Protein AF-A0A1M5L8J9-F1 (afdb_monomer)

Sequence (411 aa):
MRFPPWCVDFVSIDRGTIGIRGWAIPAGRRSGPTSFSINGRPFDSTTYPIGRPDIGDLFWFADDARLSGFLCRSRILESDRDEYRFDYLDLQTGKPFYDLHAYYHTTAPDRFPLPEPFRRARVHGGSDEGAFRLEGLSTYKKFEAILQQQFGRRYTDFPAILDWGCGCSRVLRHFKPDPMQTVTGIDIDADNVAWCAANIPFGRFHHIDLMPPTPLADASFDLMIGVSVFTHLSEADQNLWLRELARIAKPSAILLMTTHGAFTICRSGQSEAAFATWVQSGFMDGGGNHDLAHQIKNSADYYRNVFHTEKYINKTGAGTSTSWRSCRASSATIRTSSSCRSSSGCGAKLGCTAPPNTSDALRCRANIGAPIPPPMPRSHDPRPDSRPRPPDRRARRSRCRCGAGDGRAVG

Foldseek 3Di:
DLFWDWDFPDWDDDDQKIKTKTFTQEDDQPDQQKAKDKPLHGFPDKDFFDADVVQCVLPVVRPCSRRTIMMGMHGHDPVCQAKIKMAMDRPVVSDGSDPLNIWMDGPDDQPWDDDAQLLLCLQPVGSDPRCLQRVQVSVLVSVQVLCCLPPVDGPVVWQEEEEEQCRLVSNVSPDDQDPSHAYEYEHCQPVSQVNCVVIVVSYHGDYAHLADDGPAAFQRTQEYEYECPQQFADPVRVVRVVVNCNRNHHVNRDYHYDYAEPVNVSSQPDDPVQVVVCVVVQKGWPFFDCSCCVRDPVRRVGGTGMYGYPVRQQVVQVPDPHRDDDDDPDPPPPDDDDDDDDDDDDDDDDDDDDDDDDDDDDDDDDDDPGPDYPDDPDDDDDDDDDDDDDDDDDDDDDDDDDDDDDDDDDD

Radius of gyration: 28.48 Å; Cα contacts (8 Å, |Δi|>4): 616; chains: 1; bounding box: 74×99×84 Å

Solvent-accessible surface area (backbone atoms only — not comparable to full-atom values): 24939 Å² total; per-residue (Å²): 126,97,55,64,59,67,48,77,72,43,77,47,77,54,97,65,28,38,34,42,31,33,38,40,37,51,59,68,87,75,83,28,65,63,46,55,30,49,73,89,36,72,47,78,41,75,50,69,69,31,82,25,64,70,47,20,66,46,36,65,92,40,90,52,22,31,48,11,17,37,40,36,33,29,74,64,48,86,92,43,60,61,53,43,41,37,38,57,24,32,55,89,76,73,39,53,69,49,77,82,70,41,43,31,48,62,71,61,78,77,93,48,82,78,71,56,47,68,54,37,28,58,64,75,64,41,54,54,67,66,54,48,49,33,54,15,44,22,50,44,51,43,51,40,49,48,34,39,76,76,68,73,38,49,71,89,75,39,53,25,32,34,30,45,50,30,46,63,34,57,43,63,74,71,60,77,85,48,96,76,40,47,41,35,32,32,21,68,51,53,70,32,26,54,50,35,54,75,53,40,86,73,47,48,55,40,65,45,68,95,60,76,75,69,95,68,58,68,48,60,24,43,30,36,38,25,66,68,41,62,20,23,36,51,76,69,52,44,56,51,46,51,54,41,54,56,47,29,30,25,91,88,38,47,76,51,72,43,70,31,36,73,72,49,53,58,63,58,75,64,50,71,68,54,50,54,44,26,72,72,70,17,54,36,80,73,46,60,33,65,75,45,48,91,79,34,86,72,24,35,84,58,32,28,43,25,37,42,35,73,67,37,57,43,53,62,22,65,75,44,102,57,80,48,72,75,87,69,85,73,76,80,77,80,81,79,88,76,91,83,82,90,82,86,83,86,89,82,87,83,84,88,80,88,86,86,90,80,89,82,91,78,89,82,91,78,92,69,94,68,78,81,74,79,83,75,80,80,76,83,82,79,82,89,85,82,83,85,81,83,89,85,90,84,81,88,87,86,83,89,87,88,81,89,80,88,78,85,86,92,135

InterPro domains:
  IPR013216 Methyltransferase type 11 [PF08241] (162-256)
  IPR029063 S-adenosyl-L-methionine-dependent methyltransferase superfamily [G3DSA:3.40.50.150] (134-311)
  IPR029063 S-adenosyl-L-methionine-dependent methyltransferase superfamily [SSF53335] (147-294)

Structure (mmCIF, N/CA/C/O backbone):
data_AF-A0A1M5L8J9-F1
#
_entry.id   AF-A0A1M5L8J9-F1
#
loop_
_atom_site.group_PDB
_atom_site.id
_atom_site.type_symbol
_atom_site.label_atom_id
_atom_site.label_alt_id
_atom_site.label_comp_id
_atom_site.label_asym_id
_atom_site.label_entity_id
_atom_site.label_seq_id
_atom_site.pdbx_PDB_ins_code
_atom_site.Cartn_x
_atom_site.Cartn_y
_atom_site.Cartn_z
_atom_site.occupancy
_atom_site.B_iso_or_equiv
_atom_site.auth_seq_id
_atom_site.auth_comp_id
_atom_site.auth_asym_id
_atom_site.auth_atom_id
_atom_site.pdbx_PDB_model_num
ATOM 1 N N . MET A 1 1 ? -0.523 20.615 -2.675 1.00 61.50 1 MET A N 1
ATOM 2 C CA . MET A 1 1 ? -0.974 19.227 -2.412 1.00 61.50 1 MET A CA 1
ATOM 3 C C . MET A 1 1 ? -2.488 19.240 -2.264 1.00 61.50 1 MET A C 1
ATOM 5 O O . MET A 1 1 ? -2.987 20.173 -1.652 1.00 61.50 1 MET A O 1
ATOM 9 N N . ARG A 1 2 ? -3.218 18.288 -2.868 1.00 68.06 2 ARG A N 1
ATOM 10 C CA . ARG A 1 2 ? -4.699 18.266 -2.828 1.00 68.06 2 ARG A CA 1
ATOM 11 C C . ARG A 1 2 ? -5.243 17.902 -1.444 1.00 68.06 2 ARG A C 1
ATOM 13 O O . ARG A 1 2 ? -6.234 18.477 -1.019 1.00 68.06 2 ARG A O 1
ATOM 20 N N . PHE A 1 3 ? -4.575 16.976 -0.765 1.00 81.75 3 PHE A N 1
ATOM 21 C CA . PHE A 1 3 ? -4.858 16.582 0.611 1.00 81.75 3 PHE A CA 1
ATOM 22 C C . PHE A 1 3 ? -3.569 16.704 1.425 1.00 81.75 3 PHE A C 1
ATOM 24 O O . PHE A 1 3 ? -2.493 16.442 0.869 1.00 81.75 3 PHE A O 1
ATOM 31 N N . PRO A 1 4 ? -3.646 17.111 2.699 1.00 87.38 4 PRO A N 1
ATOM 32 C CA . PRO A 1 4 ? -2.477 17.151 3.556 1.00 87.38 4 PRO A CA 1
ATOM 33 C C . PRO A 1 4 ? -1.961 15.723 3.814 1.00 87.38 4 PRO A C 1
ATOM 35 O O . PRO A 1 4 ? -2.757 14.819 4.094 1.00 87.38 4 PRO A O 1
ATOM 38 N N . PRO A 1 5 ? -0.650 15.477 3.679 1.00 89.31 5 PRO A N 1
ATOM 39 C CA . PRO A 1 5 ? -0.084 14.169 3.956 1.00 89.31 5 PRO A CA 1
ATOM 40 C C . PRO A 1 5 ? 0.069 13.922 5.457 1.00 89.31 5 PRO A C 1
ATOM 42 O O . PRO A 1 5 ? 0.375 14.833 6.230 1.00 89.31 5 PRO A O 1
ATOM 45 N N . TRP A 1 6 ? -0.079 12.659 5.845 1.00 94.00 6 TRP A N 1
ATOM 46 C CA . TRP A 1 6 ? 0.175 12.206 7.204 1.00 94.00 6 TRP A CA 1
ATOM 47 C C . TRP A 1 6 ? 0.609 10.740 7.231 1.00 94.00 6 TRP A C 1
ATOM 49 O O . TRP A 1 6 ? 0.340 9.970 6.303 1.00 94.00 6 TRP A O 1
ATOM 59 N N . CYS A 1 7 ? 1.278 10.362 8.311 1.00 95.06 7 CYS A N 1
ATOM 60 C CA . CYS A 1 7 ? 1.766 9.021 8.568 1.00 95.06 7 CYS A CA 1
ATOM 61 C C . CYS A 1 7 ? 1.645 8.698 10.054 1.00 95.06 7 CYS A C 1
ATOM 63 O O . CYS A 1 7 ? 1.939 9.536 10.908 1.00 95.06 7 CYS A O 1
ATOM 65 N N . VAL A 1 8 ? 1.238 7.466 10.349 1.00 97.44 8 VAL A N 1
ATOM 66 C CA . VAL A 1 8 ? 1.325 6.883 11.687 1.00 97.44 8 VAL A CA 1
ATOM 67 C C . VAL A 1 8 ? 2.613 6.068 11.733 1.00 97.44 8 VAL A C 1
ATOM 69 O O . VAL A 1 8 ? 2.678 4.984 11.165 1.00 97.44 8 VAL A O 1
ATOM 72 N N . ASP A 1 9 ? 3.636 6.597 12.402 1.00 93.69 9 ASP A N 1
ATOM 73 C CA . ASP A 1 9 ? 4.948 5.944 12.506 1.00 93.69 9 ASP A CA 1
ATOM 74 C C . ASP A 1 9 ? 4.910 4.764 13.487 1.00 93.69 9 ASP A C 1
ATOM 76 O O . ASP A 1 9 ? 5.673 3.809 13.361 1.00 93.69 9 ASP A O 1
ATOM 80 N N . PHE A 1 10 ? 4.058 4.842 14.514 1.00 95.38 10 PHE A N 1
ATOM 81 C CA . PHE A 1 10 ? 3.984 3.822 15.553 1.00 95.38 10 PHE A CA 1
ATOM 82 C C . PHE A 1 10 ? 2.609 3.778 16.215 1.00 95.38 10 PHE A C 1
ATOM 84 O O . PHE A 1 10 ? 2.021 4.822 16.517 1.00 95.38 10 PHE A O 1
ATOM 91 N N . VAL A 1 11 ? 2.155 2.561 16.516 1.00 96.88 11 VAL A N 1
ATOM 92 C CA . VAL A 1 11 ? 0.980 2.278 17.345 1.00 96.88 11 VAL A CA 1
ATOM 93 C C . VAL A 1 11 ? 1.452 1.554 18.605 1.00 96.88 11 VAL A C 1
ATOM 95 O O . VAL A 1 11 ? 2.214 0.595 18.523 1.00 96.88 11 VAL A O 1
ATOM 98 N N . SER A 1 12 ? 1.012 2.016 19.771 1.00 94.69 12 SER A N 1
ATOM 99 C CA . SER A 1 12 ? 1.344 1.440 21.075 1.00 94.69 12 SER A CA 1
ATOM 100 C C . SER A 1 12 ? 0.085 0.986 21.792 1.00 94.69 12 SER A C 1
ATOM 102 O O . SER A 1 12 ? -0.885 1.742 21.833 1.00 94.69 12 SER A O 1
ATOM 104 N N . ILE A 1 13 ? 0.134 -0.175 22.436 1.00 92.00 13 ILE A N 1
ATOM 105 C CA . ILE A 1 13 ? -0.915 -0.645 23.340 1.00 92.00 13 ILE A CA 1
ATOM 106 C C . ILE A 1 13 ? -0.271 -0.923 24.695 1.00 92.00 13 ILE A C 1
ATOM 108 O O . ILE A 1 13 ? 0.630 -1.752 24.788 1.00 92.00 13 ILE A O 1
ATOM 112 N N . ASP A 1 14 ? -0.711 -0.214 25.732 1.00 89.81 14 ASP A N 1
ATOM 113 C CA . ASP A 1 14 ? -0.224 -0.383 27.104 1.00 89.81 14 ASP A CA 1
ATOM 114 C C . ASP A 1 14 ? -1.371 -0.186 28.099 1.00 89.81 14 ASP A C 1
ATOM 116 O O . ASP A 1 14 ? -2.109 0.793 28.010 1.00 89.81 14 ASP A O 1
ATOM 120 N N . ARG A 1 15 ? -1.526 -1.119 29.049 1.00 86.31 15 ARG A N 1
ATOM 121 C CA . ARG A 1 15 ? -2.462 -1.018 30.191 1.00 86.31 15 ARG A CA 1
ATOM 122 C C . ARG A 1 15 ? -3.872 -0.518 29.817 1.00 86.31 15 ARG A C 1
ATOM 124 O O . ARG A 1 15 ? -4.414 0.377 30.460 1.00 86.31 15 ARG A O 1
ATOM 131 N N . GLY A 1 16 ? -4.465 -1.074 28.757 1.00 90.81 16 GLY A N 1
ATOM 132 C CA . GLY A 1 16 ? -5.813 -0.697 28.300 1.00 90.81 16 GLY A CA 1
ATOM 133 C C . GLY A 1 16 ? -5.896 0.664 27.599 1.00 90.81 16 GLY A C 1
ATOM 134 O O . GLY A 1 16 ? -6.987 1.198 27.420 1.00 90.81 16 GLY A O 1
ATOM 135 N N . THR A 1 17 ? -4.763 1.238 27.201 1.00 94.62 17 THR A N 1
ATOM 136 C CA . THR A 1 17 ? -4.667 2.466 26.407 1.00 94.62 17 THR A CA 1
ATOM 137 C C . THR A 1 17 ? -4.043 2.144 25.061 1.00 94.62 17 THR A C 1
ATOM 139 O O . THR A 1 17 ? -3.072 1.392 24.980 1.00 94.62 17 THR A O 1
ATOM 142 N N . ILE A 1 18 ? -4.576 2.753 24.008 1.00 95.94 18 ILE A N 1
ATOM 143 C CA . ILE A 1 18 ? -3.983 2.759 22.678 1.00 95.94 18 ILE A CA 1
ATOM 144 C C . ILE A 1 18 ? -3.441 4.152 22.369 1.00 95.94 18 ILE A C 1
ATOM 146 O O . ILE A 1 18 ? -4.054 5.173 22.687 1.00 95.94 18 ILE A O 1
ATOM 150 N N . GLY A 1 19 ? -2.256 4.192 21.774 1.00 96.69 19 GLY A N 1
ATOM 151 C CA . GLY A 1 19 ? -1.578 5.416 21.383 1.00 96.69 19 GLY A CA 1
ATOM 152 C C . GLY A 1 19 ? -1.076 5.336 19.954 1.00 96.69 19 GLY A C 1
ATOM 153 O O . GLY A 1 19 ? -0.634 4.280 19.510 1.00 96.69 19 GLY A O 1
ATOM 154 N N . ILE A 1 20 ? -1.117 6.463 19.253 1.00 98.12 20 ILE A N 1
ATOM 155 C CA . ILE A 1 20 ? -0.491 6.624 17.944 1.00 98.12 20 ILE A CA 1
ATOM 156 C C . ILE A 1 20 ? 0.455 7.815 17.977 1.00 98.12 20 ILE A C 1
ATOM 158 O O . ILE A 1 20 ? 0.158 8.846 18.582 1.00 98.12 20 ILE A O 1
ATOM 162 N N . ARG A 1 21 ? 1.597 7.688 17.311 1.00 97.75 21 ARG A N 1
ATOM 163 C CA . ARG A 1 21 ? 2.492 8.816 17.045 1.00 97.75 21 ARG A CA 1
ATOM 164 C C . ARG A 1 21 ? 2.944 8.790 15.601 1.00 97.75 21 ARG A C 1
ATOM 166 O O . ARG A 1 21 ? 3.047 7.723 14.999 1.00 97.75 21 ARG A O 1
ATOM 173 N N . GLY A 1 22 ? 3.243 9.960 15.072 1.00 97.19 22 GLY A N 1
ATOM 174 C CA . GLY A 1 22 ? 3.673 10.094 13.694 1.00 97.19 22 GLY A CA 1
ATOM 175 C C . GLY A 1 22 ? 3.842 11.545 13.306 1.00 97.19 22 GLY A C 1
ATOM 176 O O . GLY A 1 22 ? 4.220 12.373 14.141 1.00 97.19 22 GLY A O 1
ATOM 177 N N . TRP A 1 23 ? 3.552 11.851 12.049 1.00 95.81 23 TRP A N 1
ATOM 178 C CA . TRP A 1 23 ? 3.573 13.211 11.531 1.00 95.81 23 TRP A CA 1
ATOM 179 C C . TRP A 1 23 ? 2.382 13.471 10.603 1.00 95.81 23 TRP A C 1
ATOM 181 O O . TRP A 1 23 ? 1.905 12.577 9.910 1.00 95.81 23 TRP A O 1
ATOM 191 N N . ALA A 1 24 ? 1.879 14.699 10.603 1.00 94.38 24 ALA A N 1
ATOM 192 C CA . ALA A 1 24 ? 0.785 15.178 9.774 1.00 94.38 24 ALA A CA 1
ATOM 193 C C . ALA A 1 24 ? 1.049 16.644 9.422 1.00 94.38 24 ALA A C 1
ATOM 195 O O . ALA A 1 24 ? 1.147 17.494 10.311 1.00 94.38 24 ALA A O 1
ATOM 196 N N . ILE A 1 25 ? 1.216 16.943 8.134 1.00 90.69 25 ILE A N 1
ATOM 197 C CA . ILE A 1 25 ? 1.448 18.321 7.687 1.00 90.69 25 ILE A CA 1
ATOM 198 C C . ILE A 1 25 ? 0.103 19.063 7.722 1.00 90.69 25 ILE A C 1
ATOM 200 O O . ILE A 1 25 ? -0.838 18.574 7.098 1.00 90.69 25 ILE A O 1
ATOM 204 N N . PRO A 1 26 ? -0.010 20.224 8.397 1.00 81.62 26 PRO A N 1
ATOM 205 C CA . PRO A 1 26 ? -1.264 20.969 8.475 1.00 81.62 26 PRO A CA 1
ATOM 206 C C . PRO A 1 26 ? -1.860 21.301 7.102 1.00 81.62 26 PRO A C 1
ATOM 208 O O . PRO A 1 26 ? -1.148 21.579 6.133 1.00 81.62 26 PRO A O 1
ATOM 211 N N . ALA A 1 27 ? -3.190 21.340 7.020 1.00 72.38 27 ALA A N 1
ATOM 212 C CA . ALA A 1 27 ? -3.878 21.856 5.842 1.00 72.38 27 ALA A CA 1
ATOM 213 C C . ALA A 1 27 ? -3.860 23.396 5.829 1.00 72.38 27 ALA A C 1
ATOM 215 O O . ALA A 1 27 ? -4.604 24.032 6.568 1.00 72.38 27 ALA A O 1
ATOM 216 N N . GLY A 1 28 ? -3.042 24.004 4.966 1.00 63.59 28 GLY A N 1
ATOM 217 C CA . GLY A 1 28 ? -2.966 25.464 4.797 1.00 63.59 28 GLY A CA 1
ATOM 218 C C . GLY A 1 28 ? -1.647 26.065 5.289 1.00 63.59 28 GLY A C 1
ATOM 219 O O . GLY A 1 28 ? -0.752 25.341 5.705 1.00 63.59 28 GLY A O 1
ATOM 220 N N . ARG A 1 29 ? -1.504 27.394 5.186 1.00 53.06 29 ARG A N 1
ATOM 221 C CA . ARG A 1 29 ? -0.345 28.132 5.716 1.00 53.06 29 ARG A CA 1
ATOM 222 C C . ARG A 1 29 ? -0.677 28.569 7.146 1.00 53.06 29 ARG A C 1
ATOM 224 O O . ARG A 1 29 ? -1.568 29.401 7.295 1.00 53.06 29 ARG A O 1
ATOM 231 N N . ARG A 1 30 ? 0.044 28.051 8.149 1.00 49.38 30 ARG A N 1
ATOM 232 C CA . ARG A 1 30 ? -0.152 28.230 9.604 1.00 49.38 30 ARG A CA 1
ATOM 233 C C . ARG A 1 30 ? -1.307 27.415 10.180 1.00 49.38 30 ARG A C 1
ATOM 235 O O . ARG A 1 30 ? -2.459 27.821 10.075 1.00 49.38 30 ARG A O 1
ATOM 242 N N . SER A 1 31 ? -0.968 26.313 10.854 1.00 53.69 31 SER A N 1
ATOM 243 C CA . SER A 1 31 ? -1.816 25.619 11.841 1.00 53.69 31 SER A CA 1
ATOM 244 C C . SER A 1 31 ? -3.290 25.518 11.443 1.00 53.69 31 SER A C 1
ATOM 246 O O . SER A 1 31 ? -4.174 25.927 12.199 1.00 53.69 31 SER A O 1
ATOM 248 N N . GLY A 1 32 ? -3.558 25.015 10.235 1.00 59.53 32 GLY A N 1
ATOM 249 C CA . GLY A 1 32 ? -4.925 24.738 9.810 1.00 59.53 32 GLY A CA 1
ATOM 250 C C . GLY A 1 32 ? -5.661 23.910 10.869 1.00 59.53 32 GLY A C 1
ATOM 251 O O . GLY A 1 32 ? -5.025 23.117 11.570 1.00 59.53 32 GLY A O 1
ATOM 252 N N . PRO A 1 33 ? -6.979 24.090 11.031 1.00 75.06 33 PRO A N 1
ATOM 253 C CA . PRO A 1 33 ? -7.733 23.392 12.058 1.00 75.06 33 PRO A CA 1
ATOM 254 C C . PRO A 1 33 ? -7.766 21.901 11.684 1.00 75.06 33 PRO A C 1
ATOM 256 O O . PRO A 1 33 ? -8.553 21.462 10.850 1.00 75.06 33 PRO A O 1
ATOM 259 N N . THR A 1 34 ? -6.868 21.116 12.279 1.00 87.06 34 THR A N 1
ATOM 260 C CA . THR A 1 34 ? -6.742 19.678 12.028 1.00 87.06 34 THR A CA 1
ATOM 261 C C . THR A 1 34 ? -6.806 18.883 13.321 1.00 87.06 34 THR A C 1
ATOM 263 O O . THR A 1 34 ? -6.366 19.362 14.364 1.00 87.06 34 THR A O 1
ATOM 266 N N . SER A 1 35 ? -7.336 17.666 13.259 1.00 92.12 35 SER A N 1
ATOM 267 C CA . SER A 1 35 ? -7.460 16.779 14.418 1.00 92.12 35 SER A CA 1
ATOM 268 C C . SER A 1 35 ? -7.298 15.320 14.015 1.00 92.12 35 SER A C 1
ATOM 270 O O . SER A 1 35 ? -7.095 15.003 12.846 1.00 92.12 35 SER A O 1
ATOM 272 N N . PHE A 1 36 ? -7.379 14.432 14.995 1.00 96.44 36 PHE A N 1
ATOM 273 C CA . PHE A 1 36 ? -7.242 12.997 14.827 1.00 96.44 36 PHE A CA 1
ATOM 274 C C . PHE A 1 36 ? -8.413 12.295 15.505 1.00 96.44 36 PHE A C 1
ATOM 276 O O . PHE A 1 36 ? -8.864 12.716 16.575 1.00 96.44 36 PHE A O 1
ATOM 283 N N . SER A 1 37 ? -8.871 11.199 14.912 1.00 96.88 37 SER A N 1
ATOM 284 C CA . SER A 1 37 ? -9.853 10.317 15.543 1.00 96.88 37 SER A CA 1
ATOM 285 C C . SER A 1 37 ? -9.398 8.875 15.567 1.00 96.88 37 SER A C 1
ATOM 287 O O . SER A 1 37 ? -8.606 8.437 14.732 1.00 96.88 37 SER A O 1
ATOM 289 N N . ILE A 1 38 ? -9.965 8.145 16.517 1.00 97.00 38 ILE A N 1
ATOM 290 C CA . ILE A 1 38 ? -9.926 6.696 16.633 1.00 97.00 38 ILE A CA 1
ATOM 291 C C . ILE A 1 38 ? -11.362 6.191 16.522 1.00 97.00 38 ILE A C 1
ATOM 293 O O . ILE A 1 38 ? -12.220 6.669 17.249 1.00 97.00 38 ILE A O 1
ATOM 297 N N . ASN A 1 39 ? -11.661 5.292 15.584 1.00 95.69 39 ASN A N 1
ATOM 298 C CA . ASN A 1 39 ? -13.009 4.741 15.366 1.00 95.69 39 ASN A CA 1
ATOM 299 C C . ASN A 1 39 ? -14.115 5.816 15.277 1.00 95.69 39 ASN A C 1
ATOM 301 O O . ASN A 1 39 ? -15.206 5.664 15.821 1.00 95.69 39 ASN A O 1
ATOM 305 N N . GLY A 1 40 ? -13.821 6.941 14.615 1.00 93.62 40 GLY A N 1
ATOM 306 C CA . GLY A 1 40 ? -14.762 8.053 14.432 1.00 93.62 40 GLY A CA 1
ATOM 307 C C . GLY A 1 40 ? -14.983 8.951 15.656 1.00 93.62 40 GLY A C 1
ATOM 308 O O . GLY A 1 40 ? -15.724 9.927 15.554 1.00 93.62 40 GLY A O 1
ATOM 309 N N . ARG A 1 41 ? -14.331 8.683 16.795 1.00 94.31 41 ARG A N 1
ATOM 310 C CA . ARG A 1 41 ? -14.359 9.541 17.992 1.00 94.31 41 ARG A CA 1
ATOM 311 C C . ARG A 1 41 ? -13.017 10.251 18.211 1.00 94.31 41 ARG A C 1
ATOM 313 O O . ARG A 1 41 ? -11.976 9.726 17.812 1.00 94.31 41 ARG A O 1
ATOM 320 N N . PRO A 1 42 ? -12.997 11.426 18.860 1.00 95.44 42 PRO A N 1
ATOM 321 C CA . PRO A 1 42 ? -11.747 12.069 19.253 1.00 95.44 42 PRO A CA 1
ATOM 322 C C . PRO A 1 42 ? -10.907 11.171 20.171 1.00 95.44 42 PRO A C 1
ATOM 324 O O . PRO A 1 42 ? -11.445 10.376 20.947 1.00 95.44 42 PRO A O 1
ATOM 327 N N . PHE A 1 43 ? -9.585 11.328 20.110 1.00 96.81 43 PHE A N 1
ATOM 328 C CA . PHE A 1 43 ? -8.695 10.776 21.131 1.00 96.81 43 PHE A CA 1
ATOM 329 C C . PHE A 1 43 ? -8.900 11.486 22.479 1.00 96.81 43 PHE A C 1
ATOM 331 O O . PHE A 1 43 ? -9.193 12.680 22.514 1.00 96.81 43 PHE A O 1
ATOM 338 N N . ASP A 1 44 ? -8.684 10.770 23.587 1.00 97.00 44 ASP A N 1
ATOM 339 C CA . ASP A 1 44 ? -8.796 11.326 24.949 1.00 97.00 44 ASP A CA 1
ATOM 340 C C . ASP A 1 44 ? -7.741 12.419 25.189 1.00 97.00 44 ASP A C 1
ATOM 342 O O . ASP A 1 44 ? -7.963 13.361 25.945 1.00 97.00 44 ASP A O 1
ATOM 346 N N . SER A 1 45 ? -6.575 12.286 24.548 1.00 96.88 45 SER A N 1
ATOM 347 C CA . SER A 1 45 ? -5.516 13.291 24.561 1.00 96.88 45 SER A CA 1
ATOM 348 C C . SER A 1 45 ? -4.783 13.340 23.224 1.00 96.88 45 SER A C 1
ATOM 350 O O . SER A 1 45 ? -4.475 12.301 22.636 1.00 96.88 45 SER A O 1
ATOM 352 N N . THR A 1 46 ? -4.460 14.556 22.788 1.00 96.75 46 THR A N 1
ATOM 3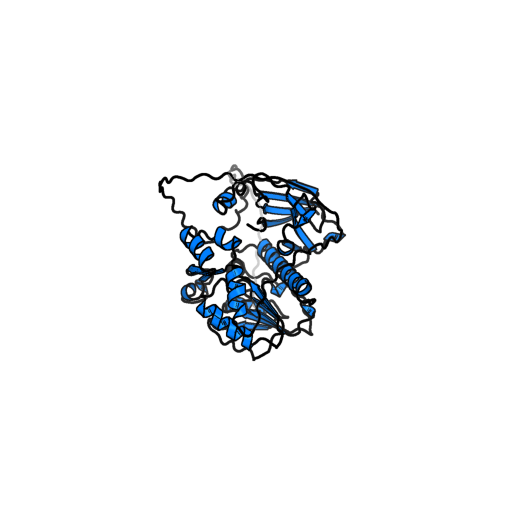53 C CA . THR A 1 46 ? -3.703 14.833 21.564 1.00 96.75 46 THR A CA 1
ATOM 354 C C . THR A 1 46 ? -2.660 15.903 21.855 1.00 96.75 46 THR A C 1
ATOM 356 O O . THR A 1 46 ? -2.977 16.968 22.381 1.00 96.75 46 THR A O 1
ATOM 359 N N . THR A 1 47 ? -1.412 15.637 21.488 1.00 96.50 47 THR A N 1
ATOM 360 C CA . THR A 1 47 ? -0.321 16.613 21.462 1.00 96.50 47 THR A CA 1
ATOM 361 C C . THR A 1 47 ? 0.086 16.829 20.011 1.00 96.50 47 THR A C 1
ATOM 363 O O . THR A 1 47 ? 0.632 15.926 19.379 1.00 96.50 47 THR A O 1
ATOM 366 N N . TYR A 1 48 ? -0.210 18.015 19.483 1.00 93.44 48 TYR A N 1
ATOM 367 C CA . TYR A 1 48 ? 0.090 18.439 18.117 1.00 93.44 48 TYR A CA 1
ATOM 368 C C . TYR A 1 48 ? 0.085 19.980 18.061 1.00 93.44 48 TYR A C 1
ATOM 370 O O . TYR A 1 48 ? -0.819 20.579 18.648 1.00 93.44 48 TYR A O 1
ATOM 378 N N . PRO A 1 49 ? 1.036 20.633 17.373 1.00 93.25 49 PRO A N 1
ATOM 379 C CA . PRO A 1 49 ? 2.177 20.041 16.678 1.00 93.25 49 PRO A CA 1
ATOM 380 C C . PRO A 1 49 ? 3.377 19.735 17.595 1.00 93.25 49 PRO A C 1
ATOM 382 O O . PRO A 1 49 ? 3.580 20.365 18.629 1.00 93.25 49 PRO A O 1
ATOM 385 N N . ILE A 1 50 ? 4.205 18.777 17.178 1.00 95.06 50 ILE A N 1
ATOM 386 C CA . ILE A 1 50 ? 5.497 18.396 17.769 1.00 95.06 50 ILE A CA 1
ATOM 387 C C . ILE A 1 50 ? 6.593 18.606 16.710 1.00 95.06 50 ILE A C 1
ATOM 389 O O . ILE A 1 50 ? 6.364 18.410 15.515 1.00 95.06 50 ILE A O 1
ATOM 393 N N . GLY A 1 51 ? 7.798 18.993 17.134 1.00 95.25 51 GLY A N 1
ATOM 394 C CA . GLY A 1 51 ? 8.937 19.185 16.233 1.00 95.25 51 GLY A CA 1
ATOM 395 C C . GLY A 1 51 ? 9.364 17.900 15.509 1.00 95.25 51 GLY A C 1
ATOM 396 O O . GLY A 1 51 ? 9.617 16.876 16.143 1.00 95.25 51 GLY A O 1
ATOM 397 N N . ARG A 1 52 ? 9.482 17.980 14.181 1.00 95.19 52 ARG A N 1
ATOM 398 C CA . ARG A 1 52 ? 9.972 16.938 13.264 1.00 95.19 52 ARG A CA 1
ATOM 399 C C . ARG A 1 52 ? 10.901 17.541 12.200 1.00 95.19 52 ARG A C 1
ATOM 401 O O . ARG A 1 52 ? 10.490 17.724 11.053 1.00 95.19 52 ARG A O 1
ATOM 408 N N . PRO A 1 53 ? 12.146 17.910 12.564 1.00 93.94 53 PRO A N 1
ATOM 409 C CA . PRO A 1 53 ? 13.095 18.506 11.622 1.00 93.94 53 PRO A CA 1
ATOM 410 C C . PRO A 1 53 ? 13.354 17.624 10.398 1.00 93.94 53 PRO A C 1
ATOM 412 O O . PRO A 1 53 ? 13.430 18.144 9.294 1.00 93.94 53 PRO A O 1
ATOM 415 N N . ASP A 1 54 ? 13.383 16.305 10.599 1.00 92.56 54 ASP A N 1
ATOM 416 C CA . ASP A 1 54 ? 13.526 15.283 9.561 1.00 92.56 54 ASP A CA 1
ATOM 417 C C . ASP A 1 54 ? 12.414 15.357 8.503 1.00 92.56 54 ASP A C 1
ATOM 419 O O . ASP A 1 54 ? 12.677 15.280 7.305 1.00 92.56 54 ASP A O 1
ATOM 423 N N . ILE A 1 55 ? 11.169 15.585 8.929 1.00 92.94 55 ILE A N 1
ATOM 424 C CA . ILE A 1 55 ? 10.036 15.784 8.015 1.00 92.94 55 ILE A CA 1
ATOM 425 C C . ILE A 1 55 ? 10.130 17.145 7.328 1.00 92.94 55 ILE A C 1
ATOM 427 O O . ILE A 1 55 ? 9.803 17.264 6.151 1.00 92.94 55 ILE A O 1
ATOM 431 N N . GLY A 1 56 ? 10.629 18.164 8.026 1.00 91.12 56 GLY A N 1
ATOM 432 C CA . GLY A 1 56 ? 10.922 19.464 7.429 1.00 91.12 56 GLY A CA 1
ATOM 433 C C . GLY A 1 56 ? 11.975 19.427 6.328 1.00 91.12 56 GLY A C 1
ATOM 434 O O . GLY A 1 56 ? 11.870 20.190 5.376 1.00 91.12 56 GLY A O 1
ATOM 435 N N . ASP A 1 57 ? 12.966 18.546 6.434 1.00 88.75 57 ASP A N 1
ATOM 436 C CA . ASP A 1 57 ? 13.993 18.387 5.404 1.00 88.75 57 ASP A CA 1
ATOM 437 C C . ASP A 1 57 ? 13.438 17.625 4.185 1.00 88.75 57 ASP A C 1
ATOM 439 O O . ASP A 1 57 ? 13.731 17.978 3.042 1.00 88.75 57 ASP A O 1
ATOM 443 N N . LEU A 1 58 ? 12.565 16.634 4.411 1.00 86.50 58 LEU A N 1
ATOM 444 C CA . LEU A 1 58 ? 11.871 15.905 3.339 1.00 86.50 58 LEU A CA 1
ATOM 445 C C . LEU A 1 58 ? 10.839 16.770 2.602 1.00 86.50 58 LEU A C 1
ATOM 447 O O . LEU A 1 58 ? 10.736 16.712 1.379 1.00 86.50 58 LEU A O 1
ATOM 451 N N . PHE A 1 59 ? 10.077 17.580 3.335 1.00 86.69 59 PHE A N 1
ATOM 452 C CA . PHE A 1 59 ? 9.056 18.480 2.796 1.00 86.69 59 PHE A CA 1
ATOM 453 C C . PHE A 1 59 ? 9.493 19.937 2.945 1.00 86.69 59 PHE A C 1
ATOM 455 O O . PHE A 1 59 ? 8.741 20.772 3.440 1.00 86.69 59 PHE A O 1
ATOM 462 N N . TRP A 1 60 ? 10.706 20.246 2.483 1.00 84.75 60 TRP A N 1
ATOM 463 C CA . TRP A 1 60 ? 11.331 21.573 2.579 1.00 84.75 60 TRP A CA 1
ATOM 464 C C . TRP A 1 60 ? 10.495 22.710 1.974 1.00 84.75 60 TRP A C 1
ATOM 466 O O . TRP A 1 60 ? 10.653 23.866 2.351 1.00 84.75 60 TRP A O 1
ATOM 476 N N . PHE A 1 61 ? 9.593 22.383 1.048 1.00 82.88 61 PHE A N 1
ATOM 477 C CA . PHE A 1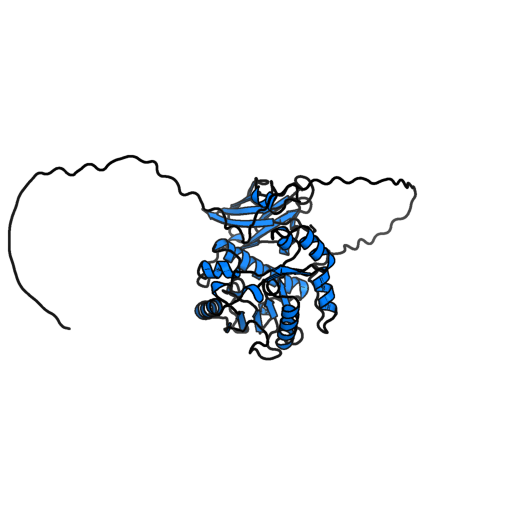 61 ? 8.674 23.320 0.400 1.00 82.88 61 PHE A CA 1
ATOM 478 C C . PHE A 1 61 ? 7.382 23.580 1.198 1.00 82.88 61 PHE A C 1
ATOM 480 O O . PHE A 1 61 ? 6.531 24.350 0.750 1.00 82.88 61 PHE A O 1
ATOM 487 N N . ALA A 1 62 ? 7.182 22.906 2.333 1.00 84.88 62 ALA A N 1
ATOM 488 C CA . ALA A 1 62 ? 6.030 23.082 3.207 1.00 84.88 62 ALA A CA 1
ATOM 489 C C . ALA A 1 62 ? 6.479 23.687 4.545 1.00 84.88 62 ALA A C 1
ATOM 491 O O . ALA A 1 62 ? 7.049 22.992 5.382 1.00 84.88 62 ALA A O 1
ATOM 492 N N . ASP A 1 63 ? 6.174 24.972 4.752 1.00 80.38 63 ASP A N 1
ATOM 493 C CA . ASP A 1 63 ? 6.617 25.766 5.912 1.00 80.38 63 ASP A CA 1
ATOM 494 C C . ASP A 1 63 ? 6.379 25.059 7.262 1.00 80.38 63 ASP A C 1
ATOM 496 O O . ASP A 1 63 ? 7.255 25.022 8.127 1.00 80.38 63 ASP A O 1
ATOM 500 N N . ASP A 1 64 ? 5.211 24.428 7.419 1.00 87.12 64 ASP A N 1
ATOM 501 C CA . ASP A 1 64 ? 4.794 23.782 8.666 1.00 87.12 64 ASP A CA 1
ATOM 502 C C . ASP A 1 64 ? 5.255 22.312 8.790 1.00 87.12 64 ASP A C 1
ATOM 504 O O . ASP A 1 64 ? 4.963 21.645 9.783 1.00 87.12 64 ASP A O 1
ATOM 508 N N . ALA A 1 65 ? 6.014 21.774 7.827 1.00 90.25 65 ALA A N 1
ATOM 509 C CA . ALA A 1 65 ? 6.478 20.383 7.870 1.00 90.25 65 ALA A CA 1
ATOM 510 C C . ALA A 1 65 ? 7.399 20.090 9.065 1.00 90.25 65 ALA A C 1
ATOM 512 O O . ALA A 1 65 ? 7.357 18.990 9.621 1.00 90.25 65 ALA A O 1
ATOM 513 N N . ARG A 1 66 ? 8.184 21.082 9.512 1.00 92.94 66 ARG A N 1
ATOM 514 C CA . ARG A 1 66 ? 9.031 20.982 10.717 1.00 92.94 66 ARG A CA 1
ATOM 515 C C . ARG A 1 66 ? 8.221 20.867 12.011 1.00 92.94 66 ARG A C 1
ATOM 517 O O . ARG A 1 66 ? 8.761 20.400 13.010 1.00 92.94 66 ARG A O 1
ATOM 524 N N . LEU A 1 67 ? 6.953 21.278 12.006 1.00 93.12 67 LEU A N 1
ATOM 525 C CA . LEU A 1 67 ? 6.020 21.222 13.134 1.00 93.12 67 LEU A CA 1
ATOM 526 C C . LEU A 1 67 ? 4.834 20.316 12.778 1.00 93.12 67 LEU A C 1
ATOM 528 O O . LEU A 1 67 ? 3.677 20.712 12.850 1.00 93.12 67 LEU A O 1
ATOM 532 N N . SER A 1 68 ? 5.134 19.088 12.362 1.00 94.19 68 SER A N 1
ATOM 533 C CA . SER A 1 68 ? 4.130 18.125 11.898 1.00 94.19 68 SER A CA 1
ATOM 534 C C . SER A 1 68 ? 3.938 16.936 12.837 1.00 94.19 68 SER A C 1
ATOM 536 O O . SER A 1 68 ? 3.022 16.149 12.638 1.00 94.19 68 SER A O 1
ATOM 538 N N . GLY A 1 69 ? 4.774 16.756 13.860 1.00 96.62 69 GLY A N 1
ATOM 539 C CA . GLY A 1 69 ? 4.692 15.586 14.730 1.00 96.62 69 GLY A CA 1
ATOM 540 C C . GLY A 1 69 ? 3.416 15.568 15.571 1.00 96.62 69 GLY A C 1
ATOM 541 O O . GLY A 1 69 ? 2.983 16.612 16.048 1.00 96.62 69 GLY A O 1
ATOM 542 N N . PHE A 1 70 ? 2.841 14.390 15.807 1.00 97.06 70 PHE A N 1
ATOM 543 C CA . PHE A 1 70 ? 1.714 14.219 16.728 1.00 97.06 70 PHE A CA 1
ATOM 544 C C . PHE A 1 70 ? 1.922 13.043 17.681 1.00 97.06 70 PHE A C 1
ATOM 546 O O . PHE A 1 70 ? 2.647 12.089 17.386 1.00 97.06 70 PHE A O 1
ATOM 553 N N . LEU A 1 71 ? 1.218 13.098 18.809 1.00 97.88 71 LEU A N 1
ATOM 554 C CA . LEU A 1 71 ? 1.023 11.992 19.738 1.00 97.88 71 LEU A CA 1
ATOM 555 C C . LEU A 1 71 ? -0.428 12.009 20.220 1.00 97.88 71 LEU A C 1
ATOM 557 O O . LEU A 1 71 ? -0.847 12.969 20.860 1.00 97.88 71 LEU A O 1
ATOM 561 N N . CYS A 1 72 ? -1.176 10.947 19.943 1.00 98.25 72 CYS A N 1
ATOM 562 C CA . CYS A 1 72 ? -2.556 10.796 20.394 1.00 98.25 72 CYS A CA 1
ATOM 563 C C . CYS A 1 72 ? -2.682 9.560 21.284 1.00 98.25 72 CYS A C 1
ATOM 565 O O . CYS A 1 72 ? -2.021 8.550 21.033 1.00 98.25 72 CYS A O 1
ATOM 567 N N . ARG A 1 73 ? -3.520 9.622 22.321 1.00 97.75 73 ARG A N 1
ATOM 568 C CA . ARG A 1 73 ? -3.813 8.486 23.207 1.00 97.75 73 ARG A CA 1
ATOM 569 C C . ARG A 1 73 ? -5.279 8.446 23.587 1.00 97.75 73 ARG A C 1
ATOM 571 O O . ARG A 1 73 ? -5.896 9.488 23.793 1.00 97.75 73 ARG A O 1
ATOM 578 N N . SER A 1 74 ? -5.815 7.242 23.720 1.00 96.75 74 SER A N 1
ATOM 579 C CA . SER A 1 74 ? -7.168 7.022 24.214 1.00 96.75 74 SER A CA 1
ATOM 580 C C . SER A 1 74 ? -7.282 5.680 24.924 1.00 96.75 74 SER A C 1
ATOM 582 O O . SER A 1 74 ? -6.560 4.733 24.605 1.00 96.75 74 SER A O 1
ATOM 584 N N . ARG A 1 75 ? -8.194 5.591 25.892 1.00 95.19 75 ARG A N 1
ATOM 585 C CA . ARG A 1 75 ? -8.574 4.308 26.481 1.00 95.19 75 ARG A CA 1
ATOM 586 C C . ARG A 1 75 ? -9.172 3.395 25.410 1.00 95.19 75 ARG A C 1
ATOM 588 O O . ARG A 1 75 ? -9.925 3.839 24.539 1.00 95.19 75 ARG A O 1
ATOM 595 N N . ILE A 1 76 ? -8.841 2.114 25.499 1.00 93.44 76 ILE A N 1
ATOM 596 C CA . ILE A 1 76 ? -9.450 1.066 24.686 1.00 93.44 76 ILE A CA 1
ATOM 597 C C . ILE A 1 76 ? -10.864 0.841 25.215 1.00 93.44 76 ILE A C 1
ATOM 599 O O . ILE A 1 76 ? -11.052 0.541 26.396 1.00 93.44 76 ILE A O 1
ATOM 603 N N . LEU A 1 77 ? -11.852 1.020 24.343 1.00 91.56 77 LEU A N 1
ATOM 604 C CA . LEU A 1 77 ? -13.244 0.731 24.657 1.00 91.56 77 LEU A CA 1
ATOM 605 C C . LEU A 1 77 ? -13.576 -0.713 24.301 1.00 91.56 77 LEU A C 1
ATOM 607 O O . LEU A 1 77 ? -12.962 -1.310 23.419 1.00 91.56 77 LEU A O 1
ATOM 611 N N . GLU A 1 78 ? -14.607 -1.246 24.948 1.00 86.19 78 GLU A N 1
ATOM 612 C CA . GLU A 1 78 ? -15.085 -2.603 24.684 1.00 86.19 78 GLU A CA 1
ATOM 613 C C . GLU A 1 78 ? -15.503 -2.811 23.232 1.00 86.19 78 GLU A C 1
ATOM 615 O O . GLU A 1 78 ? -15.185 -3.828 22.621 1.00 86.19 78 GLU A O 1
ATOM 620 N N . SER A 1 79 ? -16.154 -1.794 22.671 1.00 84.56 79 SER A N 1
ATOM 621 C CA . SER A 1 79 ? -16.584 -1.746 21.278 1.00 84.56 79 SER A CA 1
ATOM 622 C C . SER A 1 79 ? -15.433 -1.714 20.272 1.00 84.56 79 SER A C 1
ATOM 624 O O . SER A 1 79 ? -15.659 -2.000 19.103 1.00 84.56 79 SER A O 1
ATOM 626 N N . ASP A 1 80 ? -14.225 -1.340 20.706 1.00 81.88 80 ASP A N 1
ATOM 627 C CA . ASP A 1 80 ? -13.073 -1.093 19.834 1.00 81.88 80 ASP A CA 1
ATOM 628 C C . ASP A 1 80 ? -12.080 -2.268 19.819 1.00 81.88 80 ASP A C 1
ATOM 630 O O . ASP A 1 80 ? -11.108 -2.222 19.067 1.00 81.88 80 ASP A O 1
ATOM 634 N N . ARG A 1 81 ? -12.259 -3.296 20.670 1.00 72.06 81 ARG A N 1
ATOM 635 C CA . ARG A 1 81 ? -11.157 -4.211 21.027 1.00 72.06 81 ARG A CA 1
ATOM 636 C C . ARG A 1 81 ? -10.487 -4.891 19.836 1.00 72.06 81 ARG A C 1
ATOM 638 O O . ARG A 1 81 ? -9.268 -5.052 19.873 1.00 72.06 81 ARG A O 1
ATOM 645 N N . ASP A 1 82 ? -11.227 -5.212 18.783 1.00 83.50 82 ASP A N 1
ATOM 646 C CA . ASP A 1 82 ? -10.707 -6.032 17.689 1.00 83.50 82 ASP A CA 1
ATOM 647 C C . ASP A 1 82 ? -10.066 -5.220 16.559 1.00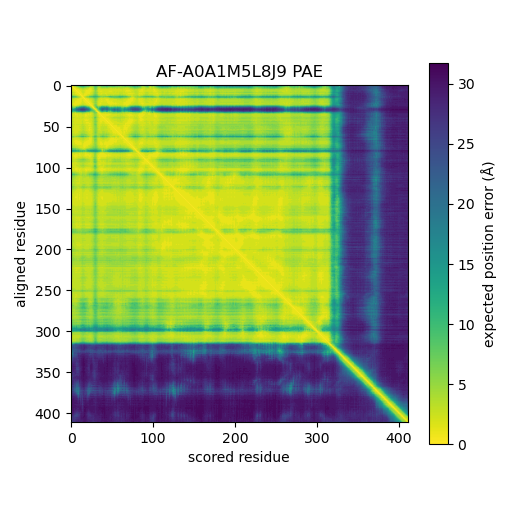 83.50 82 ASP A C 1
ATOM 649 O O . ASP A 1 82 ? -9.122 -5.690 15.922 1.00 83.50 82 ASP A O 1
ATOM 653 N N . GLU A 1 83 ? -10.534 -4.000 16.297 1.00 92.88 83 GLU A N 1
ATOM 654 C CA . GLU A 1 83 ? -10.097 -3.220 15.142 1.00 92.88 83 GLU A CA 1
ATOM 655 C C . GLU A 1 83 ? -10.171 -1.715 15.408 1.00 92.88 83 GLU A C 1
ATOM 657 O O . GLU A 1 83 ? -11.144 -1.187 15.948 1.00 92.88 83 GLU A O 1
ATOM 662 N N . TYR A 1 84 ? -9.127 -1.018 14.971 1.00 96.81 84 TYR A N 1
ATOM 663 C CA . TYR A 1 84 ? -8.983 0.420 15.102 1.00 96.81 84 TYR A CA 1
ATOM 664 C C . TYR A 1 84 ? -8.779 1.044 13.736 1.00 96.81 84 TYR A C 1
ATOM 666 O O . TYR A 1 84 ? -7.919 0.616 12.966 1.00 96.81 84 TYR A O 1
ATOM 674 N N . ARG A 1 85 ? -9.523 2.110 13.480 1.00 97.25 85 ARG A N 1
ATOM 675 C CA . ARG A 1 85 ? -9.341 3.029 12.370 1.00 97.25 85 ARG A CA 1
ATOM 676 C C . ARG A 1 85 ? -8.860 4.366 12.917 1.00 97.25 85 ARG A C 1
ATOM 678 O O . ARG A 1 85 ? -9.493 4.937 13.803 1.00 97.25 85 ARG A O 1
ATOM 685 N N . PHE A 1 86 ? -7.759 4.867 12.376 1.00 98.31 86 PHE A N 1
ATOM 686 C CA . PHE A 1 86 ? -7.219 6.184 12.685 1.00 98.31 86 PHE A CA 1
ATOM 687 C C . PHE A 1 86 ? -7.397 7.106 11.487 1.00 98.31 86 PHE A C 1
ATOM 689 O O . PHE A 1 86 ? -7.013 6.750 10.370 1.00 98.31 86 PHE A O 1
ATOM 696 N N . ASP A 1 87 ? -7.904 8.310 11.727 1.00 97.44 87 ASP A N 1
ATOM 697 C CA . ASP A 1 87 ? -8.126 9.309 10.683 1.00 97.44 87 ASP A CA 1
ATOM 698 C C . ASP A 1 87 ? -7.441 10.633 11.020 1.00 97.44 87 ASP A C 1
ATOM 700 O O . ASP A 1 87 ? -7.355 11.025 12.186 1.00 97.44 87 ASP A O 1
ATOM 704 N N . TYR A 1 88 ? -7.016 11.337 9.969 1.00 95.56 88 TYR A N 1
ATOM 705 C CA . TYR A 1 88 ? -6.606 12.734 10.028 1.00 95.56 88 TYR A CA 1
ATOM 706 C C . TYR A 1 88 ? -7.720 13.617 9.477 1.00 95.56 88 TYR A C 1
ATOM 708 O O . TYR A 1 88 ? -8.140 13.481 8.321 1.00 95.56 88 TYR A O 1
ATOM 716 N N . LEU A 1 89 ? -8.224 14.488 10.340 1.00 93.62 89 LEU A N 1
ATOM 717 C CA . LEU A 1 89 ? -9.479 15.196 10.173 1.00 93.62 89 LEU A CA 1
ATOM 718 C C . LEU A 1 89 ? -9.259 16.673 9.882 1.00 93.62 89 LEU A C 1
ATOM 720 O O . LEU A 1 89 ? -8.401 17.318 10.488 1.00 93.62 89 LEU A O 1
ATOM 724 N N . ASP A 1 90 ? -10.139 17.213 9.050 1.00 90.19 90 ASP A N 1
ATOM 725 C CA . ASP A 1 90 ? -10.423 18.638 8.999 1.00 90.19 90 ASP A CA 1
ATOM 726 C C . ASP A 1 90 ? -11.360 18.993 10.164 1.00 90.19 90 ASP A C 1
ATOM 728 O O . ASP A 1 90 ? -12.504 18.537 10.214 1.00 90.19 90 ASP A O 1
ATOM 732 N N . LEU A 1 91 ? -10.888 19.804 11.116 1.00 85.19 91 LEU A N 1
ATOM 733 C CA . LEU A 1 91 ? -11.686 20.218 12.277 1.00 85.19 91 LEU A CA 1
ATOM 734 C C . LEU A 1 91 ? -12.893 21.075 11.891 1.00 85.19 91 LEU A C 1
ATOM 736 O O . LEU A 1 91 ? -13.860 21.091 12.647 1.00 85.19 91 LEU A O 1
ATOM 740 N N . GLN A 1 92 ? -12.864 21.784 10.758 1.00 86.12 92 GLN A N 1
ATOM 741 C CA . GLN A 1 92 ? -14.013 22.595 10.339 1.00 86.12 92 GLN A CA 1
ATOM 742 C C . GLN A 1 92 ? -15.195 21.713 9.957 1.00 86.12 92 GLN A C 1
ATOM 744 O O . GLN A 1 92 ? -16.343 22.047 10.239 1.00 86.12 92 GLN A O 1
ATOM 749 N N . THR A 1 93 ? -14.916 20.585 9.305 1.00 88.50 93 THR A N 1
ATOM 750 C CA . THR A 1 93 ? -15.956 19.673 8.819 1.00 88.50 93 THR A CA 1
ATOM 751 C C . THR A 1 93 ? -16.198 18.492 9.753 1.00 88.50 93 THR A C 1
ATOM 753 O O . THR A 1 93 ? -17.229 17.830 9.634 1.00 88.50 93 THR A O 1
ATOM 756 N N . GLY A 1 94 ? -15.252 18.199 10.650 1.00 88.31 94 GLY A N 1
ATOM 757 C CA . GLY A 1 94 ? -15.235 16.988 11.467 1.00 88.31 94 GLY A CA 1
ATOM 758 C C . GLY A 1 94 ? -15.013 15.708 10.654 1.00 88.31 94 GLY A C 1
ATOM 759 O O . GLY A 1 94 ? -15.251 14.617 11.168 1.00 88.31 94 GLY A O 1
ATOM 760 N N . LYS A 1 95 ? -14.604 15.817 9.382 1.00 91.69 95 LYS A N 1
ATOM 761 C CA . LYS A 1 95 ? -14.456 14.684 8.457 1.00 91.69 95 LYS A CA 1
ATOM 762 C C . LYS A 1 95 ? -12.988 14.419 8.123 1.00 91.69 95 LYS A C 1
ATOM 764 O O . LYS A 1 95 ? -12.181 15.351 8.154 1.00 91.69 95 LYS A O 1
ATOM 769 N N . PRO A 1 96 ? -12.628 13.176 7.751 1.00 92.88 96 PRO A N 1
ATOM 770 C CA . PRO A 1 96 ? -11.300 12.884 7.227 1.00 92.88 96 PRO A CA 1
ATOM 771 C C . PRO A 1 96 ? -10.988 13.744 6.002 1.00 92.88 96 PRO A C 1
ATOM 773 O O . PRO A 1 96 ? -11.829 13.872 5.111 1.00 92.88 96 PRO A O 1
ATOM 776 N N . PHE A 1 97 ? -9.762 14.274 5.916 1.00 90.62 97 PHE A N 1
ATOM 777 C CA . PHE A 1 97 ? -9.306 14.989 4.715 1.00 90.62 97 PHE A CA 1
ATOM 778 C C . PHE A 1 97 ? -9.419 14.116 3.464 1.00 90.62 97 PHE A C 1
ATOM 780 O O . PHE A 1 97 ? -9.741 14.605 2.381 1.00 90.62 97 PHE A O 1
ATOM 787 N N . TYR A 1 98 ? -9.152 12.819 3.621 1.00 89.75 98 TYR A N 1
ATOM 788 C CA . TYR A 1 98 ? -9.399 11.816 2.601 1.00 89.75 98 TYR A CA 1
ATOM 789 C C . TYR A 1 98 ? -9.625 10.446 3.244 1.00 89.75 98 TYR A C 1
ATOM 791 O O . TYR A 1 98 ? -8.767 9.945 3.967 1.00 89.75 98 TYR A O 1
ATOM 799 N N . ASP A 1 99 ? -10.774 9.833 2.959 1.00 89.31 99 ASP A N 1
ATOM 800 C CA . ASP A 1 99 ? -11.217 8.576 3.583 1.00 89.31 99 ASP A CA 1
ATOM 801 C C . ASP A 1 99 ? -10.212 7.423 3.380 1.00 89.31 99 ASP A C 1
ATOM 803 O O . ASP A 1 99 ? -9.912 6.663 4.298 1.00 89.31 99 ASP A O 1
ATOM 807 N N . LEU A 1 100 ? -9.588 7.354 2.199 1.00 91.19 100 LEU A N 1
ATOM 808 C CA . LEU A 1 100 ? -8.596 6.326 1.861 1.00 91.19 100 LEU A CA 1
ATOM 809 C C . LEU A 1 100 ? -7.185 6.613 2.420 1.00 91.19 100 LEU A C 1
ATOM 811 O O . LEU A 1 100 ? -6.255 5.844 2.170 1.00 91.19 100 LEU A O 1
ATOM 815 N N . HIS A 1 101 ? -6.997 7.685 3.199 1.00 91.94 101 HIS A N 1
ATOM 816 C CA . HIS A 1 101 ? -5.764 7.934 3.959 1.00 91.94 101 HIS A CA 1
ATOM 817 C C . HIS A 1 101 ? -5.810 7.400 5.397 1.00 91.94 101 HIS A C 1
ATOM 819 O O . HIS A 1 101 ? -4.812 7.539 6.101 1.00 91.94 101 HIS A O 1
ATOM 825 N N . ALA A 1 102 ? -6.907 6.771 5.827 1.00 96.56 102 ALA A N 1
ATOM 826 C CA . ALA A 1 102 ? -7.000 6.166 7.154 1.00 96.56 102 ALA A CA 1
ATOM 827 C C . ALA A 1 102 ? -5.929 5.082 7.387 1.00 96.56 102 ALA A C 1
ATOM 829 O O . ALA A 1 102 ? -5.482 4.418 6.446 1.00 96.56 102 ALA A O 1
ATOM 830 N N . TYR A 1 103 ? -5.535 4.876 8.641 1.00 98.31 103 TYR A N 1
ATOM 831 C CA . TYR A 1 103 ? -4.713 3.736 9.058 1.00 98.31 103 TYR A CA 1
ATOM 832 C C . TYR A 1 103 ? -5.562 2.748 9.850 1.00 98.31 103 TYR A C 1
ATOM 834 O O . TYR A 1 103 ? -6.440 3.155 10.604 1.00 98.31 103 TYR A O 1
ATOM 842 N N . TYR A 1 104 ? -5.288 1.459 9.682 1.00 97.81 104 TYR A N 1
ATOM 843 C CA . TYR A 1 104 ? -6.028 0.378 10.319 1.00 97.81 104 TYR A CA 1
ATOM 844 C C . TYR A 1 104 ? -5.091 -0.493 11.148 1.00 97.81 104 TYR A C 1
ATOM 846 O O . TYR A 1 104 ? -4.040 -0.917 10.668 1.00 97.81 104 TYR A O 1
ATOM 854 N N . HIS A 1 105 ? -5.488 -0.781 12.382 1.00 96.44 105 HIS A N 1
ATOM 855 C CA . HIS A 1 105 ? -4.752 -1.620 13.321 1.00 96.44 105 HIS A CA 1
ATOM 856 C C . HIS A 1 105 ? -5.690 -2.638 13.973 1.00 96.44 105 HIS A C 1
ATOM 858 O O . HIS A 1 105 ? -6.891 -2.413 14.063 1.00 96.44 105 HIS A O 1
ATOM 864 N N . THR A 1 106 ? -5.150 -3.755 14.444 1.00 93.31 106 THR A N 1
ATOM 865 C CA . THR A 1 106 ? -5.912 -4.793 15.146 1.00 93.31 106 THR A CA 1
ATOM 866 C C . THR A 1 106 ? -5.101 -5.299 16.328 1.00 93.31 106 THR A C 1
ATOM 868 O O . THR A 1 106 ? -3.878 -5.399 16.234 1.00 93.31 106 THR A O 1
ATOM 871 N N . THR A 1 107 ? -5.776 -5.602 17.439 1.00 88.56 107 THR A N 1
ATOM 872 C CA . THR A 1 107 ? -5.153 -6.342 18.551 1.00 88.56 107 THR A CA 1
ATOM 873 C C . THR A 1 107 ? -5.242 -7.853 18.364 1.00 88.56 107 THR A C 1
ATOM 875 O O . THR A 1 107 ? -4.648 -8.594 19.149 1.00 88.56 107 THR A O 1
ATOM 878 N N . ALA A 1 108 ? -5.993 -8.317 17.358 1.00 87.12 108 ALA A N 1
ATOM 879 C CA . ALA A 1 108 ? -6.165 -9.734 17.114 1.00 87.12 108 ALA A CA 1
ATOM 880 C C . ALA A 1 108 ? -4.794 -10.384 16.872 1.00 87.12 108 ALA A C 1
ATOM 882 O O . ALA A 1 108 ? -3.949 -9.805 16.179 1.00 87.12 108 ALA A O 1
ATOM 883 N N . PRO A 1 109 ? -4.556 -11.582 17.430 1.00 85.81 109 PRO A N 1
ATOM 884 C CA . PRO A 1 109 ? -3.303 -12.280 17.216 1.00 85.81 109 PRO A CA 1
ATOM 885 C C . PRO A 1 109 ? -3.112 -12.582 15.728 1.00 85.81 109 PRO A C 1
ATOM 887 O O . PRO A 1 109 ? -4.062 -12.888 15.000 1.00 85.81 109 PRO A O 1
ATOM 890 N N . ASP A 1 110 ? -1.860 -12.526 15.279 1.00 87.69 110 ASP A N 1
ATOM 891 C CA . ASP A 1 110 ? -1.518 -12.920 13.919 1.00 87.69 110 ASP A CA 1
ATOM 892 C C . ASP A 1 110 ? -1.880 -14.393 13.689 1.00 87.69 110 ASP A C 1
ATOM 894 O O . ASP A 1 110 ? -1.472 -15.280 14.437 1.00 87.69 110 ASP A O 1
ATOM 898 N N . ARG A 1 111 ? -2.612 -14.660 12.604 1.00 91.50 111 ARG A N 1
ATOM 899 C CA . ARG A 1 111 ? -2.997 -16.026 12.202 1.00 91.50 111 ARG A CA 1
ATOM 900 C C . ARG A 1 111 ? -1.846 -16.828 11.595 1.00 91.50 111 ARG A C 1
ATOM 902 O O . ARG A 1 111 ? -1.942 -18.046 11.501 1.00 91.50 111 ARG A O 1
ATOM 909 N N . PHE A 1 112 ? -0.791 -16.144 11.159 1.00 94.75 112 PHE A N 1
ATOM 910 C CA . PHE A 1 112 ? 0.354 -16.730 10.467 1.00 94.75 112 PHE A CA 1
ATOM 911 C C . PHE A 1 112 ? 1.655 -16.171 11.045 1.00 94.75 112 PHE A C 1
ATOM 913 O O . PHE A 1 112 ? 1.670 -15.004 11.460 1.00 94.75 112 PHE A O 1
ATOM 920 N N . PRO A 1 113 ? 2.759 -16.939 11.012 1.00 96.62 113 PRO A N 1
ATOM 921 C CA . PRO A 1 113 ? 4.077 -16.436 11.380 1.00 96.62 113 PRO A CA 1
ATOM 922 C C . PRO A 1 113 ? 4.414 -15.142 10.638 1.00 96.62 113 PRO A C 1
ATOM 924 O O . PRO A 1 113 ? 4.009 -14.939 9.488 1.00 96.62 113 PRO A O 1
ATOM 927 N N . LEU A 1 114 ? 5.139 -14.241 11.297 1.00 96.75 114 LEU A N 1
ATOM 928 C CA . LEU A 1 114 ? 5.673 -13.068 10.617 1.00 96.75 114 LEU A CA 1
ATOM 929 C C . LEU A 1 114 ? 6.904 -13.441 9.783 1.00 96.75 114 LEU A C 1
ATOM 931 O O . LEU A 1 114 ? 7.744 -14.194 10.275 1.00 96.75 114 LEU A O 1
ATOM 935 N N . PRO A 1 115 ? 7.058 -12.874 8.572 1.00 97.31 115 PRO A N 1
ATOM 936 C CA . PRO A 1 115 ? 8.282 -13.031 7.791 1.00 97.31 115 PRO A CA 1
ATOM 937 C C . PRO A 1 115 ? 9.482 -12.460 8.532 1.00 97.31 115 PRO A C 1
ATOM 939 O O . PRO A 1 115 ? 9.328 -11.479 9.254 1.00 97.31 115 PRO A O 1
ATOM 942 N N . GLU A 1 116 ? 10.678 -12.997 8.314 1.00 97.44 116 GLU A N 1
ATOM 943 C CA . GLU A 1 116 ? 11.901 -12.505 8.947 1.00 97.44 116 GLU A CA 1
ATOM 944 C C . GLU A 1 116 ? 12.178 -11.018 8.625 1.00 97.44 116 GLU A C 1
ATOM 946 O O . GLU A 1 116 ? 11.784 -10.524 7.561 1.00 97.44 116 GLU A O 1
ATOM 951 N N . PRO A 1 117 ? 12.912 -10.291 9.497 1.00 96.69 117 PRO A N 1
ATOM 952 C CA . PRO A 1 117 ? 13.215 -8.865 9.330 1.00 96.69 117 PRO A CA 1
ATOM 953 C C . PRO A 1 117 ? 13.696 -8.458 7.931 1.00 96.69 117 PRO A C 1
ATOM 955 O O . PRO A 1 117 ? 13.277 -7.427 7.409 1.00 96.69 117 PRO A O 1
ATOM 958 N N . PHE A 1 118 ? 14.551 -9.270 7.306 1.00 95.50 118 PHE A N 1
ATOM 959 C CA . PHE A 1 118 ? 15.110 -8.981 5.986 1.00 95.50 118 PHE A CA 1
ATOM 960 C C . PHE A 1 118 ? 14.081 -9.141 4.854 1.00 95.50 118 PHE A C 1
ATOM 962 O O . PHE A 1 118 ? 14.155 -8.416 3.869 1.00 95.50 118 PHE A O 1
ATOM 969 N N . ARG A 1 119 ? 13.097 -10.042 4.989 1.00 96.56 119 ARG A N 1
ATOM 970 C CA . ARG A 1 119 ? 11.999 -10.194 4.017 1.00 96.56 119 ARG A CA 1
ATOM 971 C C . ARG A 1 119 ? 11.057 -9.010 4.082 1.00 96.56 119 ARG A C 1
ATOM 973 O O . ARG A 1 119 ? 10.643 -8.490 3.052 1.00 96.56 119 ARG A O 1
ATOM 980 N N . ARG A 1 120 ? 10.745 -8.565 5.304 1.00 96.44 120 ARG A N 1
ATOM 981 C CA . ARG A 1 120 ? 9.955 -7.350 5.532 1.00 96.44 120 ARG A CA 1
ATOM 982 C C . ARG A 1 120 ? 10.661 -6.151 4.895 1.00 96.44 120 ARG A C 1
ATOM 984 O O . ARG A 1 120 ? 10.039 -5.445 4.103 1.00 96.44 120 ARG A O 1
ATOM 991 N N . ALA A 1 121 ? 11.972 -6.018 5.110 1.00 94.38 121 ALA A N 1
ATOM 992 C CA . ALA A 1 121 ? 12.755 -4.914 4.555 1.00 94.38 121 ALA A CA 1
ATOM 993 C C . ALA A 1 121 ? 12.627 -4.807 3.031 1.00 94.38 121 ALA A C 1
ATOM 995 O O . ALA A 1 121 ? 12.367 -3.717 2.531 1.00 94.38 121 ALA A O 1
ATOM 996 N N . ARG A 1 122 ? 12.693 -5.932 2.306 1.00 93.19 122 ARG A N 1
ATOM 997 C CA . ARG A 1 122 ? 12.529 -5.951 0.841 1.00 93.19 122 ARG A CA 1
ATOM 998 C C . ARG A 1 122 ? 11.120 -5.590 0.358 1.00 93.19 122 ARG A C 1
ATOM 1000 O O . ARG A 1 122 ? 10.973 -5.097 -0.750 1.00 93.19 122 ARG A O 1
ATOM 1007 N N . VAL A 1 123 ? 10.085 -5.847 1.162 1.00 92.62 123 VAL A N 1
ATOM 1008 C CA . VAL A 1 123 ? 8.671 -5.764 0.736 1.00 92.62 123 VAL A CA 1
ATOM 1009 C C . VAL A 1 123 ? 7.988 -4.457 1.134 1.00 92.62 123 VAL A C 1
ATOM 1011 O O . VAL A 1 123 ? 7.017 -4.044 0.498 1.00 92.62 123 VAL A O 1
ATOM 1014 N N . HIS A 1 124 ? 8.439 -3.804 2.205 1.00 90.69 124 HIS A N 1
ATOM 1015 C CA . HIS A 1 124 ? 7.851 -2.530 2.638 1.00 90.69 124 HIS A CA 1
ATOM 1016 C C . HIS A 1 124 ? 8.879 -1.450 2.997 1.00 90.69 124 HIS A C 1
ATOM 1018 O O . HIS A 1 124 ? 8.500 -0.350 3.389 1.00 90.69 124 HIS A O 1
ATOM 1024 N N . GLY A 1 125 ? 10.175 -1.734 2.830 1.00 90.12 125 GLY A N 1
ATOM 1025 C CA . GLY A 1 125 ? 11.254 -0.775 3.074 1.00 90.12 125 GLY A CA 1
ATOM 1026 C C . GLY A 1 125 ? 11.722 -0.693 4.530 1.00 90.12 125 GLY A C 1
ATOM 1027 O O . GLY A 1 125 ? 12.492 0.204 4.866 1.00 90.12 125 GLY A O 1
ATOM 1028 N N . GLY A 1 126 ? 11.281 -1.605 5.406 1.00 91.38 126 GLY A N 1
ATOM 1029 C CA . GLY A 1 126 ? 11.677 -1.640 6.815 1.00 91.38 126 GLY A CA 1
ATOM 1030 C C . GLY A 1 126 ? 11.620 -3.037 7.436 1.00 91.38 126 GLY A C 1
ATOM 1031 O O . GLY A 1 126 ? 11.034 -3.962 6.890 1.00 91.38 126 GLY A O 1
ATOM 1032 N N . SER A 1 127 ? 12.258 -3.217 8.589 1.00 94.88 127 SER A N 1
ATOM 1033 C CA . SER A 1 127 ? 12.266 -4.497 9.312 1.00 94.88 127 SER A CA 1
ATOM 1034 C C . SER A 1 127 ? 11.240 -4.573 10.447 1.00 94.88 127 SER A C 1
ATOM 1036 O O . SER A 1 127 ? 11.078 -5.642 11.042 1.00 94.88 127 SER A O 1
ATOM 1038 N N . ASP A 1 128 ? 10.560 -3.468 10.759 1.00 95.69 128 ASP A N 1
ATOM 1039 C CA . ASP A 1 128 ? 9.668 -3.340 11.912 1.00 95.69 128 ASP A CA 1
ATOM 1040 C C . ASP A 1 128 ? 8.349 -4.105 11.728 1.00 95.69 128 ASP A C 1
ATOM 1042 O O . ASP A 1 128 ? 7.660 -3.992 10.715 1.00 95.69 128 ASP A O 1
ATOM 1046 N N . GLU A 1 129 ? 7.976 -4.885 12.740 1.00 95.19 129 GLU A N 1
ATOM 1047 C CA . GLU A 1 129 ? 6.774 -5.722 12.701 1.00 95.19 129 GLU A CA 1
ATOM 1048 C C . GLU A 1 129 ? 5.480 -4.920 12.808 1.00 95.19 129 GLU A C 1
ATOM 1050 O O . GLU A 1 129 ? 4.468 -5.289 12.207 1.00 95.19 129 GLU A O 1
ATOM 1055 N N . GLY A 1 130 ? 5.497 -3.841 13.594 1.00 94.38 130 GLY A N 1
ATOM 1056 C CA . GLY A 1 130 ? 4.341 -2.977 13.795 1.00 94.38 130 GLY A CA 1
ATOM 1057 C C . GLY A 1 130 ? 3.969 -2.264 12.502 1.00 94.38 130 GLY A C 1
ATOM 1058 O O . GLY A 1 130 ? 2.820 -2.347 12.070 1.00 94.38 130 GLY A O 1
ATOM 1059 N N . ALA A 1 131 ? 4.951 -1.643 11.850 1.00 94.75 131 ALA A N 1
ATOM 1060 C CA . ALA A 1 131 ? 4.805 -0.997 10.552 1.00 94.75 131 ALA A CA 1
ATOM 1061 C C . ALA A 1 131 ? 4.364 -1.993 9.470 1.00 94.75 131 ALA A C 1
ATOM 1063 O O . ALA A 1 131 ? 3.410 -1.716 8.743 1.00 94.75 131 ALA A O 1
ATOM 1064 N N . PHE A 1 132 ? 4.970 -3.188 9.417 1.00 96.69 132 PHE A N 1
ATOM 1065 C CA . PHE A 1 132 ? 4.582 -4.232 8.463 1.00 96.69 132 PHE A CA 1
ATOM 1066 C C . PHE A 1 132 ? 3.090 -4.590 8.567 1.00 96.69 132 PHE A C 1
ATOM 1068 O O . PHE A 1 132 ? 2.386 -4.630 7.554 1.00 96.69 132 PHE A O 1
ATOM 1075 N N . ARG A 1 133 ? 2.589 -4.804 9.794 1.00 95.94 133 ARG A N 1
ATOM 1076 C CA . ARG A 1 133 ? 1.169 -5.097 10.059 1.00 95.94 133 ARG A CA 1
ATOM 1077 C C . ARG A 1 133 ? 0.270 -3.903 9.762 1.00 95.94 133 ARG A C 1
ATOM 1079 O O . ARG A 1 133 ? -0.763 -4.065 9.118 1.00 95.94 133 ARG A O 1
ATOM 1086 N N . LEU A 1 134 ? 0.655 -2.720 10.237 1.00 96.69 134 LEU A N 1
ATOM 1087 C CA . LEU A 1 134 ? -0.113 -1.488 10.087 1.00 96.69 134 LEU A CA 1
ATOM 1088 C C . LEU A 1 134 ? -0.333 -1.165 8.608 1.00 96.69 134 LEU A C 1
ATOM 1090 O O . LEU A 1 134 ? -1.464 -0.938 8.182 1.00 96.69 134 LEU A O 1
ATOM 1094 N N . GLU A 1 135 ? 0.728 -1.187 7.805 1.00 96.31 135 GLU A N 1
ATOM 1095 C CA . GLU A 1 135 ? 0.647 -0.903 6.375 1.00 96.31 135 GLU A CA 1
ATOM 1096 C C . GLU A 1 135 ? -0.063 -2.018 5.602 1.00 96.31 135 GLU A C 1
ATOM 1098 O O . GLU A 1 135 ? -0.848 -1.723 4.698 1.00 96.31 135 GLU A O 1
ATOM 1103 N N . GLY A 1 136 ? 0.189 -3.286 5.948 1.00 97.31 136 GLY A N 1
ATOM 1104 C CA . GLY A 1 136 ? -0.474 -4.442 5.339 1.00 97.31 136 GLY A CA 1
ATOM 1105 C C . GLY A 1 136 ? -1.988 -4.407 5.531 1.00 97.31 136 GLY A C 1
ATOM 1106 O O . GLY A 1 136 ? -2.736 -4.401 4.548 1.00 97.31 136 GLY A O 1
ATOM 1107 N N . LEU A 1 137 ? -2.444 -4.275 6.780 1.00 97.62 137 LEU A N 1
ATOM 1108 C CA . LEU A 1 137 ? -3.866 -4.207 7.117 1.00 97.62 137 LEU A CA 1
ATOM 1109 C C . LEU A 1 137 ? -4.518 -2.951 6.536 1.00 97.62 137 LEU A C 1
ATOM 1111 O O . LEU A 1 137 ? -5.615 -3.024 5.981 1.00 97.62 137 LEU A O 1
ATOM 1115 N N . SER A 1 138 ? -3.834 -1.806 6.609 1.00 98.00 138 SER A N 1
ATOM 1116 C CA . SER A 1 138 ? -4.346 -0.565 6.024 1.00 98.00 138 SER A CA 1
ATOM 1117 C C . SER A 1 138 ? -4.541 -0.690 4.518 1.00 98.00 138 SER A C 1
ATOM 1119 O O . SER A 1 138 ? -5.552 -0.226 3.997 1.00 98.00 138 SER A O 1
ATOM 1121 N N . THR A 1 139 ? -3.605 -1.329 3.813 1.00 97.88 139 THR A N 1
ATOM 1122 C CA . THR A 1 139 ? -3.719 -1.561 2.366 1.00 97.88 139 THR A CA 1
ATOM 1123 C C . THR A 1 139 ? -4.879 -2.505 2.061 1.00 97.88 139 THR A C 1
ATOM 1125 O O . THR A 1 139 ? -5.728 -2.168 1.237 1.00 97.88 139 THR A O 1
ATOM 1128 N N . TYR A 1 140 ? -4.979 -3.625 2.788 1.00 97.94 140 TYR A N 1
ATOM 1129 C CA . TYR A 1 140 ? -6.083 -4.582 2.671 1.00 97.94 140 TYR A CA 1
ATOM 1130 C C . TYR A 1 140 ? -7.454 -3.894 2.797 1.00 97.94 140 TYR A C 1
ATOM 1132 O O . TYR A 1 140 ? -8.295 -4.034 1.905 1.00 97.94 140 TYR A O 1
ATOM 1140 N N . LYS A 1 141 ? -7.650 -3.091 3.854 1.00 97.75 141 LYS A N 1
ATOM 1141 C CA . LYS A 1 141 ? -8.908 -2.377 4.134 1.00 97.75 141 LYS A CA 1
ATOM 1142 C C . LYS A 1 141 ? -9.219 -1.293 3.106 1.00 97.75 141 LYS A C 1
ATOM 1144 O O . LYS A 1 141 ? -10.370 -1.143 2.706 1.00 97.75 141 LYS A O 1
ATOM 1149 N N . LYS A 1 142 ? -8.209 -0.549 2.645 1.00 97.31 142 LYS A N 1
ATOM 1150 C CA . LYS A 1 142 ? -8.383 0.485 1.608 1.00 97.31 142 LYS A CA 1
ATOM 1151 C C . LYS A 1 142 ? -8.827 -0.118 0.284 1.00 97.31 142 LYS A C 1
ATOM 1153 O O . LYS A 1 142 ? -9.706 0.434 -0.367 1.00 97.31 142 LYS A O 1
ATOM 1158 N N . PHE A 1 143 ? -8.245 -1.243 -0.110 1.00 97.62 143 PHE A N 1
ATOM 1159 C CA . PHE A 1 143 ? -8.639 -1.944 -1.327 1.00 97.62 143 PHE A CA 1
ATOM 1160 C C . PHE A 1 143 ? -10.049 -2.525 -1.225 1.00 97.62 143 PHE A C 1
ATOM 1162 O O . PHE A 1 143 ? -10.828 -2.345 -2.156 1.00 97.62 143 PHE A O 1
ATOM 1169 N N . GLU A 1 144 ? -10.430 -3.102 -0.083 1.00 97.19 144 GLU A N 1
ATOM 1170 C CA . GLU A 1 144 ? -11.817 -3.527 0.153 1.00 97.19 144 GLU A CA 1
ATOM 1171 C C . GLU A 1 144 ? -12.799 -2.348 0.063 1.00 97.19 144 GLU A C 1
ATOM 1173 O O . GLU A 1 144 ? -13.831 -2.442 -0.602 1.00 97.19 144 GLU A O 1
ATOM 1178 N N . ALA A 1 145 ? -12.448 -1.202 0.656 1.00 96.75 145 ALA A N 1
ATOM 1179 C CA . ALA A 1 145 ? -13.245 0.016 0.561 1.00 96.75 145 ALA A CA 1
ATOM 1180 C C . ALA A 1 145 ? -13.370 0.515 -0.889 1.00 96.75 145 ALA A C 1
ATOM 1182 O O . ALA A 1 145 ? -14.462 0.895 -1.304 1.00 96.75 145 ALA A O 1
ATOM 1183 N N . ILE A 1 146 ? -12.293 0.475 -1.683 1.00 96.75 146 ILE A N 1
ATOM 1184 C CA . ILE A 1 146 ? -12.331 0.827 -3.111 1.00 96.75 146 ILE A CA 1
ATOM 1185 C C . ILE A 1 146 ? -13.254 -0.125 -3.878 1.00 96.75 146 ILE A C 1
ATOM 1187 O O . ILE A 1 146 ? -14.096 0.348 -4.642 1.00 96.75 146 ILE A O 1
ATOM 1191 N N . LEU A 1 147 ? -13.145 -1.440 -3.657 1.00 97.12 147 LEU A N 1
ATOM 1192 C CA . LEU A 1 147 ? -14.022 -2.429 -4.291 1.00 97.12 147 LEU A CA 1
ATOM 1193 C C . LEU A 1 147 ? -15.495 -2.125 -4.003 1.00 97.12 147 LEU A C 1
ATOM 1195 O O . LEU A 1 147 ? -16.314 -2.061 -4.925 1.00 97.12 147 LEU A O 1
ATOM 1199 N N . GLN A 1 148 ? -15.812 -1.844 -2.740 1.00 96.56 148 GLN A N 1
ATOM 1200 C CA . GLN A 1 148 ? -17.177 -1.567 -2.317 1.00 96.56 148 GLN A CA 1
ATOM 1201 C C . GLN A 1 148 ? -17.692 -0.241 -2.887 1.00 96.56 148 GLN A C 1
ATOM 1203 O O . GLN A 1 148 ? -18.815 -0.181 -3.385 1.00 96.56 148 GLN A O 1
ATOM 1208 N N . GLN A 1 149 ? -16.885 0.821 -2.825 1.00 95.12 149 GLN A N 1
ATOM 1209 C CA . GLN A 1 149 ? -17.279 2.168 -3.249 1.00 95.12 149 GLN A CA 1
ATOM 1210 C C . GLN A 1 149 ? -17.418 2.297 -4.769 1.00 95.12 149 GLN A C 1
ATOM 1212 O O . GLN A 1 149 ? -18.255 3.064 -5.238 1.00 95.12 149 GLN A O 1
ATOM 1217 N N . GLN A 1 150 ? -16.584 1.592 -5.537 1.00 95.06 150 GLN A N 1
ATOM 1218 C CA . GLN A 1 150 ? -16.482 1.781 -6.988 1.00 95.06 150 GLN A CA 1
ATOM 1219 C C . GLN A 1 150 ? -17.223 0.706 -7.779 1.00 95.06 150 GLN A C 1
ATOM 1221 O O . GLN A 1 150 ? -17.708 0.980 -8.874 1.00 95.06 150 GLN A O 1
ATOM 1226 N N . PHE A 1 151 ? -17.327 -0.503 -7.226 1.00 95.75 151 PHE A N 1
ATOM 1227 C CA . PHE A 1 151 ? -17.887 -1.656 -7.929 1.00 95.75 151 PHE A CA 1
ATOM 1228 C C . PHE A 1 151 ? -19.026 -2.335 -7.166 1.00 95.75 151 PHE A C 1
ATOM 1230 O O . PHE A 1 151 ? -19.640 -3.251 -7.703 1.00 95.75 151 PHE A O 1
ATOM 1237 N N . GLY A 1 152 ? -19.319 -1.915 -5.929 1.00 97.12 152 GLY A N 1
ATOM 1238 C CA . GLY A 1 152 ? -20.332 -2.565 -5.097 1.00 97.12 152 GLY A CA 1
ATOM 1239 C C . GLY A 1 152 ? -19.980 -4.007 -4.720 1.00 97.12 152 GLY A C 1
ATOM 1240 O O . GLY A 1 152 ? -20.882 -4.769 -4.387 1.00 97.12 152 GLY A O 1
ATOM 1241 N N . ARG A 1 153 ? -18.695 -4.381 -4.801 1.00 96.94 153 ARG A N 1
ATOM 1242 C CA . ARG A 1 153 ? -18.182 -5.730 -4.522 1.00 96.94 153 ARG A CA 1
ATOM 1243 C C . ARG A 1 153 ? -17.219 -5.712 -3.339 1.00 96.94 153 ARG A C 1
ATOM 1245 O O . ARG A 1 153 ? -16.633 -4.684 -3.020 1.00 96.94 153 ARG A O 1
ATOM 1252 N N . ARG A 1 154 ? -17.005 -6.864 -2.722 1.00 97.06 154 ARG A N 1
ATOM 1253 C CA . ARG A 1 154 ? -16.016 -7.130 -1.668 1.00 97.06 154 ARG A CA 1
ATOM 1254 C C . ARG A 1 154 ? -15.112 -8.264 -2.111 1.00 97.06 154 ARG A C 1
ATOM 1256 O O . ARG A 1 154 ? -15.437 -8.956 -3.071 1.00 97.06 154 ARG A O 1
ATOM 1263 N N . TYR A 1 155 ? -14.017 -8.509 -1.390 1.00 97.38 155 TYR A N 1
ATOM 1264 C CA . TYR A 1 155 ? -13.120 -9.620 -1.718 1.00 97.38 155 TYR A CA 1
ATOM 1265 C C . TYR A 1 155 ? -13.852 -10.952 -1.855 1.00 97.38 155 TYR A C 1
ATOM 1267 O O . TYR A 1 155 ? -13.581 -11.665 -2.808 1.00 97.38 155 TYR A O 1
ATOM 1275 N N . THR A 1 156 ? -14.813 -11.245 -0.973 1.00 96.50 156 THR A N 1
ATOM 1276 C CA . THR A 1 156 ? -15.617 -12.484 -0.972 1.00 96.50 156 THR A CA 1
ATOM 1277 C C . THR A 1 156 ? -16.403 -12.722 -2.258 1.00 96.50 156 THR A C 1
ATOM 1279 O O . THR A 1 156 ? -16.816 -13.841 -2.529 1.00 96.50 156 THR A O 1
ATOM 1282 N N . ASP A 1 157 ? -16.630 -11.679 -3.056 1.00 96.62 157 ASP A N 1
ATOM 1283 C CA . ASP A 1 157 ? -17.405 -11.796 -4.285 1.00 96.62 157 ASP A CA 1
ATOM 1284 C C . ASP A 1 157 ? -16.545 -12.286 -5.459 1.00 96.62 157 ASP A C 1
ATOM 1286 O O . ASP A 1 157 ? -17.084 -12.456 -6.552 1.00 96.62 157 ASP A O 1
ATOM 1290 N N . PHE A 1 158 ? -15.230 -12.470 -5.274 1.00 97.56 158 PHE A N 1
ATOM 1291 C CA . PHE A 1 158 ? -14.282 -12.841 -6.329 1.00 97.56 158 PHE A CA 1
ATOM 1292 C C . PHE A 1 158 ? -13.739 -14.268 -6.147 1.00 97.56 158 PHE A C 1
ATOM 1294 O O . PHE A 1 158 ? -12.937 -14.493 -5.240 1.00 97.56 158 PHE A O 1
ATOM 1301 N N . PRO A 1 159 ? -14.122 -15.252 -6.982 1.00 97.50 159 PRO A N 1
ATOM 1302 C CA . PRO A 1 159 ? -13.653 -16.628 -6.826 1.00 97.50 159 PRO A CA 1
ATOM 1303 C C . PRO A 1 159 ? -12.164 -16.854 -7.132 1.00 97.50 159 PRO A C 1
ATOM 1305 O O . PRO A 1 159 ? -11.613 -17.859 -6.688 1.00 97.50 159 PRO A O 1
ATOM 1308 N N . ALA A 1 160 ? -11.502 -15.989 -7.908 1.00 98.31 160 ALA A N 1
ATOM 1309 C CA . ALA A 1 160 ? -10.115 -16.173 -8.339 1.00 98.31 160 ALA A CA 1
ATOM 1310 C C . ALA A 1 160 ? -9.307 -14.870 -8.226 1.00 98.31 160 ALA A C 1
ATOM 1312 O O . ALA A 1 160 ? -9.322 -14.011 -9.113 1.00 98.31 160 ALA A O 1
ATOM 1313 N N . ILE A 1 161 ? -8.550 -14.758 -7.137 1.00 98.62 161 ILE A N 1
ATOM 1314 C CA . ILE A 1 161 ? -7.796 -13.556 -6.781 1.00 98.62 161 ILE A CA 1
ATOM 1315 C C . ILE A 1 161 ? -6.305 -13.788 -7.028 1.00 98.62 161 ILE A C 1
ATOM 1317 O O . ILE A 1 161 ? -5.748 -14.776 -6.552 1.00 98.62 161 ILE A O 1
ATOM 1321 N N . LEU A 1 162 ? -5.654 -12.857 -7.724 1.00 98.75 162 LEU A N 1
ATOM 1322 C CA . LEU A 1 162 ? -4.200 -12.806 -7.886 1.00 98.75 162 LEU A CA 1
ATOM 1323 C C . LEU A 1 162 ? -3.602 -11.665 -7.058 1.00 98.75 162 LEU A C 1
ATOM 1325 O O . LEU A 1 162 ? -4.088 -10.540 -7.133 1.00 98.75 162 LEU A O 1
ATOM 1329 N N . ASP A 1 163 ? -2.510 -11.927 -6.349 1.00 98.62 163 ASP A N 1
ATOM 1330 C CA . ASP A 1 163 ? -1.567 -10.920 -5.855 1.00 98.62 163 ASP A CA 1
ATOM 1331 C C . ASP A 1 163 ? -0.286 -10.993 -6.700 1.00 98.62 163 ASP A C 1
ATOM 1333 O O . ASP A 1 163 ? 0.500 -11.939 -6.593 1.00 98.62 163 ASP A O 1
ATOM 1337 N N . TRP A 1 164 ? -0.124 -10.036 -7.612 1.00 98.56 164 TRP A N 1
ATOM 1338 C CA . TRP A 1 164 ? 1.039 -9.893 -8.482 1.00 98.56 164 TRP A CA 1
ATOM 1339 C C . TRP A 1 164 ? 2.094 -9.050 -7.770 1.00 98.56 164 TRP A C 1
ATOM 1341 O O . TRP A 1 164 ? 1.834 -7.897 -7.431 1.00 98.56 164 TRP A O 1
ATOM 1351 N N . GLY A 1 165 ? 3.273 -9.632 -7.544 1.00 97.75 165 GLY A N 1
ATOM 1352 C CA . GLY A 1 165 ? 4.290 -9.070 -6.655 1.00 97.75 165 GLY A CA 1
ATOM 1353 C C . GLY A 1 165 ? 3.938 -9.282 -5.181 1.00 97.75 165 GLY A C 1
ATOM 1354 O O . GLY A 1 165 ? 3.971 -8.337 -4.392 1.00 97.75 165 GLY A O 1
ATOM 1355 N N . CYS A 1 166 ? 3.538 -10.505 -4.809 1.00 98.19 166 CYS A N 1
ATOM 1356 C CA . CYS A 1 166 ? 3.003 -10.784 -3.473 1.00 98.19 166 CYS A CA 1
ATOM 1357 C C . CYS A 1 166 ? 4.022 -10.615 -2.331 1.00 98.19 166 CYS A C 1
ATOM 1359 O O . CYS A 1 166 ? 3.645 -10.562 -1.153 1.00 98.19 166 CYS A O 1
ATOM 1361 N N . GLY A 1 167 ? 5.319 -10.561 -2.644 1.00 97.88 167 GLY A N 1
ATOM 1362 C CA . GLY A 1 167 ? 6.417 -10.509 -1.691 1.00 97.88 167 GLY A CA 1
ATOM 1363 C C . GLY A 1 167 ? 6.273 -11.597 -0.632 1.00 97.88 167 GLY A C 1
ATOM 1364 O O . GLY A 1 167 ? 5.983 -12.753 -0.928 1.00 97.88 167 GLY A O 1
ATOM 1365 N N . CYS A 1 168 ? 6.409 -11.214 0.635 1.00 97.56 168 CYS A N 1
ATOM 1366 C CA . CYS A 1 168 ? 6.164 -12.075 1.791 1.00 97.56 168 CYS A CA 1
ATOM 1367 C C . CYS A 1 168 ? 4.709 -11.993 2.310 1.00 97.56 168 CYS A C 1
ATOM 1369 O O . CYS A 1 168 ? 4.458 -12.080 3.513 1.00 97.56 168 CYS A O 1
ATOM 1371 N N . SER A 1 169 ? 3.737 -11.798 1.408 1.00 97.62 169 SER A N 1
ATOM 1372 C CA . SER A 1 169 ? 2.290 -11.763 1.680 1.00 97.62 169 SER A CA 1
ATOM 1373 C C . SER A 1 169 ? 1.845 -10.684 2.675 1.00 97.62 169 SER A C 1
ATOM 1375 O O . SER A 1 169 ? 0.943 -10.907 3.489 1.00 97.62 169 SER A O 1
ATOM 1377 N N . ARG A 1 170 ? 2.444 -9.485 2.612 1.00 97.69 170 ARG A N 1
ATOM 1378 C CA . ARG A 1 170 ? 2.116 -8.370 3.524 1.00 97.69 170 ARG A CA 1
ATOM 1379 C C . ARG A 1 170 ? 0.628 -8.012 3.510 1.00 97.69 170 ARG A C 1
ATOM 1381 O O . ARG A 1 170 ? 0.066 -7.754 4.568 1.00 97.69 170 ARG A O 1
ATOM 1388 N N . VAL A 1 171 ? -0.006 -8.015 2.337 1.00 97.31 171 VAL A N 1
ATOM 1389 C CA . VAL A 1 171 ? -1.442 -7.724 2.190 1.00 97.31 171 VAL A CA 1
ATOM 1390 C C . VAL A 1 171 ? -2.273 -9.002 2.285 1.00 97.31 171 VAL A C 1
ATOM 1392 O O . VAL A 1 171 ? -3.207 -9.060 3.086 1.00 97.31 171 VAL A O 1
ATOM 1395 N N . LEU A 1 172 ? -1.910 -10.051 1.533 1.00 96.31 172 LEU A N 1
ATOM 1396 C CA . LEU A 1 172 ? -2.677 -11.301 1.491 1.00 96.31 172 LEU A CA 1
ATOM 1397 C C . LEU A 1 172 ? -2.873 -11.957 2.858 1.00 96.31 172 LEU A C 1
ATOM 1399 O O . LEU A 1 172 ? -3.938 -12.511 3.104 1.00 96.31 172 LEU A O 1
ATOM 1403 N N . ARG A 1 173 ? -1.923 -11.851 3.797 1.00 96.06 173 ARG A N 1
ATOM 1404 C CA . ARG A 1 173 ? -2.063 -12.450 5.141 1.00 96.06 173 ARG A CA 1
ATOM 1405 C C . ARG A 1 173 ? -3.294 -11.966 5.926 1.00 96.06 173 ARG A C 1
ATOM 1407 O O . ARG A 1 173 ? -3.704 -12.609 6.896 1.00 96.06 173 ARG A O 1
ATOM 1414 N N . HIS A 1 174 ? -3.891 -10.843 5.524 1.00 96.12 174 HIS A N 1
ATOM 1415 C CA . HIS A 1 174 ? -5.108 -10.296 6.123 1.00 96.12 174 HIS A CA 1
ATOM 1416 C C . HIS A 1 174 ? -6.406 -10.877 5.532 1.00 96.12 174 HIS A C 1
ATOM 1418 O O . HIS A 1 174 ? -7.459 -10.736 6.151 1.00 96.12 174 HIS A O 1
ATOM 1424 N N . PHE A 1 175 ? -6.348 -11.616 4.419 1.00 95.25 175 PHE A N 1
ATOM 1425 C CA . PHE A 1 175 ? -7.515 -12.282 3.832 1.00 95.25 175 PHE A CA 1
ATOM 1426 C C . PHE A 1 175 ? -8.075 -13.359 4.758 1.00 95.25 175 PHE A C 1
ATOM 1428 O O . PHE A 1 175 ? -7.345 -14.037 5.486 1.00 95.25 175 PHE A O 1
ATOM 1435 N N . LYS A 1 176 ? -9.394 -13.536 4.756 1.00 91.00 176 LYS A N 1
ATOM 1436 C CA . LYS A 1 176 ? -10.031 -14.670 5.430 1.00 91.00 176 LYS A CA 1
ATOM 1437 C C . LYS A 1 176 ? -10.055 -15.852 4.458 1.00 91.00 176 LYS A C 1
ATOM 1439 O O . LYS A 1 176 ? -10.547 -15.659 3.353 1.00 91.00 176 LYS A O 1
ATOM 1444 N N . PRO A 1 177 ? -9.512 -17.027 4.832 1.00 88.75 177 PRO A N 1
ATOM 1445 C CA . PRO A 1 177 ? -9.642 -18.217 4.005 1.00 88.75 177 PRO A CA 1
ATOM 1446 C C . PRO A 1 177 ? -11.114 -18.488 3.703 1.00 88.75 177 PRO A C 1
ATOM 1448 O O . PRO A 1 177 ? -11.934 -18.522 4.621 1.00 88.75 177 PRO A O 1
ATOM 1451 N N . ASP A 1 178 ? -11.420 -18.689 2.430 1.00 93.31 178 ASP A N 1
ATOM 1452 C CA . ASP A 1 178 ? -12.746 -19.036 1.944 1.00 93.31 178 ASP A CA 1
ATOM 1453 C C . ASP A 1 178 ? -12.581 -20.199 0.955 1.00 93.31 178 ASP A C 1
ATOM 1455 O O . ASP A 1 178 ? -11.864 -20.047 -0.036 1.00 93.31 178 ASP A O 1
ATOM 1459 N N . PRO A 1 179 ? -13.188 -21.372 1.210 1.00 90.81 179 PRO A N 1
ATOM 1460 C CA . PRO A 1 179 ? -13.068 -22.525 0.321 1.00 90.81 179 PRO A CA 1
ATOM 1461 C C . PRO A 1 179 ? -13.652 -22.281 -1.079 1.00 90.81 179 PRO A C 1
ATOM 1463 O O . PRO A 1 179 ? -13.329 -23.025 -2.003 1.00 90.81 179 PRO A O 1
ATOM 1466 N N . MET A 1 180 ? -14.491 -21.256 -1.251 1.00 93.75 180 MET A N 1
ATOM 1467 C CA . MET A 1 180 ? -15.036 -20.854 -2.549 1.00 93.75 180 MET A CA 1
ATOM 1468 C C . MET A 1 180 ? -14.091 -19.941 -3.338 1.00 93.75 180 MET A C 1
ATOM 1470 O O . MET A 1 180 ? -14.379 -19.617 -4.492 1.00 93.75 180 MET A O 1
ATOM 1474 N N . GLN A 1 181 ? -12.969 -19.534 -2.741 1.00 96.50 181 GLN A N 1
ATOM 1475 C CA . GLN A 1 181 ? -11.990 -18.647 -3.351 1.00 96.50 181 GLN A CA 1
ATOM 1476 C C . GLN A 1 181 ? -10.660 -19.363 -3.571 1.00 96.50 181 GLN A C 1
ATOM 1478 O O . GLN A 1 181 ? -10.136 -20.063 -2.708 1.00 96.50 181 GLN A O 1
ATOM 1483 N N . THR A 1 182 ? -10.065 -19.135 -4.736 1.00 97.56 182 THR A N 1
ATOM 1484 C CA . THR A 1 182 ? -8.662 -19.449 -4.991 1.00 97.56 182 THR A CA 1
ATOM 1485 C C . THR A 1 182 ? -7.861 -18.160 -4.925 1.00 97.56 182 THR A C 1
ATOM 1487 O O . THR A 1 182 ? -8.083 -17.247 -5.718 1.00 97.56 182 THR A O 1
ATOM 1490 N N . VAL A 1 183 ? -6.923 -18.098 -3.981 1.00 98.25 183 VAL A N 1
ATOM 1491 C CA . VAL A 1 183 ? -5.973 -16.991 -3.854 1.00 98.25 183 VAL A CA 1
ATOM 1492 C C . VAL A 1 183 ? -4.620 -17.450 -4.378 1.00 98.25 183 VAL A C 1
ATOM 1494 O O . VAL A 1 183 ? -4.055 -18.433 -3.892 1.00 98.25 183 VAL A O 1
ATOM 1497 N N . THR A 1 184 ? -4.097 -16.736 -5.365 1.00 98.69 184 THR A N 1
ATOM 1498 C CA . THR A 1 184 ? -2.794 -16.994 -5.975 1.00 98.69 184 THR A CA 1
ATOM 1499 C C . THR A 1 184 ? -1.871 -15.809 -5.731 1.00 98.69 184 THR A C 1
ATOM 1501 O O . THR A 1 184 ? -2.270 -14.672 -5.947 1.00 98.69 184 THR A O 1
ATOM 1504 N N . GLY A 1 185 ? -0.640 -16.058 -5.294 1.00 98.62 185 GLY A N 1
ATOM 1505 C CA . GLY A 1 185 ? 0.423 -15.057 -5.223 1.00 98.62 185 GLY A CA 1
ATOM 1506 C C . GLY A 1 185 ? 1.538 -15.395 -6.205 1.00 98.62 185 GLY A C 1
ATOM 1507 O O . GLY A 1 185 ? 1.942 -16.556 -6.298 1.00 98.62 185 GLY A O 1
ATOM 1508 N N . ILE A 1 186 ? 2.037 -14.405 -6.939 1.00 98.69 186 ILE A N 1
ATOM 1509 C CA . ILE A 1 186 ? 3.209 -14.572 -7.803 1.00 98.69 186 ILE A CA 1
ATOM 1510 C C . ILE A 1 186 ? 4.256 -13.507 -7.510 1.00 98.69 186 ILE A C 1
ATOM 1512 O O . ILE A 1 186 ? 3.907 -12.351 -7.274 1.00 98.69 186 ILE A O 1
ATOM 1516 N N . ASP A 1 187 ? 5.532 -13.884 -7.535 1.00 98.31 187 ASP A N 1
ATOM 1517 C CA . ASP A 1 187 ? 6.637 -12.952 -7.303 1.00 98.31 187 ASP A CA 1
ATOM 1518 C C . ASP A 1 187 ? 7.934 -13.408 -7.991 1.00 98.31 187 ASP A C 1
ATOM 1520 O O . ASP A 1 187 ? 8.129 -14.597 -8.255 1.00 98.31 187 ASP A O 1
ATOM 1524 N N . ILE A 1 188 ? 8.814 -12.445 -8.263 1.00 96.69 188 ILE A N 1
ATOM 1525 C CA . ILE A 1 188 ? 10.163 -12.640 -8.815 1.00 96.69 188 ILE A CA 1
ATOM 1526 C C . ILE A 1 188 ? 11.190 -13.001 -7.727 1.00 96.69 188 ILE A C 1
ATOM 1528 O O . ILE A 1 188 ? 12.288 -13.465 -8.020 1.00 96.69 188 ILE A O 1
ATOM 1532 N N . ASP A 1 189 ? 10.862 -12.774 -6.453 1.00 96.19 189 ASP A N 1
ATOM 1533 C CA . ASP A 1 189 ? 11.673 -13.146 -5.297 1.00 96.19 189 ASP A CA 1
ATOM 1534 C C . ASP A 1 189 ? 11.328 -14.582 -4.860 1.00 96.19 189 ASP A C 1
ATOM 1536 O O . ASP A 1 189 ? 10.424 -14.820 -4.051 1.00 96.19 189 ASP A O 1
ATOM 1540 N N . ALA A 1 190 ? 12.064 -15.559 -5.402 1.00 96.56 190 ALA A N 1
ATOM 1541 C CA . ALA A 1 190 ? 11.878 -16.985 -5.109 1.00 96.56 190 ALA A CA 1
ATOM 1542 C C . ALA A 1 190 ? 11.950 -17.317 -3.607 1.00 96.56 190 ALA A C 1
ATOM 1544 O O . ALA A 1 190 ? 11.234 -18.201 -3.130 1.00 96.56 190 ALA A O 1
ATOM 1545 N N . ASP A 1 191 ? 12.789 -16.597 -2.857 1.00 96.88 191 ASP A N 1
ATOM 1546 C CA . ASP A 1 191 ? 12.924 -16.759 -1.413 1.00 96.88 191 ASP A CA 1
ATOM 1547 C C . ASP A 1 191 ? 11.602 -16.393 -0.723 1.00 96.88 191 ASP A C 1
ATOM 1549 O O . ASP A 1 191 ? 11.102 -17.149 0.114 1.00 96.88 191 ASP A O 1
ATOM 1553 N N . ASN A 1 192 ? 10.992 -15.260 -1.076 1.00 97.69 192 ASN A N 1
ATOM 1554 C CA . ASN A 1 192 ? 9.697 -14.842 -0.529 1.00 97.69 192 ASN A CA 1
ATOM 1555 C C . ASN A 1 192 ? 8.532 -15.747 -0.948 1.00 97.69 192 ASN A C 1
ATOM 1557 O O . ASN A 1 192 ? 7.666 -16.039 -0.117 1.00 97.69 192 ASN A O 1
ATOM 1561 N N . VAL A 1 193 ? 8.531 -16.246 -2.186 1.00 98.38 193 VAL A N 1
ATOM 1562 C CA . VAL A 1 193 ? 7.539 -17.228 -2.655 1.00 98.38 193 VAL A CA 1
ATOM 1563 C C . VAL A 1 193 ? 7.599 -18.505 -1.818 1.00 98.38 193 VAL A C 1
ATOM 1565 O O . VAL A 1 193 ? 6.563 -18.972 -1.338 1.00 98.38 193 VAL A O 1
ATOM 1568 N N . ALA A 1 194 ? 8.800 -19.050 -1.596 1.00 98.31 194 ALA A N 1
ATOM 1569 C CA . ALA A 1 194 ? 8.987 -20.255 -0.790 1.00 98.31 194 ALA A CA 1
ATOM 1570 C C . ALA A 1 194 ? 8.503 -20.054 0.654 1.00 98.31 194 ALA A C 1
ATOM 1572 O O . ALA A 1 194 ? 7.825 -20.918 1.214 1.00 98.31 194 ALA A O 1
ATOM 1573 N N . TRP A 1 195 ? 8.782 -18.885 1.239 1.00 98.44 195 TRP A N 1
ATOM 1574 C CA . TRP A 1 195 ? 8.279 -18.535 2.566 1.00 98.44 195 TRP A CA 1
ATOM 1575 C C . TRP A 1 195 ? 6.747 -18.484 2.607 1.00 98.44 195 TRP A C 1
ATOM 1577 O O . TRP A 1 195 ? 6.145 -19.035 3.531 1.00 98.44 195 TRP A O 1
ATOM 1587 N N . CYS A 1 196 ? 6.102 -17.876 1.607 1.00 98.50 196 CYS A N 1
ATOM 1588 C CA . CYS A 1 196 ? 4.642 -17.806 1.544 1.00 98.50 196 CYS A CA 1
ATOM 1589 C C . CYS A 1 196 ? 4.012 -19.196 1.425 1.00 98.50 196 CYS A C 1
ATOM 1591 O O . CYS A 1 196 ? 3.087 -19.503 2.174 1.00 98.50 196 CYS A O 1
ATOM 1593 N N . ALA A 1 197 ? 4.556 -20.056 0.559 1.00 98.25 197 ALA A N 1
ATOM 1594 C CA . ALA A 1 197 ? 4.089 -21.432 0.398 1.00 98.25 197 ALA A CA 1
ATOM 1595 C C . ALA A 1 197 ? 4.154 -22.242 1.707 1.00 98.25 197 ALA A C 1
ATOM 1597 O O . ALA A 1 197 ? 3.286 -23.076 1.955 1.00 98.25 197 ALA A O 1
ATOM 1598 N N . ALA A 1 198 ? 5.146 -21.975 2.562 1.00 98.19 198 ALA A N 1
ATOM 1599 C CA . ALA A 1 198 ? 5.298 -22.649 3.850 1.00 98.19 198 ALA A CA 1
ATOM 1600 C C . ALA A 1 198 ? 4.406 -22.082 4.973 1.00 98.19 198 ALA A C 1
ATOM 1602 O O . ALA A 1 198 ? 4.093 -22.804 5.918 1.00 98.19 198 ALA A O 1
ATOM 1603 N N . ASN A 1 199 ? 4.007 -20.804 4.903 1.00 98.06 199 ASN A N 1
ATOM 1604 C CA . ASN A 1 199 ? 3.396 -20.094 6.038 1.00 98.06 199 ASN A CA 1
ATOM 1605 C C . ASN A 1 199 ? 1.963 -19.595 5.795 1.00 98.06 199 ASN A C 1
ATOM 1607 O O . ASN A 1 199 ? 1.280 -19.235 6.756 1.00 98.06 199 ASN A O 1
ATOM 1611 N N . ILE A 1 200 ? 1.493 -19.561 4.544 1.00 97.50 200 ILE A N 1
ATOM 1612 C CA . ILE A 1 200 ? 0.177 -19.034 4.155 1.00 97.50 200 ILE A CA 1
ATOM 1613 C C . ILE A 1 200 ? -0.651 -20.161 3.501 1.00 97.50 200 ILE A C 1
ATOM 1615 O O . ILE A 1 200 ? -0.755 -20.237 2.278 1.00 97.50 200 ILE A O 1
ATOM 1619 N N . PRO A 1 201 ? -1.267 -21.058 4.296 1.00 95.50 201 PRO A N 1
ATOM 1620 C CA . PRO A 1 201 ? -1.797 -22.342 3.819 1.00 95.50 201 PRO A CA 1
ATOM 1621 C C . PRO A 1 201 ? -3.011 -22.245 2.886 1.00 95.50 201 PRO A C 1
ATOM 1623 O O . PRO A 1 201 ? -3.347 -23.219 2.219 1.00 95.50 201 PRO A O 1
ATOM 1626 N N . PHE A 1 202 ? -3.699 -21.101 2.847 1.00 95.69 202 PHE A N 1
ATOM 1627 C CA . PHE A 1 202 ? -4.854 -20.904 1.965 1.00 95.69 202 PHE A CA 1
ATOM 1628 C C . PHE A 1 202 ? -4.465 -20.398 0.566 1.00 95.69 202 PHE A C 1
ATOM 1630 O O . PHE A 1 202 ? -5.304 -20.399 -0.333 1.00 95.69 202 PHE A O 1
ATOM 1637 N N . GLY A 1 203 ? -3.226 -19.925 0.386 1.00 96.44 203 GLY A N 1
ATOM 1638 C CA . GLY A 1 203 ? -2.749 -19.354 -0.870 1.00 96.44 203 GLY A CA 1
ATOM 1639 C C . GLY A 1 203 ? -1.936 -20.347 -1.697 1.00 96.44 203 GLY A C 1
ATOM 1640 O O . GLY A 1 203 ? -1.290 -21.248 -1.165 1.00 96.44 203 GLY A O 1
ATOM 1641 N N . ARG A 1 204 ? -1.938 -20.162 -3.018 1.00 97.81 204 ARG A N 1
ATOM 1642 C CA . ARG A 1 204 ? -1.054 -20.866 -3.959 1.00 97.81 204 ARG A CA 1
ATOM 1643 C C . ARG A 1 204 ? 0.011 -19.896 -4.450 1.00 97.81 204 ARG A C 1
ATOM 1645 O O . ARG A 1 204 ? -0.340 -18.864 -5.013 1.00 97.81 204 ARG A O 1
ATOM 1652 N N . PHE A 1 205 ? 1.285 -20.208 -4.241 1.00 98.56 205 PHE A N 1
ATOM 1653 C CA . PHE A 1 205 ? 2.379 -19.279 -4.524 1.00 98.56 205 PHE A CA 1
ATOM 1654 C C . PHE A 1 205 ? 3.299 -19.813 -5.615 1.00 98.56 205 PHE A C 1
ATOM 1656 O O . PHE A 1 205 ? 3.722 -20.968 -5.554 1.00 98.56 205 PHE A O 1
ATOM 1663 N N . HIS A 1 206 ? 3.611 -18.970 -6.601 1.00 98.06 206 HIS A N 1
ATOM 1664 C CA . HIS A 1 206 ? 4.453 -19.341 -7.735 1.00 98.06 206 HIS A CA 1
ATOM 1665 C C . HIS A 1 206 ? 5.546 -18.303 -7.977 1.00 98.06 206 HIS A C 1
ATOM 1667 O O . HIS A 1 206 ? 5.287 -17.103 -8.025 1.00 98.06 206 HIS A O 1
ATOM 1673 N N . HIS A 1 207 ? 6.770 -18.784 -8.167 1.00 98.12 207 HIS A N 1
ATOM 1674 C CA . HIS A 1 207 ? 7.862 -17.954 -8.650 1.00 98.12 207 HIS A CA 1
ATOM 1675 C C . HIS A 1 207 ? 7.692 -17.730 -10.153 1.00 98.12 207 HIS A C 1
ATOM 1677 O O . HIS A 1 207 ? 7.335 -18.664 -10.877 1.00 98.12 207 HIS A O 1
ATOM 1683 N N . ILE A 1 208 ? 7.940 -16.504 -10.605 1.00 97.69 208 ILE A N 1
ATOM 1684 C CA . ILE A 1 208 ? 7.875 -16.109 -12.014 1.00 97.69 208 ILE A CA 1
ATOM 1685 C C . ILE A 1 208 ? 9.177 -15.429 -12.432 1.00 97.69 208 ILE A C 1
ATOM 1687 O O . ILE A 1 208 ? 9.904 -14.891 -11.600 1.00 97.69 208 ILE A O 1
ATOM 1691 N N . ASP A 1 209 ? 9.445 -15.424 -13.733 1.00 95.88 209 ASP A N 1
ATOM 1692 C CA . ASP A 1 209 ? 10.579 -14.694 -14.291 1.00 95.88 209 ASP A CA 1
ATOM 1693 C C . ASP A 1 209 ? 10.365 -13.173 -14.238 1.00 95.88 209 ASP A C 1
ATOM 1695 O O . ASP A 1 209 ? 9.252 -12.674 -14.051 1.00 95.88 209 ASP A O 1
ATOM 1699 N N . LEU A 1 210 ? 11.451 -12.419 -14.448 1.00 94.94 210 LEU A N 1
ATOM 1700 C CA . LEU A 1 210 ? 11.404 -10.954 -14.501 1.00 94.94 210 LEU A CA 1
ATOM 1701 C C . LEU A 1 210 ? 10.504 -10.440 -15.629 1.00 94.94 210 LEU A C 1
ATOM 1703 O O . LEU A 1 210 ? 9.869 -9.406 -15.479 1.00 94.94 210 LEU A O 1
ATOM 1707 N N . MET A 1 211 ? 10.441 -11.146 -16.757 1.00 95.69 211 MET A N 1
ATOM 1708 C CA . MET A 1 211 ? 9.673 -10.713 -17.923 1.00 95.69 211 MET A CA 1
ATOM 1709 C C . MET A 1 211 ? 8.466 -11.627 -18.149 1.00 95.69 211 MET A C 1
ATOM 1711 O O . MET A 1 211 ? 8.581 -12.835 -17.945 1.00 95.69 211 MET A O 1
ATOM 1715 N N . PRO A 1 212 ? 7.326 -11.086 -18.617 1.00 96.44 212 PRO A N 1
ATOM 1716 C CA . PRO A 1 212 ? 6.206 -11.909 -19.053 1.00 96.44 212 PRO A CA 1
ATOM 1717 C C . PRO A 1 212 ? 6.567 -12.708 -20.326 1.00 96.44 212 PRO A C 1
ATOM 1719 O O . PRO A 1 212 ? 7.476 -12.308 -21.063 1.00 96.44 212 PRO A O 1
ATOM 1722 N N . PRO A 1 213 ? 5.826 -13.786 -20.652 1.00 97.62 213 PRO A N 1
ATOM 1723 C CA . PRO A 1 213 ? 4.579 -14.218 -20.016 1.00 97.62 213 PRO A CA 1
ATOM 1724 C C . PRO A 1 213 ? 4.788 -15.042 -18.739 1.00 97.62 213 PRO A C 1
ATOM 1726 O O . PRO A 1 213 ? 5.790 -15.729 -18.569 1.00 97.62 213 PRO A O 1
ATOM 1729 N N . THR A 1 214 ? 3.793 -15.012 -17.856 1.00 97.62 214 THR A N 1
ATOM 1730 C CA . THR A 1 214 ? 3.686 -15.938 -16.723 1.00 97.62 214 THR A CA 1
ATOM 1731 C C . THR A 1 214 ? 3.189 -17.309 -17.201 1.00 97.62 214 THR A C 1
ATOM 1733 O O . THR A 1 214 ? 2.523 -17.400 -18.236 1.00 97.62 214 THR A O 1
ATOM 1736 N N . PRO A 1 215 ? 3.411 -18.391 -16.430 1.00 96.00 215 PRO A N 1
ATOM 1737 C CA . PRO A 1 215 ? 2.839 -19.704 -16.740 1.00 96.00 215 PRO A CA 1
ATOM 1738 C C . PRO A 1 215 ? 1.333 -19.811 -16.425 1.00 96.00 215 PRO A C 1
ATOM 1740 O O . PRO A 1 215 ? 0.758 -20.893 -16.526 1.00 96.00 215 PRO A O 1
ATOM 1743 N N . LEU A 1 216 ? 0.685 -18.724 -15.993 1.00 98.06 216 LEU A N 1
ATOM 1744 C CA . LEU A 1 216 ? -0.732 -18.724 -15.639 1.00 98.06 216 LEU A CA 1
ATOM 1745 C C . LEU A 1 216 ? -1.601 -18.784 -16.901 1.00 98.06 216 LEU A C 1
ATOM 1747 O O . LEU A 1 216 ? -1.260 -18.210 -17.938 1.00 98.06 216 LEU A O 1
ATOM 1751 N N . ALA A 1 217 ? -2.737 -19.473 -16.815 1.00 98.06 217 ALA A N 1
ATOM 1752 C CA . ALA A 1 217 ? -3.641 -19.635 -17.949 1.00 98.06 217 ALA A CA 1
ATOM 1753 C C . ALA A 1 217 ? -4.385 -18.331 -18.292 1.00 98.06 217 ALA A C 1
ATOM 1755 O O . ALA A 1 217 ? -4.647 -17.495 -17.420 1.00 98.06 217 ALA A O 1
ATOM 1756 N N . ASP A 1 218 ? -4.756 -18.186 -19.564 1.00 98.38 218 ASP A N 1
ATOM 1757 C CA . ASP A 1 218 ? -5.602 -17.093 -20.053 1.00 98.38 218 ASP A CA 1
ATOM 1758 C C . ASP A 1 218 ? -6.899 -16.997 -19.235 1.00 98.38 218 ASP A C 1
ATOM 1760 O O . ASP A 1 218 ? -7.457 -18.014 -18.822 1.00 98.38 218 ASP A O 1
ATOM 1764 N N . ALA A 1 219 ? -7.394 -15.776 -19.020 1.00 98.25 219 ALA A N 1
ATOM 1765 C CA . ALA A 1 219 ? -8.689 -15.520 -18.386 1.00 98.25 219 ALA A CA 1
ATOM 1766 C C . ALA A 1 219 ? -8.940 -16.299 -17.073 1.00 98.25 219 ALA A C 1
ATOM 1768 O O . ALA A 1 219 ? -10.020 -16.852 -16.845 1.00 98.25 219 ALA A O 1
ATOM 1769 N N . SER A 1 220 ? -7.951 -16.325 -16.179 1.00 98.19 220 SER A N 1
ATOM 1770 C CA . SER A 1 220 ? -8.006 -17.094 -14.929 1.00 98.19 220 SER A CA 1
ATOM 1771 C C . SER A 1 220 ? -8.522 -16.294 -13.729 1.00 98.19 220 SER A C 1
ATOM 1773 O O . SER A 1 220 ? -9.202 -16.861 -12.868 1.00 98.19 220 SER A O 1
ATOM 1775 N N . PHE A 1 221 ? -8.273 -14.983 -13.678 1.00 98.56 221 PHE A N 1
ATOM 1776 C CA . PHE A 1 221 ? -8.498 -14.165 -12.477 1.00 98.56 221 PHE A CA 1
ATOM 1777 C C . PHE A 1 221 ? -9.573 -13.107 -12.681 1.00 98.56 221 PHE A C 1
ATOM 1779 O O . PHE A 1 221 ? -9.626 -12.465 -13.728 1.00 98.56 221 PHE A O 1
ATOM 1786 N N . ASP A 1 222 ? -10.426 -12.908 -11.678 1.00 97.81 222 ASP A N 1
ATOM 1787 C CA . ASP A 1 222 ? -11.464 -11.873 -11.682 1.00 97.81 222 ASP A CA 1
ATOM 1788 C C . ASP A 1 222 ? -11.147 -10.684 -10.761 1.00 97.81 222 ASP A C 1
ATOM 1790 O O . ASP A 1 222 ? -11.700 -9.598 -10.953 1.00 97.81 222 ASP A O 1
ATOM 1794 N N . LEU A 1 223 ? -10.207 -10.848 -9.827 1.00 98.56 223 LEU A N 1
ATOM 1795 C CA . LEU A 1 223 ? -9.553 -9.750 -9.117 1.00 98.56 223 LEU A CA 1
ATOM 1796 C C . LEU A 1 223 ? -8.042 -9.930 -9.167 1.00 98.56 223 LEU A C 1
ATOM 1798 O O . LEU A 1 223 ? -7.526 -10.999 -8.859 1.00 98.56 223 LEU A O 1
ATOM 1802 N N . MET A 1 224 ? -7.327 -8.866 -9.501 1.00 98.62 224 MET A N 1
ATOM 1803 C CA . MET A 1 224 ? -5.873 -8.839 -9.437 1.00 98.62 224 MET A CA 1
ATOM 1804 C C . MET A 1 224 ? -5.422 -7.631 -8.633 1.00 98.62 224 MET A C 1
ATOM 1806 O O . MET A 1 224 ? -5.901 -6.514 -8.831 1.00 98.62 224 MET A O 1
ATOM 1810 N N . ILE A 1 225 ? -4.496 -7.866 -7.723 1.00 98.50 225 ILE A N 1
ATOM 1811 C CA . ILE A 1 225 ? -3.911 -6.881 -6.833 1.00 98.50 225 ILE A CA 1
ATOM 1812 C C . ILE A 1 225 ? -2.431 -6.773 -7.190 1.00 98.50 225 ILE A C 1
ATOM 1814 O O . ILE A 1 225 ? -1.786 -7.788 -7.421 1.00 98.50 225 ILE A O 1
ATOM 1818 N N . GLY A 1 226 ? -1.900 -5.556 -7.263 1.00 97.88 226 GLY A N 1
ATOM 1819 C CA . GLY A 1 226 ? -0.471 -5.320 -7.451 1.00 97.88 226 GLY A CA 1
ATOM 1820 C C . GLY A 1 226 ? -0.018 -4.119 -6.639 1.00 97.88 226 GLY A C 1
ATOM 1821 O O . GLY A 1 226 ? -0.259 -2.962 -7.004 1.00 97.88 226 GLY A O 1
ATOM 1822 N N . VAL A 1 227 ? 0.628 -4.392 -5.508 1.00 97.62 227 VAL A N 1
ATOM 1823 C CA . VAL A 1 227 ? 1.104 -3.358 -4.587 1.00 97.62 227 VAL A CA 1
ATOM 1824 C C . VAL A 1 227 ? 2.588 -3.135 -4.800 1.00 97.62 227 VAL A C 1
ATOM 1826 O O . VAL A 1 227 ? 3.400 -4.005 -4.523 1.00 97.62 227 VAL A O 1
ATOM 1829 N N . SER A 1 228 ? 2.929 -1.928 -5.241 1.00 94.94 228 SER A N 1
ATOM 1830 C CA . SER A 1 228 ? 4.300 -1.483 -5.483 1.00 94.94 228 SER A CA 1
ATOM 1831 C C . SER A 1 228 ? 5.035 -2.368 -6.489 1.00 94.94 228 SER A C 1
ATOM 1833 O O . SER A 1 228 ? 6.190 -2.702 -6.280 1.00 94.94 228 SER A O 1
ATOM 1835 N N . VAL A 1 229 ? 4.377 -2.731 -7.596 1.00 96.94 229 VAL A N 1
ATOM 1836 C CA . VAL A 1 229 ? 5.037 -3.428 -8.715 1.00 96.94 229 VAL A CA 1
ATOM 1837 C C . VAL A 1 229 ? 5.382 -2.456 -9.832 1.00 96.94 229 VAL A C 1
ATOM 1839 O O . VAL A 1 229 ? 6.551 -2.273 -10.156 1.00 96.94 229 VAL A O 1
ATOM 1842 N N . PHE A 1 230 ? 4.391 -1.731 -10.364 1.00 96.56 230 PHE A N 1
ATOM 1843 C CA . PHE A 1 230 ? 4.613 -0.709 -11.399 1.00 96.56 230 PHE A CA 1
ATOM 1844 C C . PHE A 1 230 ? 5.606 0.383 -10.979 1.00 96.56 230 PHE A C 1
ATOM 1846 O O . PHE A 1 230 ? 6.221 1.025 -11.827 1.00 96.56 230 PHE A O 1
ATOM 1853 N N . THR A 1 231 ? 5.794 0.584 -9.676 1.00 94.19 231 THR A N 1
ATOM 1854 C CA . THR A 1 231 ? 6.796 1.490 -9.099 1.00 94.19 231 THR A CA 1
ATOM 1855 C C . THR A 1 231 ? 8.236 1.088 -9.389 1.00 94.19 231 THR A C 1
ATOM 1857 O O . THR A 1 231 ? 9.128 1.907 -9.178 1.00 94.19 231 THR A O 1
ATOM 1860 N N . HIS A 1 232 ? 8.464 -0.135 -9.870 1.00 95.88 232 HIS A N 1
ATOM 1861 C CA . HIS A 1 232 ? 9.790 -0.687 -10.114 1.00 95.88 232 HIS A CA 1
ATOM 1862 C C . HIS A 1 232 ? 10.054 -1.079 -11.563 1.00 95.88 232 HIS A C 1
ATOM 1864 O O . HIS A 1 232 ? 11.117 -1.614 -11.839 1.00 95.88 232 HIS A O 1
ATOM 1870 N N . LEU A 1 233 ? 9.143 -0.779 -12.488 1.00 95.88 233 LEU A N 1
ATOM 1871 C CA . LEU A 1 233 ? 9.236 -1.202 -13.886 1.00 95.88 233 LEU A CA 1
ATOM 1872 C C . LEU A 1 233 ? 9.448 -0.009 -14.811 1.00 95.88 233 LEU A C 1
ATOM 1874 O O . LEU A 1 233 ? 8.732 0.988 -14.681 1.00 95.88 233 LEU A O 1
ATOM 1878 N N . SER A 1 234 ? 10.354 -0.129 -15.786 1.00 95.00 234 SER A N 1
ATOM 1879 C CA . SER A 1 234 ? 10.482 0.867 -16.858 1.00 95.00 234 SER A CA 1
ATOM 1880 C C . SER A 1 234 ? 9.172 0.987 -17.650 1.00 95.00 234 SER A C 1
ATOM 1882 O O . SER A 1 234 ? 8.369 0.058 -17.671 1.00 95.00 234 SER A O 1
ATOM 1884 N N . GLU A 1 235 ? 8.935 2.105 -18.343 1.00 94.19 235 GLU A N 1
ATOM 1885 C CA . GLU A 1 235 ? 7.693 2.302 -19.114 1.00 94.19 235 GLU A CA 1
ATOM 1886 C C . GLU A 1 235 ? 7.451 1.176 -20.139 1.00 94.19 235 GLU A C 1
ATOM 1888 O O . GLU A 1 235 ? 6.321 0.715 -20.322 1.00 94.19 235 GLU A O 1
ATOM 1893 N N . ALA A 1 236 ? 8.517 0.691 -20.781 1.00 94.00 236 ALA A N 1
ATOM 1894 C CA . ALA A 1 236 ? 8.444 -0.423 -21.720 1.00 94.00 236 ALA A CA 1
ATOM 1895 C C . ALA A 1 236 ? 8.000 -1.722 -21.027 1.00 94.00 236 ALA A C 1
ATOM 1897 O O . ALA A 1 236 ? 7.107 -2.411 -21.528 1.00 94.00 236 ALA A O 1
ATOM 1898 N N . ASP A 1 237 ? 8.552 -2.011 -19.849 1.00 95.44 237 ASP A N 1
ATOM 1899 C CA . ASP A 1 237 ? 8.226 -3.215 -19.079 1.00 95.44 237 ASP A CA 1
ATOM 1900 C C . ASP A 1 237 ? 6.808 -3.150 -18.510 1.00 95.44 237 ASP A C 1
ATOM 1902 O O . ASP A 1 237 ? 6.089 -4.148 -18.542 1.00 95.44 237 ASP A O 1
ATOM 1906 N N . GLN A 1 238 ? 6.348 -1.969 -18.078 1.00 95.94 238 GLN A N 1
ATOM 1907 C CA . GLN A 1 238 ? 4.954 -1.768 -17.669 1.00 95.94 238 GLN A CA 1
ATOM 1908 C C . GLN A 1 238 ? 3.996 -2.137 -18.800 1.00 95.94 238 GLN A C 1
ATOM 1910 O O . GLN A 1 238 ? 3.012 -2.829 -18.563 1.00 95.94 238 GLN A O 1
ATOM 1915 N N . ASN A 1 239 ? 4.292 -1.734 -20.039 1.00 94.69 239 ASN A N 1
ATOM 1916 C CA . ASN A 1 239 ? 3.460 -2.074 -21.193 1.00 94.69 239 ASN A CA 1
ATOM 1917 C C . ASN A 1 239 ? 3.446 -3.581 -21.492 1.00 94.69 239 ASN A C 1
ATOM 1919 O O . ASN A 1 239 ? 2.404 -4.114 -21.872 1.00 94.69 239 ASN A O 1
ATOM 1923 N N . LEU A 1 240 ? 4.575 -4.277 -21.323 1.00 96.75 240 LEU A N 1
ATOM 1924 C CA . LEU A 1 240 ? 4.640 -5.734 -21.470 1.00 96.75 240 LEU A CA 1
ATOM 1925 C C . LEU A 1 240 ? 3.802 -6.434 -20.395 1.00 96.75 240 LEU A C 1
ATOM 1927 O O . LEU A 1 240 ? 2.960 -7.272 -20.718 1.00 96.75 240 LEU A O 1
ATOM 1931 N N . TRP A 1 241 ? 3.966 -6.030 -19.136 1.00 97.75 241 TRP A N 1
ATOM 1932 C CA . TRP A 1 241 ? 3.204 -6.574 -18.017 1.00 97.75 241 TRP A CA 1
ATOM 1933 C C . TRP A 1 241 ? 1.712 -6.250 -18.098 1.00 97.75 241 TRP A C 1
ATOM 1935 O O . TRP A 1 241 ? 0.894 -7.103 -17.780 1.00 97.75 241 TRP A O 1
ATOM 1945 N N . LEU A 1 242 ? 1.318 -5.076 -18.595 1.00 96.25 242 LEU A N 1
ATOM 1946 C CA . LEU A 1 242 ? -0.093 -4.745 -18.818 1.00 96.25 242 LEU A CA 1
ATOM 1947 C C . LEU A 1 242 ? -0.751 -5.671 -19.849 1.00 96.25 242 LEU A C 1
ATOM 1949 O O . LEU A 1 242 ? -1.907 -6.047 -19.664 1.00 96.25 242 LEU A O 1
ATOM 1953 N N . ARG A 1 243 ? -0.035 -6.070 -20.912 1.00 97.12 243 ARG A N 1
ATOM 1954 C CA . ARG A 1 243 ? -0.545 -7.067 -21.874 1.00 97.12 243 ARG A CA 1
ATOM 1955 C C . ARG A 1 243 ? -0.716 -8.433 -21.220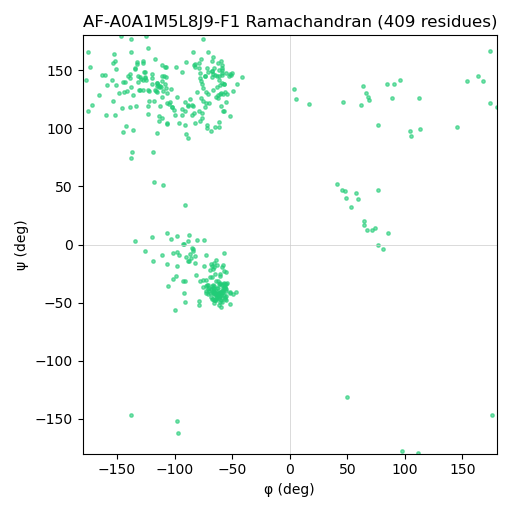 1.00 97.12 243 ARG A C 1
ATOM 1957 O O . ARG A 1 243 ? -1.714 -9.098 -21.466 1.00 97.12 243 ARG A O 1
ATOM 1964 N N . GLU A 1 244 ? 0.228 -8.823 -20.374 1.00 98.31 244 GLU A N 1
ATOM 1965 C CA . GLU A 1 244 ? 0.164 -10.088 -19.648 1.00 98.31 244 GLU A CA 1
ATOM 1966 C C . GLU A 1 244 ? -0.975 -10.118 -18.624 1.00 98.31 244 GLU A C 1
ATOM 1968 O O . GLU A 1 244 ? -1.774 -11.052 -18.611 1.00 98.31 244 GLU A O 1
ATOM 1973 N N . LEU A 1 245 ? -1.115 -9.062 -17.821 1.00 98.06 245 LEU A N 1
ATOM 1974 C CA . LEU A 1 245 ? -2.232 -8.894 -16.893 1.00 98.06 245 LEU A CA 1
ATOM 1975 C C . LEU A 1 245 ? -3.573 -8.921 -17.634 1.00 98.06 245 LEU A C 1
ATOM 1977 O O . LEU A 1 245 ? -4.526 -9.521 -17.149 1.00 98.06 245 LEU A O 1
ATOM 1981 N N . ALA A 1 246 ? -3.649 -8.319 -18.826 1.00 97.38 246 ALA A N 1
ATOM 1982 C CA . ALA A 1 246 ? -4.837 -8.387 -19.671 1.00 97.38 246 ALA A CA 1
ATOM 1983 C C . ALA A 1 246 ? -5.106 -9.802 -20.216 1.00 97.38 246 ALA A C 1
ATOM 1985 O O . ALA A 1 246 ? -6.267 -10.187 -20.313 1.00 97.38 246 ALA A O 1
ATOM 1986 N N . ARG A 1 247 ? -4.070 -10.589 -20.541 1.00 98.25 247 ARG A N 1
ATOM 1987 C CA . ARG A 1 247 ? -4.209 -11.986 -20.994 1.00 98.25 247 ARG A CA 1
ATOM 1988 C C . ARG A 1 247 ? -4.794 -12.880 -19.900 1.00 98.25 247 ARG A C 1
ATOM 1990 O O . ARG A 1 247 ? -5.700 -13.669 -20.162 1.00 98.25 247 ARG A O 1
ATOM 1997 N N . ILE A 1 248 ? -4.295 -12.760 -18.671 1.00 98.56 248 ILE A N 1
ATOM 1998 C CA . ILE A 1 248 ? -4.733 -13.599 -17.540 1.00 98.56 248 ILE A CA 1
ATOM 1999 C C . ILE A 1 248 ? -6.025 -13.091 -16.875 1.00 98.56 248 ILE A C 1
ATOM 2001 O O . ILE A 1 248 ? -6.618 -13.797 -16.054 1.00 98.56 248 ILE A O 1
ATOM 2005 N N . ALA A 1 249 ? -6.484 -11.890 -17.237 1.00 98.56 249 ALA A N 1
ATOM 2006 C CA . ALA A 1 249 ? -7.744 -11.313 -16.787 1.00 98.56 249 ALA A CA 1
ATOM 2007 C C . ALA A 1 249 ? -8.953 -12.024 -17.396 1.00 98.56 249 ALA A C 1
ATOM 2009 O O . ALA A 1 249 ? -9.082 -12.140 -18.615 1.00 98.56 249 ALA A O 1
ATOM 2010 N N . LYS A 1 250 ? -9.910 -12.421 -16.556 1.00 98.19 250 LYS A N 1
ATOM 2011 C CA . LYS A 1 250 ? -11.266 -12.730 -17.021 1.00 98.19 250 LYS A CA 1
ATOM 2012 C C . LYS A 1 250 ? -11.918 -11.483 -17.627 1.00 98.19 250 LYS A C 1
ATOM 2014 O O . LYS A 1 250 ? -11.583 -10.358 -17.238 1.00 98.19 250 LYS A O 1
ATOM 2019 N N . PRO A 1 251 ? -12.919 -11.649 -18.510 1.00 95.00 251 PRO A N 1
ATOM 2020 C CA . PRO A 1 251 ? -13.814 -10.552 -18.851 1.00 95.00 251 PRO A CA 1
ATOM 2021 C C . PRO A 1 251 ? -14.348 -9.881 -17.577 1.00 95.00 251 PRO A C 1
ATOM 2023 O O . PRO A 1 251 ? -14.769 -10.561 -16.643 1.00 95.00 251 PRO A O 1
ATOM 2026 N N . SER A 1 252 ? -14.298 -8.547 -17.536 1.00 92.06 252 SER A N 1
ATOM 2027 C CA . SER A 1 252 ? -14.714 -7.731 -16.381 1.00 92.06 252 SER A CA 1
ATOM 2028 C C . SER A 1 252 ? -13.885 -7.906 -15.100 1.00 92.06 252 SER A C 1
ATOM 2030 O O . SER A 1 252 ? -14.335 -7.478 -14.034 1.00 92.06 252 SER A O 1
ATOM 2032 N N . ALA A 1 253 ? -12.681 -8.483 -15.181 1.00 97.19 253 ALA A N 1
ATOM 2033 C CA . ALA A 1 253 ? -11.768 -8.514 -14.045 1.00 97.19 253 ALA A CA 1
ATOM 2034 C C . ALA A 1 253 ? -11.423 -7.098 -13.559 1.00 97.19 253 ALA A C 1
ATOM 2036 O O . ALA A 1 253 ? -11.308 -6.154 -14.347 1.00 97.19 253 ALA A O 1
ATOM 2037 N N . ILE A 1 254 ? -11.231 -6.963 -12.249 1.00 97.81 254 ILE A N 1
ATOM 2038 C CA . ILE A 1 254 ? -10.823 -5.708 -11.614 1.00 97.81 254 ILE A CA 1
ATOM 2039 C C . ILE A 1 254 ? -9.339 -5.785 -11.264 1.00 97.81 254 ILE A C 1
ATOM 2041 O O . ILE A 1 254 ? -8.876 -6.774 -10.702 1.00 97.81 254 ILE A O 1
ATOM 2045 N N . LEU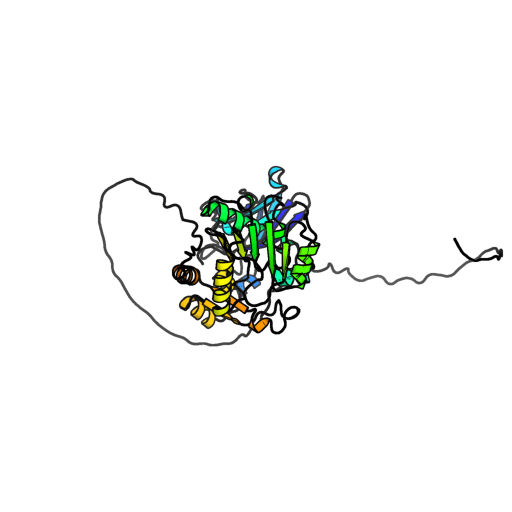 A 1 255 ? -8.597 -4.725 -11.589 1.00 97.19 255 LEU A N 1
ATOM 2046 C CA . LEU A 1 255 ? -7.183 -4.583 -11.254 1.00 97.19 255 LEU A CA 1
ATOM 2047 C C . LEU A 1 255 ? -7.024 -3.452 -10.233 1.00 97.19 255 LEU A C 1
ATOM 2049 O O . LEU A 1 255 ? -7.349 -2.299 -10.522 1.00 97.19 255 LEU A O 1
ATOM 2053 N N . LEU A 1 256 ? -6.511 -3.776 -9.047 1.00 96.88 256 LEU A N 1
ATOM 2054 C CA . LEU A 1 256 ? -6.181 -2.827 -7.986 1.00 96.88 256 LEU A CA 1
ATOM 2055 C C . LEU A 1 256 ? -4.666 -2.672 -7.901 1.00 96.88 256 LEU A C 1
ATOM 2057 O O . LEU A 1 256 ? -3.967 -3.548 -7.399 1.00 96.88 256 LEU A O 1
ATOM 2061 N N . MET 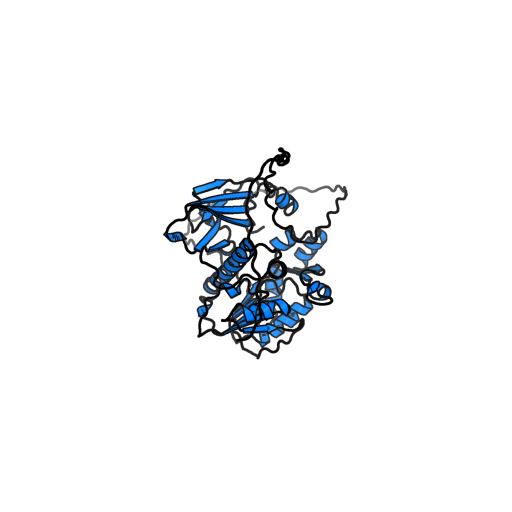A 1 257 ? -4.164 -1.548 -8.402 1.00 95.88 257 MET A N 1
ATOM 2062 C CA . MET A 1 257 ? -2.734 -1.330 -8.608 1.00 95.88 257 MET A CA 1
ATOM 2063 C C . MET A 1 257 ? -2.279 -0.049 -7.913 1.00 95.88 257 MET A C 1
ATOM 2065 O O . MET A 1 257 ? -3.012 0.945 -7.903 1.00 95.88 257 MET A O 1
ATOM 2069 N N . THR A 1 258 ? -1.066 -0.042 -7.357 1.00 95.19 258 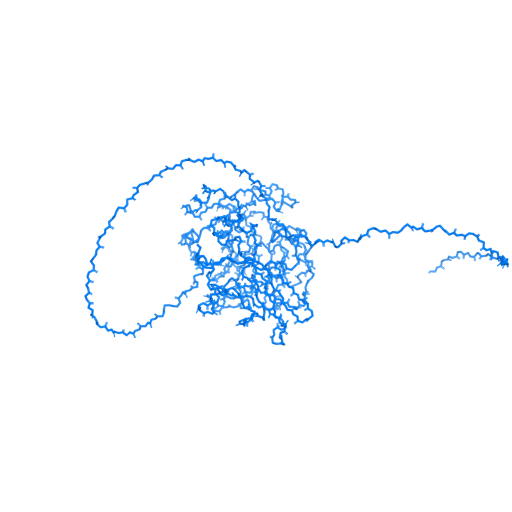THR A N 1
ATOM 2070 C CA . THR A 1 258 ? -0.448 1.177 -6.811 1.00 95.19 258 THR A CA 1
ATOM 2071 C C . THR A 1 258 ? 0.693 1.683 -7.689 1.00 95.19 258 THR A C 1
ATOM 2073 O O . THR A 1 258 ? 1.353 0.929 -8.403 1.00 95.19 258 THR A O 1
ATOM 2076 N N . THR A 1 259 ? 0.932 2.991 -7.624 1.00 95.25 259 THR A N 1
ATOM 2077 C CA . THR A 1 259 ? 2.057 3.677 -8.270 1.00 95.25 259 THR A CA 1
ATOM 2078 C C . THR A 1 259 ? 2.650 4.713 -7.314 1.00 95.25 259 THR A C 1
ATOM 2080 O O . THR A 1 259 ? 2.034 5.082 -6.308 1.00 95.25 259 THR A O 1
ATOM 2083 N N . HIS A 1 260 ? 3.848 5.218 -7.611 1.00 94.12 260 HIS A N 1
ATOM 2084 C CA . HIS A 1 260 ? 4.419 6.337 -6.873 1.00 94.12 260 HIS A CA 1
ATOM 2085 C C . HIS A 1 260 ? 3.870 7.647 -7.436 1.00 94.12 260 HIS A C 1
ATOM 2087 O O . HIS A 1 260 ? 4.171 8.028 -8.565 1.00 94.12 260 HIS A O 1
ATOM 2093 N N . GLY A 1 261 ? 3.071 8.346 -6.632 1.00 90.44 261 GLY A N 1
ATOM 2094 C CA . GLY A 1 261 ? 2.502 9.644 -6.989 1.00 90.44 261 GLY A CA 1
ATOM 2095 C C . GLY A 1 261 ? 3.285 10.839 -6.440 1.00 90.44 261 GLY A C 1
ATOM 2096 O O . GLY A 1 261 ? 4.422 10.723 -5.978 1.00 90.44 261 GLY A O 1
ATOM 2097 N N . ALA A 1 262 ? 2.611 11.994 -6.415 1.00 86.75 262 ALA A N 1
ATOM 2098 C CA . ALA A 1 262 ? 3.155 13.276 -5.951 1.00 86.75 262 ALA A CA 1
ATOM 2099 C C . ALA A 1 262 ? 3.802 13.204 -4.561 1.00 86.75 262 ALA A C 1
ATOM 2101 O O . ALA A 1 262 ? 4.851 13.789 -4.324 1.00 86.75 262 ALA A O 1
ATOM 2102 N N . PHE A 1 263 ? 3.184 12.469 -3.638 1.00 84.88 263 PHE A N 1
ATOM 2103 C CA . PHE A 1 263 ? 3.704 12.352 -2.283 1.00 84.88 263 PHE A CA 1
ATOM 2104 C C . PHE A 1 263 ? 5.048 11.608 -2.242 1.00 84.88 263 PHE A C 1
ATOM 2106 O O . PHE A 1 263 ? 5.968 12.027 -1.544 1.00 84.88 263 PHE A O 1
ATOM 2113 N N . THR A 1 264 ? 5.181 10.530 -3.018 1.00 89.06 264 THR A N 1
ATOM 2114 C CA . THR A 1 264 ? 6.397 9.714 -3.028 1.00 89.06 264 THR A CA 1
ATOM 2115 C C . THR A 1 264 ? 7.548 10.425 -3.728 1.00 89.06 264 THR A C 1
ATOM 2117 O O . THR A 1 264 ? 8.661 10.388 -3.212 1.00 89.06 264 THR A O 1
ATOM 2120 N N . ILE A 1 265 ? 7.299 11.129 -4.840 1.00 88.19 265 ILE A N 1
ATOM 2121 C CA . ILE A 1 265 ? 8.374 11.869 -5.520 1.00 88.19 265 ILE A CA 1
ATOM 2122 C C . ILE A 1 265 ? 8.936 12.989 -4.631 1.00 88.19 265 ILE A C 1
ATOM 2124 O O . ILE A 1 265 ? 10.153 13.122 -4.529 1.00 88.19 265 ILE A O 1
ATOM 2128 N N . CYS A 1 266 ? 8.091 13.714 -3.890 1.00 83.56 266 CYS A N 1
ATOM 2129 C CA . CYS A 1 266 ? 8.542 14.788 -2.998 1.00 83.56 266 CYS A CA 1
ATOM 2130 C C . CYS A 1 266 ? 9.505 14.312 -1.899 1.00 83.56 266 CYS A C 1
ATOM 2132 O O . CYS A 1 266 ? 10.410 15.049 -1.533 1.00 83.56 266 CYS A O 1
ATOM 2134 N N . ARG A 1 267 ? 9.346 13.080 -1.405 1.00 84.31 267 ARG A N 1
ATOM 2135 C CA . ARG A 1 267 ? 10.201 12.500 -0.353 1.00 84.31 267 ARG A CA 1
ATOM 2136 C C . ARG A 1 267 ? 11.320 11.597 -0.883 1.00 84.31 267 ARG A C 1
ATOM 2138 O O . ARG A 1 267 ? 11.963 10.910 -0.099 1.00 84.31 267 ARG A O 1
ATOM 2145 N N . SER A 1 268 ? 11.509 11.536 -2.202 1.00 85.12 268 SER A N 1
ATOM 2146 C CA . SER A 1 268 ? 12.457 10.610 -2.844 1.00 85.12 268 SER A CA 1
ATOM 2147 C C . SER A 1 268 ? 13.857 11.194 -3.064 1.00 85.12 268 SER A C 1
ATOM 2149 O O . SER A 1 268 ? 14.717 10.513 -3.612 1.00 85.12 268 SER A O 1
ATOM 2151 N N . GLY A 1 269 ? 14.090 12.451 -2.667 1.00 82.62 269 GLY A N 1
ATOM 2152 C CA . GLY A 1 269 ? 15.382 13.126 -2.849 1.00 82.62 269 GLY A CA 1
ATOM 2153 C C . GLY A 1 269 ? 15.702 13.499 -4.302 1.00 82.62 269 GLY A C 1
ATOM 2154 O O . GLY A 1 269 ? 16.840 13.846 -4.612 1.00 82.62 269 GLY A O 1
ATOM 2155 N N . GLN A 1 270 ? 14.717 13.424 -5.199 1.00 85.94 270 GLN A N 1
ATOM 2156 C CA . GLN A 1 270 ? 14.877 13.785 -6.606 1.00 85.94 270 GLN A CA 1
ATOM 2157 C C . GLN A 1 270 ? 15.129 15.286 -6.768 1.00 85.94 270 GLN A C 1
ATOM 2159 O O . GLN A 1 270 ? 14.625 16.109 -6.002 1.00 85.94 270 GLN A O 1
ATOM 2164 N N . SER A 1 271 ? 15.920 15.642 -7.782 1.00 87.06 271 SER A N 1
ATOM 2165 C CA . SER A 1 271 ? 16.253 17.040 -8.060 1.00 87.06 271 SER A CA 1
ATOM 2166 C C . SER A 1 271 ? 15.030 17.831 -8.528 1.00 87.06 271 SER A C 1
ATOM 2168 O O . SER A 1 271 ? 14.078 17.275 -9.079 1.00 87.06 271 SER A O 1
ATOM 2170 N N . GLU A 1 272 ? 15.077 19.156 -8.382 1.00 85.56 272 GLU A N 1
ATOM 2171 C CA . GLU A 1 272 ? 14.033 20.046 -8.904 1.00 85.56 272 GLU A CA 1
ATOM 2172 C C . GLU A 1 272 ? 13.819 19.858 -10.416 1.00 85.56 272 GLU A C 1
ATOM 2174 O O . GLU A 1 272 ? 12.684 19.827 -10.885 1.00 85.56 272 GLU A O 1
ATOM 2179 N N . ALA A 1 273 ? 14.896 19.630 -11.176 1.00 88.56 273 ALA A N 1
ATOM 2180 C CA . ALA A 1 273 ? 14.822 19.344 -12.608 1.00 88.56 273 ALA A CA 1
ATOM 2181 C C . ALA A 1 273 ? 14.103 18.015 -12.911 1.00 88.56 273 ALA A C 1
ATOM 2183 O O . ALA A 1 273 ? 13.286 17.947 -13.835 1.00 88.56 273 ALA A O 1
ATOM 2184 N N . ALA A 1 274 ? 14.363 16.965 -12.123 1.00 88.25 274 ALA A N 1
ATOM 2185 C CA . ALA A 1 274 ? 13.667 15.684 -12.248 1.00 88.25 274 ALA A CA 1
ATOM 2186 C C . ALA A 1 274 ? 12.175 15.827 -11.902 1.00 88.25 274 ALA A C 1
ATOM 2188 O O . ALA A 1 274 ? 11.315 15.350 -12.642 1.00 88.25 274 ALA A O 1
ATOM 2189 N N . PHE A 1 275 ? 11.854 16.572 -10.840 1.00 88.75 275 PHE A N 1
ATOM 2190 C CA . PHE A 1 275 ? 10.475 16.885 -10.471 1.00 88.75 275 PHE A CA 1
ATOM 2191 C C . PHE A 1 275 ? 9.748 17.685 -11.564 1.00 88.75 275 PHE A C 1
ATOM 2193 O O . PHE A 1 275 ? 8.629 17.338 -11.942 1.00 88.75 275 PHE A O 1
ATOM 2200 N N . ALA A 1 276 ? 10.386 18.718 -12.125 1.00 89.25 276 ALA A N 1
ATOM 2201 C CA . ALA A 1 276 ? 9.831 19.500 -13.227 1.00 89.25 276 ALA A CA 1
ATOM 2202 C C . ALA A 1 276 ? 9.570 18.630 -14.467 1.00 89.25 276 ALA A C 1
ATOM 2204 O O . ALA A 1 276 ? 8.513 18.745 -15.089 1.00 89.25 276 ALA A O 1
ATOM 2205 N N . THR A 1 277 ? 10.490 17.712 -14.779 1.00 88.75 277 THR A N 1
ATOM 2206 C CA . THR A 1 277 ? 10.320 16.731 -15.861 1.00 88.75 277 THR A CA 1
ATOM 2207 C C . THR A 1 277 ? 9.104 15.845 -15.603 1.00 88.75 277 THR A C 1
ATOM 2209 O O . THR A 1 277 ? 8.239 15.741 -16.467 1.00 88.75 277 THR A O 1
ATOM 2212 N N . TRP A 1 278 ? 8.977 15.281 -14.398 1.00 93.56 278 TRP A N 1
ATOM 2213 C CA . TRP A 1 278 ? 7.835 14.450 -14.005 1.00 93.56 278 TRP A CA 1
ATOM 2214 C C . TRP A 1 278 ? 6.491 15.184 -14.123 1.00 93.56 278 TRP A C 1
ATOM 2216 O O . TRP A 1 278 ? 5.516 14.608 -14.606 1.00 93.56 278 TRP A O 1
ATOM 2226 N N . VAL A 1 279 ? 6.425 16.464 -13.736 1.00 91.94 279 VAL A N 1
ATOM 2227 C CA . VAL A 1 279 ? 5.213 17.290 -13.897 1.00 91.94 279 VAL A CA 1
ATOM 2228 C C . VAL A 1 279 ? 4.843 17.467 -15.376 1.00 91.94 279 VAL A C 1
ATOM 2230 O O . VAL A 1 279 ? 3.657 17.475 -15.711 1.00 91.94 279 VAL A O 1
ATOM 2233 N N . GLN A 1 280 ? 5.837 17.601 -16.259 1.00 91.75 280 GLN A N 1
ATOM 2234 C CA . GLN A 1 280 ? 5.633 17.826 -17.693 1.00 91.75 280 GLN A CA 1
ATOM 2235 C C . GLN A 1 280 ? 5.277 16.541 -18.456 1.00 91.75 280 GLN A C 1
ATOM 2237 O O . GLN A 1 280 ? 4.276 16.518 -19.176 1.00 91.75 280 GLN A O 1
ATOM 2242 N N . SER A 1 281 ? 6.076 15.480 -18.310 1.00 92.19 281 SER A N 1
ATOM 2243 C CA . SER A 1 281 ? 5.895 14.201 -19.015 1.00 92.19 281 SER A CA 1
ATOM 2244 C C . SER A 1 281 ? 4.790 13.348 -18.394 1.00 92.19 281 SER A C 1
ATOM 2246 O O . SER A 1 281 ? 4.106 12.588 -19.079 1.00 92.19 281 SER A O 1
ATOM 2248 N N . GLY A 1 282 ? 4.606 13.473 -17.081 1.00 93.38 282 GLY A N 1
ATOM 2249 C CA . GLY A 1 282 ? 3.713 12.649 -16.291 1.00 93.38 282 GLY A CA 1
ATOM 2250 C C . GLY A 1 282 ? 4.276 11.280 -15.892 1.00 93.38 282 GLY A C 1
ATOM 2251 O O . GLY A 1 282 ? 3.605 10.582 -15.130 1.00 93.38 282 GLY A O 1
ATOM 2252 N N . PHE A 1 283 ? 5.477 10.928 -16.354 1.00 94.06 283 PHE A N 1
ATOM 2253 C CA . PHE A 1 283 ? 6.205 9.695 -16.050 1.00 94.06 283 PHE A CA 1
ATOM 2254 C C . PHE A 1 283 ? 7.680 10.019 -15.806 1.00 94.06 283 PHE A C 1
ATOM 2256 O O . PHE A 1 283 ? 8.285 10.776 -16.569 1.00 94.06 283 PHE A O 1
ATOM 2263 N N . MET A 1 284 ? 8.272 9.445 -14.763 1.00 94.06 284 MET A N 1
ATOM 2264 C CA . MET A 1 284 ? 9.689 9.625 -14.466 1.00 94.06 284 MET A CA 1
ATOM 2265 C C . MET A 1 284 ? 10.305 8.331 -13.962 1.00 94.06 284 MET A C 1
ATOM 2267 O O . MET A 1 284 ? 9.790 7.704 -13.040 1.00 94.06 284 MET A O 1
ATOM 2271 N N . ASP A 1 285 ? 11.451 7.999 -14.536 1.00 93.75 285 ASP A N 1
ATOM 2272 C CA . ASP A 1 285 ? 12.324 6.932 -14.086 1.00 93.75 285 ASP A CA 1
ATOM 2273 C C . ASP A 1 285 ? 13.478 7.528 -13.271 1.00 93.75 285 ASP A C 1
ATOM 2275 O O . ASP A 1 285 ? 14.313 8.267 -13.790 1.00 93.75 285 ASP A O 1
ATOM 2279 N N . GLY A 1 286 ? 13.483 7.249 -11.971 1.00 90.12 286 GLY A N 1
ATOM 2280 C CA . GLY A 1 286 ? 14.456 7.749 -11.006 1.00 90.12 286 GLY A CA 1
ATOM 2281 C C . GLY A 1 286 ? 15.714 6.899 -10.870 1.00 90.12 286 GLY A C 1
ATOM 2282 O O . GLY A 1 286 ? 16.506 7.174 -9.970 1.00 90.12 286 GLY A O 1
ATOM 2283 N N . GLY A 1 287 ? 15.904 5.890 -11.726 1.00 90.88 287 GLY A N 1
ATOM 2284 C CA . GLY A 1 287 ? 17.074 5.014 -11.715 1.00 90.88 287 GLY A CA 1
ATOM 2285 C C . GLY A 1 287 ? 16.854 3.687 -10.991 1.00 90.88 287 GLY A C 1
ATOM 2286 O O . GLY A 1 287 ? 15.756 3.381 -10.523 1.00 90.88 287 GLY A O 1
ATOM 2287 N N . GLY A 1 288 ? 17.921 2.888 -10.927 1.00 90.06 288 GLY A N 1
ATOM 2288 C CA . GLY A 1 288 ? 17.906 1.553 -10.331 1.00 90.06 288 GLY A CA 1
ATOM 2289 C C . GLY A 1 288 ? 17.586 1.565 -8.835 1.00 90.06 288 GLY A C 1
ATOM 2290 O O . GLY A 1 288 ? 17.966 2.477 -8.098 1.00 90.06 288 GLY A O 1
ATOM 2291 N N . ASN A 1 289 ? 16.880 0.532 -8.394 1.00 89.12 289 ASN A N 1
ATOM 2292 C CA . ASN A 1 289 ? 16.572 0.251 -7.002 1.00 89.12 289 ASN A CA 1
ATOM 2293 C C . ASN A 1 289 ? 17.328 -1.026 -6.571 1.00 89.12 289 ASN A C 1
ATOM 2295 O O . ASN A 1 289 ? 17.384 -2.023 -7.293 1.00 89.12 289 ASN A O 1
ATOM 2299 N N . HIS A 1 290 ? 17.943 -0.975 -5.387 1.00 88.19 290 HIS A N 1
ATOM 2300 C CA . HIS A 1 290 ? 18.845 -2.013 -4.884 1.00 88.19 290 HIS A CA 1
ATOM 2301 C C . HIS A 1 290 ? 18.224 -2.926 -3.818 1.00 88.19 290 HIS A C 1
ATOM 2303 O O . HIS A 1 290 ? 18.919 -3.802 -3.304 1.00 88.19 290 HIS A O 1
ATOM 2309 N N . ASP A 1 291 ? 16.932 -2.785 -3.515 1.00 85.75 291 ASP A N 1
ATOM 2310 C CA . ASP A 1 291 ? 16.249 -3.551 -2.463 1.00 85.75 291 ASP A CA 1
ATOM 2311 C C . ASP A 1 291 ? 16.294 -5.069 -2.732 1.00 85.75 291 ASP A C 1
ATOM 2313 O O . ASP A 1 291 ? 16.320 -5.876 -1.800 1.00 85.75 291 ASP A O 1
ATOM 2317 N N . LEU A 1 292 ? 16.384 -5.467 -4.008 1.00 85.19 292 LEU A N 1
ATOM 2318 C CA . LEU A 1 292 ? 16.491 -6.863 -4.447 1.00 85.19 292 LEU A CA 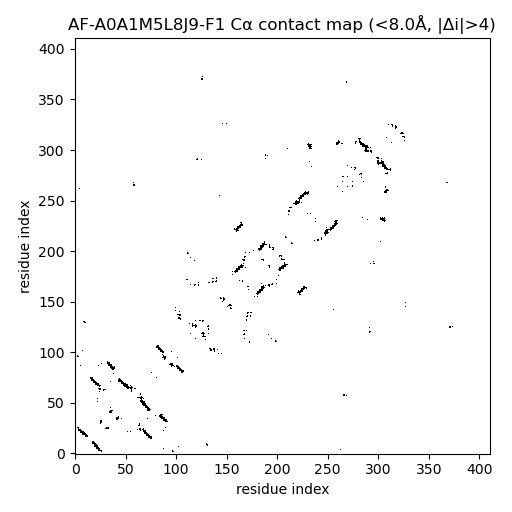1
ATOM 2319 C C . LEU A 1 292 ? 17.890 -7.262 -4.950 1.00 85.19 292 LEU A C 1
ATOM 2321 O O . LEU A 1 292 ? 18.054 -8.371 -5.459 1.00 85.19 292 LEU A O 1
ATOM 2325 N N . ALA A 1 293 ? 18.916 -6.420 -4.776 1.00 83.62 293 ALA A N 1
ATOM 2326 C CA . ALA A 1 293 ? 20.251 -6.650 -5.353 1.00 83.62 293 ALA A CA 1
ATOM 2327 C C . ALA A 1 293 ? 20.930 -7.943 -4.868 1.00 83.62 293 ALA A C 1
ATOM 2329 O O . ALA A 1 293 ? 21.772 -8.507 -5.564 1.00 83.62 293 ALA A O 1
ATOM 2330 N N . HIS A 1 294 ? 20.557 -8.429 -3.682 1.00 83.69 294 HIS A N 1
ATOM 2331 C CA . HIS A 1 294 ? 21.064 -9.685 -3.124 1.00 83.69 294 HIS A CA 1
ATOM 2332 C C . HIS A 1 294 ? 20.237 -10.919 -3.506 1.00 83.69 294 HIS A C 1
ATOM 2334 O O . HIS A 1 294 ? 20.680 -12.032 -3.241 1.00 83.69 294 HIS A O 1
ATOM 2340 N N . GLN A 1 295 ? 19.055 -10.736 -4.100 1.00 84.81 295 GLN A N 1
ATOM 2341 C CA . GLN A 1 295 ? 18.164 -11.830 -4.504 1.00 84.81 295 GLN A CA 1
ATOM 2342 C C . GLN A 1 295 ? 18.172 -12.051 -6.014 1.00 84.81 295 GLN A C 1
ATOM 2344 O O . GLN A 1 295 ? 18.122 -13.186 -6.478 1.00 84.81 295 GLN A O 1
ATOM 2349 N N . ILE A 1 296 ? 18.282 -10.971 -6.786 1.00 81.81 296 ILE A N 1
ATOM 2350 C CA . ILE A 1 296 ? 18.208 -11.002 -8.243 1.00 81.81 296 ILE A CA 1
ATOM 2351 C C . ILE A 1 296 ? 19.496 -10.402 -8.806 1.00 81.81 296 ILE A C 1
ATOM 2353 O O . ILE A 1 296 ? 19.868 -9.265 -8.510 1.00 81.81 296 ILE A O 1
ATOM 2357 N N . LYS A 1 297 ? 20.200 -11.172 -9.640 1.00 78.75 297 LYS A N 1
ATOM 2358 C CA . LYS A 1 297 ? 21.409 -10.687 -10.321 1.00 78.75 297 LYS A CA 1
ATOM 2359 C C . LYS A 1 297 ? 21.045 -9.540 -11.260 1.00 78.75 297 LYS A C 1
ATOM 2361 O O . LYS A 1 297 ? 20.074 -9.646 -12.000 1.00 78.75 297 LYS A O 1
ATOM 2366 N N . ASN A 1 298 ? 21.843 -8.473 -11.239 1.00 75.50 298 ASN A N 1
ATOM 2367 C CA . ASN A 1 298 ? 21.607 -7.251 -12.017 1.00 75.50 298 ASN A CA 1
ATOM 2368 C C . ASN A 1 298 ? 20.203 -6.660 -11.790 1.00 75.50 298 ASN A C 1
ATOM 2370 O O . ASN A 1 298 ? 19.627 -6.053 -12.690 1.00 75.50 298 ASN A O 1
ATOM 2374 N N . SER A 1 299 ? 19.649 -6.817 -10.575 1.00 79.06 299 SER A N 1
ATOM 2375 C CA . SER A 1 299 ? 18.295 -6.349 -10.267 1.00 79.06 299 SER A CA 1
ATOM 2376 C C . SER A 1 299 ? 18.109 -4.872 -10.577 1.00 79.06 299 SER A C 1
ATOM 2378 O O . SER A 1 299 ? 17.026 -4.504 -10.977 1.00 79.06 299 SER A O 1
ATOM 2380 N N . ALA A 1 300 ? 19.134 -4.030 -10.420 1.00 74.56 300 ALA A N 1
ATOM 2381 C CA . ALA A 1 300 ? 19.017 -2.583 -10.596 1.00 74.56 300 ALA A CA 1
ATOM 2382 C C . ALA A 1 300 ? 18.739 -2.146 -12.048 1.00 74.56 300 ALA A C 1
ATOM 2384 O O . ALA A 1 300 ? 18.271 -1.027 -12.263 1.00 74.56 300 ALA A O 1
ATOM 2385 N N . ASP A 1 301 ? 19.004 -3.011 -13.033 1.00 83.69 301 ASP A N 1
ATOM 2386 C CA . ASP A 1 301 ? 18.677 -2.728 -14.432 1.00 83.69 301 ASP A CA 1
ATOM 2387 C C . ASP A 1 301 ? 17.160 -2.826 -14.655 1.00 83.69 301 ASP A C 1
ATOM 2389 O O . ASP A 1 301 ? 16.567 -1.956 -15.298 1.00 83.69 301 ASP A O 1
ATOM 2393 N N . TYR A 1 302 ? 16.537 -3.841 -14.046 1.00 89.50 302 TYR A N 1
ATOM 2394 C CA . TYR A 1 302 ? 15.110 -4.151 -14.163 1.00 89.50 302 TYR A CA 1
ATOM 2395 C C . TYR A 1 302 ? 14.237 -3.498 -13.080 1.00 89.50 302 TYR A C 1
ATOM 2397 O O . TYR A 1 302 ? 13.156 -3.004 -13.371 1.00 89.50 302 TYR A O 1
ATOM 2405 N N . TYR A 1 303 ? 14.706 -3.499 -11.834 1.00 92.12 303 TYR A N 1
ATOM 2406 C CA . TYR A 1 303 ? 14.036 -3.025 -10.627 1.00 92.12 303 TYR A CA 1
ATOM 2407 C C . TYR A 1 303 ? 14.436 -1.574 -10.369 1.00 92.12 303 TYR A C 1
ATOM 2409 O O . TYR A 1 303 ? 15.594 -1.271 -10.075 1.00 92.12 303 TYR A O 1
ATOM 2417 N N . ARG A 1 304 ? 13.484 -0.658 -10.532 1.00 93.75 304 ARG A N 1
ATOM 2418 C CA . ARG A 1 304 ? 13.738 0.786 -10.676 1.00 93.75 304 ARG A CA 1
ATOM 2419 C C . ARG A 1 304 ? 12.964 1.607 -9.648 1.00 93.75 304 ARG A C 1
ATOM 2421 O O . ARG A 1 304 ? 12.248 1.056 -8.826 1.00 93.75 304 ARG A O 1
ATOM 2428 N N . ASN A 1 305 ? 13.099 2.927 -9.654 1.00 93.50 305 ASN A N 1
ATOM 2429 C CA . ASN A 1 305 ? 12.241 3.830 -8.883 1.00 93.50 305 ASN A CA 1
ATOM 2430 C C . ASN A 1 305 ? 11.436 4.701 -9.845 1.00 93.50 305 ASN A C 1
ATOM 2432 O O . ASN A 1 305 ? 11.925 5.722 -10.316 1.00 93.50 305 ASN A O 1
ATOM 2436 N N . VAL A 1 306 ? 10.204 4.302 -10.145 1.00 95.12 306 VAL A N 1
ATOM 2437 C CA . VAL A 1 306 ? 9.364 4.931 -11.170 1.00 95.12 306 VAL A CA 1
ATOM 2438 C C . VAL A 1 306 ? 8.183 5.664 -10.551 1.00 95.12 306 VAL A C 1
ATOM 2440 O O . VAL A 1 306 ? 7.588 5.188 -9.585 1.00 95.12 306 VAL A O 1
ATOM 2443 N N . PHE A 1 307 ? 7.855 6.830 -11.115 1.00 95.75 307 PHE A N 1
ATOM 2444 C CA . PHE A 1 307 ? 6.844 7.763 -10.624 1.00 95.75 307 PHE A CA 1
ATOM 2445 C C . PHE A 1 307 ? 5.873 8.172 -11.729 1.00 95.75 307 PHE A C 1
ATOM 2447 O O . PHE A 1 307 ? 6.272 8.459 -12.857 1.00 95.75 307 PHE A O 1
ATOM 2454 N N . HIS A 1 308 ? 4.597 8.317 -11.370 1.00 95.38 308 HIS A N 1
ATOM 2455 C CA . HIS A 1 308 ? 3.512 8.630 -12.297 1.00 95.38 308 HIS A CA 1
ATOM 2456 C C . HIS A 1 308 ? 2.648 9.769 -11.772 1.00 95.38 308 HIS A C 1
ATOM 2458 O O . HIS A 1 308 ? 2.297 9.834 -10.594 1.00 95.38 308 HIS A O 1
ATOM 2464 N N . THR A 1 309 ? 2.236 10.654 -12.669 1.00 93.12 309 THR A N 1
ATOM 2465 C CA . THR A 1 309 ? 1.135 11.580 -12.394 1.00 93.12 309 THR A CA 1
ATOM 2466 C C . THR A 1 309 ? -0.206 10.887 -12.630 1.00 93.12 309 THR A C 1
ATOM 2468 O O . THR A 1 309 ? -0.340 10.021 -13.494 1.00 93.12 309 THR A O 1
ATOM 2471 N N . GLU A 1 310 ? -1.253 11.331 -11.931 1.00 89.56 310 GLU A N 1
ATOM 2472 C CA . GLU A 1 310 ? -2.621 10.850 -12.180 1.00 89.56 310 GLU A CA 1
ATOM 2473 C C . GLU A 1 310 ? -3.071 11.116 -13.632 1.00 89.56 310 GLU A C 1
ATOM 2475 O O . GLU A 1 310 ? -3.795 10.318 -14.233 1.00 89.56 310 GLU A O 1
ATOM 2480 N N . LYS A 1 311 ? -2.630 12.238 -14.219 1.00 89.62 311 LYS A N 1
ATOM 2481 C CA . LYS A 1 311 ? -2.944 12.601 -15.607 1.00 89.62 311 LYS A CA 1
ATOM 2482 C C . LYS A 1 311 ? -2.364 11.592 -16.595 1.00 89.62 311 LYS A C 1
ATOM 2484 O O . LYS A 1 311 ? -3.051 11.237 -17.549 1.00 89.62 311 LYS A O 1
ATOM 2489 N N . TYR A 1 312 ? -1.129 11.146 -16.370 1.00 90.94 312 TYR A N 1
ATOM 2490 C CA . TYR A 1 312 ? -0.477 10.152 -17.217 1.00 90.94 312 TYR A CA 1
ATOM 2491 C C . TYR A 1 312 ? -1.256 8.836 -17.214 1.00 90.94 312 TYR A C 1
ATOM 2493 O O . TYR A 1 312 ? -1.671 8.391 -18.279 1.00 90.94 312 TYR A O 1
ATOM 2501 N N . ILE A 1 313 ? -1.566 8.302 -16.025 1.00 88.69 313 ILE A N 1
ATOM 2502 C CA . ILE A 1 313 ? -2.301 7.035 -15.856 1.00 88.69 313 ILE A CA 1
ATOM 2503 C C . ILE A 1 313 ? -3.657 7.077 -16.579 1.00 88.69 313 ILE A C 1
ATOM 2505 O O . ILE A 1 313 ? -4.016 6.156 -17.307 1.00 88.69 313 ILE A O 1
ATOM 2509 N N . ASN A 1 314 ? -4.404 8.175 -16.428 1.00 81.94 314 ASN A N 1
ATOM 2510 C CA . ASN A 1 314 ? -5.709 8.327 -17.077 1.00 81.94 314 ASN A CA 1
ATOM 2511 C C . ASN A 1 314 ? -5.625 8.483 -18.604 1.00 81.94 314 ASN A C 1
ATOM 2513 O O . ASN A 1 314 ? -6.577 8.143 -19.302 1.00 81.94 314 ASN A O 1
ATOM 2517 N N . LYS A 1 315 ? -4.524 9.030 -19.135 1.00 77.88 315 LYS A N 1
ATOM 2518 C CA . LYS A 1 315 ? -4.339 9.220 -20.580 1.00 77.88 315 LYS A CA 1
ATOM 2519 C C . LYS A 1 315 ? -3.939 7.915 -21.263 1.00 77.88 315 LYS A C 1
ATOM 2521 O O . LYS A 1 315 ? -4.526 7.568 -22.283 1.00 77.88 315 LYS A O 1
ATOM 2526 N N . THR A 1 316 ? -2.951 7.207 -20.721 1.00 61.38 316 THR A N 1
ATOM 2527 C CA . THR A 1 316 ? -2.464 5.939 -21.290 1.00 61.38 316 THR A CA 1
ATOM 2528 C C . THR A 1 316 ? -3.524 4.848 -21.207 1.00 61.38 316 THR A C 1
ATOM 2530 O O . THR A 1 316 ? -3.708 4.093 -22.158 1.00 61.38 316 THR A O 1
ATOM 2533 N N . GLY A 1 317 ? -4.321 4.853 -20.140 1.00 55.62 317 GLY A N 1
ATOM 2534 C CA . GLY A 1 317 ? -5.438 3.937 -19.978 1.00 55.62 317 GLY A CA 1
ATOM 2535 C C . GLY A 1 317 ? -6.669 4.189 -20.865 1.00 55.62 317 GLY A C 1
ATOM 2536 O O . GLY A 1 317 ? -7.577 3.365 -20.914 1.00 55.62 317 GLY A O 1
ATOM 2537 N N . ALA A 1 318 ? -6.735 5.311 -21.581 1.00 36.72 318 ALA A N 1
ATOM 2538 C CA . ALA A 1 318 ? -7.806 5.561 -22.549 1.00 36.72 318 ALA A CA 1
ATOM 2539 C C . ALA A 1 318 ? -7.482 5.016 -23.957 1.00 36.72 318 ALA A C 1
ATOM 2541 O O . ALA A 1 318 ? -8.376 4.947 -24.796 1.00 36.72 318 ALA A O 1
ATOM 2542 N N . GLY A 1 319 ? -6.217 4.659 -24.227 1.00 29.55 319 GLY A N 1
ATOM 2543 C CA . GLY A 1 319 ? -5.735 4.224 -25.548 1.00 29.55 319 GLY A CA 1
ATOM 2544 C C . GLY A 1 319 ? -5.684 2.708 -25.762 1.00 29.55 319 GLY A C 1
ATOM 2545 O O . GLY A 1 319 ? -5.464 2.257 -26.882 1.00 29.55 319 GLY A O 1
ATOM 2546 N N . THR A 1 320 ? -5.886 1.913 -24.711 1.00 37.91 320 THR A N 1
ATOM 2547 C CA . THR A 1 320 ? -6.054 0.456 -24.797 1.00 37.91 320 THR A CA 1
ATOM 2548 C C . THR A 1 320 ? -7.543 0.123 -24.887 1.00 37.91 320 THR A C 1
ATOM 2550 O O . THR A 1 320 ? -8.353 0.819 -24.284 1.00 37.91 320 THR A O 1
ATOM 2553 N N . SER A 1 321 ? -7.939 -0.957 -25.573 1.00 31.94 321 SER A N 1
ATOM 2554 C CA . SER A 1 321 ? -9.342 -1.436 -25.615 1.00 31.94 321 SER A CA 1
ATOM 2555 C C . SER A 1 321 ? -9.943 -1.747 -24.229 1.00 31.94 321 SER A C 1
ATOM 2557 O O . SER A 1 321 ? -11.138 -1.999 -24.103 1.00 31.94 321 SER A O 1
ATOM 2559 N N . THR A 1 322 ? -9.112 -1.706 -23.188 1.00 38.75 322 THR A N 1
ATOM 2560 C CA . THR A 1 322 ? -9.445 -1.736 -21.766 1.00 38.75 322 THR A CA 1
ATOM 2561 C C . THR A 1 322 ? -9.554 -0.301 -21.242 1.00 38.75 322 THR A C 1
ATOM 2563 O O . THR A 1 322 ? -8.559 0.420 -21.250 1.00 38.75 322 THR A O 1
ATOM 2566 N N . SER A 1 323 ? -10.731 0.134 -20.774 1.00 32.34 323 SER A N 1
ATOM 2567 C CA . SER A 1 323 ? -10.867 1.453 -20.142 1.00 32.34 323 SER A CA 1
ATOM 2568 C C . SER A 1 323 ? -10.301 1.418 -18.721 1.00 32.34 323 SER A C 1
ATOM 2570 O O . SER A 1 323 ? -10.923 0.842 -17.826 1.00 32.34 323 SER A O 1
ATOM 2572 N N . TRP A 1 324 ? -9.160 2.059 -18.484 1.00 42.69 324 TRP A N 1
ATOM 2573 C CA . TRP A 1 324 ? -8.646 2.236 -17.126 1.00 42.69 324 TRP A CA 1
ATOM 2574 C C . TRP A 1 324 ? -9.227 3.522 -16.545 1.00 42.69 324 TRP A C 1
ATOM 2576 O O . TRP A 1 324 ? -9.041 4.610 -17.090 1.00 42.69 324 TRP A O 1
ATOM 2586 N N . ARG A 1 325 ? -9.960 3.416 -15.437 1.00 37.97 325 ARG A N 1
ATOM 2587 C CA . ARG A 1 325 ? -10.430 4.584 -14.686 1.00 37.97 325 ARG A CA 1
ATOM 2588 C C . ARG A 1 325 ? -9.584 4.703 -13.427 1.00 37.97 325 ARG A C 1
ATOM 2590 O O . ARG A 1 325 ? -9.610 3.792 -12.603 1.00 37.97 325 ARG A O 1
ATOM 2597 N N . SER A 1 326 ? -8.880 5.825 -13.230 1.00 40.72 326 SER A N 1
ATOM 2598 C CA . SER A 1 326 ? -8.476 6.177 -11.867 1.00 40.72 326 SER A CA 1
ATOM 2599 C C . SER A 1 326 ? -9.751 6.334 -11.040 1.00 40.72 326 SER A C 1
ATOM 2601 O O . SER A 1 326 ? -10.705 6.994 -11.467 1.00 40.72 326 SER A O 1
ATOM 2603 N N . CYS A 1 327 ? -9.808 5.682 -9.878 1.00 35.00 327 CYS A N 1
ATOM 2604 C CA . CYS A 1 327 ? -10.934 5.838 -8.969 1.00 35.00 327 CYS A CA 1
ATOM 2605 C C . CYS A 1 327 ? -10.945 7.286 -8.473 1.00 35.00 327 CYS A C 1
ATOM 2607 O O . CYS A 1 327 ? -10.168 7.674 -7.602 1.00 35.00 327 CYS A O 1
ATOM 2609 N N . ARG A 1 328 ? -11.817 8.108 -9.062 1.00 36.94 328 ARG A N 1
ATOM 2610 C CA . ARG A 1 328 ? -12.167 9.418 -8.524 1.00 36.94 328 ARG A CA 1
ATOM 2611 C C . ARG A 1 328 ? -13.262 9.172 -7.500 1.00 36.94 328 ARG A C 1
ATOM 2613 O O . ARG A 1 328 ? -14.377 8.824 -7.873 1.00 36.94 328 ARG A O 1
ATOM 2620 N N . ALA A 1 329 ? -12.964 9.370 -6.220 1.00 26.80 329 ALA A N 1
ATOM 2621 C CA . ALA A 1 329 ? -14.021 9.581 -5.241 1.00 26.80 329 ALA A CA 1
ATOM 2622 C C . ALA A 1 329 ? -14.764 10.859 -5.659 1.00 26.80 329 ALA A C 1
ATOM 2624 O O . ALA A 1 329 ? -14.246 11.972 -5.530 1.00 26.80 329 ALA A O 1
ATOM 2625 N N . SER A 1 330 ? -15.924 10.680 -6.284 1.00 25.17 330 SER A N 1
ATOM 2626 C CA . SER A 1 330 ? -16.801 11.753 -6.724 1.00 25.17 330 SER A CA 1
ATOM 2627 C C . SER A 1 330 ? -17.163 12.608 -5.516 1.00 25.17 330 SER A C 1
ATOM 2629 O O . SER A 1 330 ? -17.839 12.141 -4.602 1.00 25.17 330 SER A O 1
ATOM 2631 N N . SER A 1 331 ? -16.731 13.868 -5.502 1.00 24.00 331 SER A N 1
ATOM 2632 C CA . SER A 1 331 ? -17.325 14.869 -4.625 1.00 24.00 331 SER A CA 1
ATOM 2633 C C . SER A 1 331 ? -18.809 14.922 -4.977 1.00 24.00 331 SER A C 1
ATOM 2635 O O . SER A 1 331 ? -19.162 15.263 -6.109 1.00 24.00 331 SER A O 1
ATOM 2637 N N . ALA A 1 332 ? -19.673 14.534 -4.040 1.00 21.72 332 ALA A N 1
ATOM 2638 C CA . ALA A 1 332 ? -21.109 14.685 -4.187 1.00 21.72 332 ALA A CA 1
ATOM 2639 C C . ALA A 1 332 ? -21.397 16.142 -4.569 1.00 21.72 332 ALA A C 1
ATOM 2641 O O . ALA A 1 332 ? -21.170 17.067 -3.789 1.00 21.72 332 ALA A O 1
ATOM 2642 N N . THR A 1 333 ? -21.843 16.351 -5.805 1.00 20.70 333 THR A N 1
ATOM 2643 C CA . THR A 1 333 ? -22.374 17.642 -6.221 1.00 20.70 333 THR A CA 1
ATOM 2644 C C . THR A 1 333 ? -23.717 17.762 -5.525 1.00 20.70 333 THR A C 1
ATOM 2646 O O . THR A 1 333 ? -24.695 17.143 -5.942 1.00 20.70 333 THR A O 1
ATOM 2649 N N . ILE A 1 334 ? -23.750 18.506 -4.422 1.00 21.48 334 ILE A N 1
ATOM 2650 C CA . ILE A 1 334 ? -25.003 18.939 -3.819 1.00 21.48 334 ILE A CA 1
ATOM 2651 C C . ILE A 1 334 ? -25.691 19.810 -4.874 1.00 21.48 334 ILE A C 1
ATOM 2653 O O . ILE A 1 334 ? -25.274 20.934 -5.144 1.00 21.48 334 ILE A O 1
ATOM 2657 N N . ARG A 1 335 ? -26.731 19.265 -5.510 1.00 19.47 335 ARG A N 1
ATOM 2658 C CA . ARG A 1 335 ? -27.715 20.069 -6.229 1.00 19.47 335 ARG A CA 1
ATOM 2659 C C . ARG A 1 335 ? -28.549 20.786 -5.175 1.00 19.47 335 ARG A C 1
ATOM 2661 O O . ARG A 1 335 ? -29.435 20.177 -4.587 1.00 19.47 335 ARG A O 1
ATOM 2668 N N . THR A 1 336 ? -28.294 22.067 -4.952 1.00 22.03 336 THR A N 1
ATOM 2669 C CA . THR A 1 336 ? -29.322 22.958 -4.414 1.00 22.03 336 THR A CA 1
ATOM 2670 C C . THR A 1 336 ? -30.067 23.575 -5.589 1.00 22.03 336 THR A C 1
ATOM 2672 O O . THR A 1 336 ? -29.592 24.472 -6.281 1.00 22.03 336 THR A O 1
ATOM 2675 N N . SER A 1 337 ? -31.258 23.049 -5.849 1.00 20.95 337 SER A N 1
ATOM 2676 C CA . SER A 1 337 ? -32.292 23.770 -6.573 1.00 20.95 337 SER A CA 1
ATOM 2677 C C . SER A 1 337 ? -32.913 24.800 -5.632 1.00 20.95 337 SER A C 1
ATOM 2679 O O . SER A 1 337 ? -33.599 24.413 -4.693 1.00 20.95 337 SER A O 1
ATOM 2681 N N . SER A 1 338 ? -32.721 26.088 -5.904 1.00 23.41 338 SER A N 1
ATOM 2682 C CA . SER A 1 338 ? -33.746 27.112 -5.664 1.00 23.41 338 SER A CA 1
ATOM 2683 C C . SER A 1 338 ? -33.309 28.445 -6.263 1.00 23.41 338 SER A C 1
ATOM 2685 O O . SER A 1 338 ? -32.278 29.011 -5.909 1.00 23.41 338 SER A O 1
ATOM 2687 N N . SER A 1 339 ? -34.139 28.921 -7.180 1.00 22.14 339 SER A N 1
ATOM 2688 C CA . SER A 1 339 ? -34.201 30.267 -7.732 1.00 22.14 339 SER A CA 1
ATOM 2689 C C . SER A 1 339 ? -34.122 31.375 -6.678 1.00 22.14 339 SER A C 1
ATOM 2691 O O . SER A 1 339 ? -34.861 31.316 -5.700 1.00 22.14 339 SER A O 1
ATOM 2693 N N . CYS A 1 340 ? -33.370 32.443 -6.960 1.00 21.89 340 CYS A N 1
ATOM 2694 C CA . CYS A 1 340 ? -33.806 33.819 -6.699 1.00 21.89 340 CYS A CA 1
ATOM 2695 C C . CYS A 1 340 ? -32.992 34.827 -7.528 1.00 21.89 340 CYS A C 1
ATOM 2697 O O . CYS A 1 340 ? -31.838 34.593 -7.877 1.00 21.89 340 CYS A O 1
ATOM 2699 N N . ARG A 1 341 ? -33.673 35.903 -7.926 1.00 21.84 341 ARG A N 1
ATOM 2700 C CA . ARG A 1 341 ? -33.318 36.880 -8.967 1.00 21.84 341 ARG A CA 1
ATOM 2701 C C . ARG A 1 341 ? -32.286 37.929 -8.516 1.00 21.84 341 ARG A C 1
ATOM 2703 O O . ARG A 1 341 ? -32.231 38.265 -7.344 1.00 21.84 341 ARG A O 1
ATOM 2710 N N . SER A 1 342 ? -31.593 38.480 -9.525 1.00 22.55 342 SER A N 1
ATOM 2711 C CA . SER A 1 342 ? -31.147 39.882 -9.723 1.00 22.55 342 SER A CA 1
ATOM 2712 C C . SER A 1 342 ? -30.478 40.652 -8.572 1.00 22.55 342 SER A C 1
ATOM 2714 O O . SER A 1 342 ? -31.149 40.972 -7.603 1.00 22.55 342 SER A O 1
ATOM 2716 N N . SER A 1 343 ? -29.251 41.160 -8.779 1.00 22.28 343 SER A N 1
ATOM 2717 C CA . SER A 1 343 ? -28.985 42.520 -9.311 1.00 22.28 343 SER A CA 1
ATOM 2718 C C . SER A 1 343 ? -27.506 42.951 -9.173 1.00 22.28 343 SER A C 1
ATOM 2720 O O . SER A 1 343 ? -26.894 42.736 -8.136 1.00 22.28 343 SER A O 1
ATOM 2722 N N . SER A 1 344 ? -27.010 43.642 -10.215 1.00 23.62 344 SER A N 1
ATOM 2723 C CA . SER A 1 344 ? -26.035 44.761 -10.221 1.00 23.62 344 SER A CA 1
ATOM 2724 C C . SER A 1 344 ? -24.584 44.604 -9.708 1.00 23.62 344 SER A C 1
ATOM 2726 O O . SER A 1 344 ? -24.350 44.528 -8.511 1.00 23.62 344 SER A O 1
ATOM 2728 N N . GLY A 1 345 ? -23.623 44.849 -10.619 1.00 20.64 345 GLY A N 1
ATOM 2729 C CA . GLY A 1 345 ? -22.793 46.072 -10.551 1.00 20.64 345 GLY A CA 1
ATOM 2730 C C . GLY A 1 345 ? -21.292 45.957 -10.220 1.00 20.64 345 GLY A C 1
ATOM 2731 O O . GLY A 1 345 ? -20.934 45.490 -9.151 1.00 20.64 345 GLY A O 1
ATOM 2732 N N . CYS A 1 346 ? -20.466 46.549 -11.105 1.00 22.83 346 CYS A N 1
ATOM 2733 C CA . CYS A 1 346 ? -19.055 46.981 -10.958 1.00 22.83 346 CYS A CA 1
ATOM 2734 C C . CYS A 1 346 ? -17.981 45.878 -10.797 1.00 22.83 346 CYS A C 1
ATOM 2736 O O . CYS A 1 346 ? -18.074 45.020 -9.939 1.00 22.83 346 CYS A O 1
ATOM 2738 N N . GLY A 1 347 ? -16.888 45.797 -11.564 1.00 21.20 347 GLY A N 1
ATOM 2739 C CA . GLY A 1 347 ? -16.180 46.792 -12.369 1.00 21.20 347 GLY A CA 1
ATOM 2740 C C . GLY A 1 347 ? -14.885 47.208 -11.664 1.00 21.20 347 GLY A C 1
ATOM 2741 O O . GLY A 1 347 ? -14.939 48.121 -10.857 1.00 21.20 347 GLY A O 1
ATOM 2742 N N . ALA A 1 348 ? -13.750 46.563 -11.971 1.00 25.03 348 ALA A N 1
ATOM 2743 C CA . ALA A 1 348 ? -12.408 47.167 -11.933 1.00 25.03 348 ALA A CA 1
ATOM 2744 C C . ALA A 1 348 ? -11.336 46.194 -12.465 1.00 25.03 348 ALA A C 1
ATOM 2746 O O . ALA A 1 348 ? -11.054 45.155 -11.874 1.00 25.03 348 ALA A O 1
ATOM 2747 N N . LYS A 1 349 ? -10.722 46.578 -13.590 1.00 23.00 349 LYS A N 1
ATOM 2748 C CA . LYS A 1 349 ? -9.362 46.190 -13.988 1.00 23.00 349 LYS A CA 1
ATOM 2749 C C . LYS A 1 349 ? -8.369 46.913 -13.079 1.00 23.00 349 LYS A C 1
ATOM 2751 O O . LYS A 1 349 ? -8.625 48.071 -12.776 1.00 23.00 349 LYS A O 1
ATOM 2756 N N . LEU A 1 350 ? -7.217 46.304 -12.798 1.00 25.12 350 LEU A N 1
ATOM 2757 C CA . LEU A 1 350 ? -5.913 46.974 -12.675 1.00 25.12 350 LEU A CA 1
ATOM 2758 C C . LEU A 1 350 ? -4.812 45.902 -12.714 1.00 25.12 350 LEU A C 1
ATOM 2760 O O . LEU A 1 350 ? -4.919 44.872 -12.054 1.00 25.12 350 LEU A O 1
ATOM 2764 N N . GLY A 1 351 ? -3.826 46.118 -13.585 1.00 20.66 351 GLY A N 1
ATOM 2765 C CA . GLY A 1 351 ? -2.690 45.230 -13.820 1.00 20.66 351 GLY A CA 1
ATOM 2766 C C . GLY A 1 351 ? -1.430 45.651 -13.062 1.00 20.66 351 GLY A C 1
ATOM 2767 O O . GLY A 1 351 ? -1.520 46.347 -12.054 1.00 20.66 351 GLY A O 1
ATOM 2768 N N . CYS A 1 352 ? -0.288 45.277 -13.658 1.00 21.70 352 CYS A N 1
ATOM 2769 C CA . CYS A 1 352 ? 1.106 45.535 -13.255 1.00 21.70 352 CYS A CA 1
ATOM 2770 C C . CYS A 1 352 ? 1.640 44.519 -12.222 1.00 21.70 352 CYS A C 1
ATOM 2772 O O . CYS A 1 352 ? 0.927 44.151 -11.302 1.00 21.70 352 CYS A O 1
ATOM 2774 N N . THR A 1 353 ? 2.863 43.983 -12.256 1.00 21.95 353 THR A N 1
ATOM 2775 C CA . THR A 1 353 ? 4.072 44.089 -13.099 1.00 21.95 353 THR A CA 1
ATOM 2776 C C . THR A 1 353 ? 5.067 43.069 -12.502 1.00 21.95 353 THR A C 1
ATOM 2778 O O . THR A 1 353 ? 5.134 42.945 -11.282 1.00 21.95 353 THR A O 1
ATOM 2781 N N . ALA A 1 354 ? 5.846 42.356 -13.321 1.00 23.95 354 ALA A N 1
ATOM 2782 C CA . ALA A 1 354 ? 7.142 41.757 -12.920 1.00 23.95 354 ALA A CA 1
ATOM 2783 C C . ALA A 1 354 ? 8.221 42.877 -12.839 1.00 23.95 354 ALA A C 1
ATOM 2785 O O . ALA A 1 354 ? 7.863 43.984 -13.255 1.00 23.95 354 ALA A O 1
ATOM 2786 N N . PRO A 1 355 ? 9.514 42.698 -12.439 1.00 36.34 355 PRO A N 1
ATOM 2787 C CA . PRO A 1 355 ? 10.367 41.504 -12.171 1.00 36.34 355 PRO A CA 1
ATOM 2788 C C . PRO A 1 355 ? 11.221 41.733 -10.856 1.00 36.34 355 PRO A C 1
ATOM 2790 O O . PRO A 1 355 ? 10.672 42.434 -10.006 1.00 36.34 355 PRO A O 1
ATOM 2793 N N . PRO A 1 356 ? 12.488 41.275 -10.589 1.00 32.41 356 PRO A N 1
ATOM 2794 C CA . PRO A 1 356 ? 13.468 40.486 -11.362 1.00 32.41 356 PRO A CA 1
ATOM 2795 C C . PRO A 1 356 ? 14.250 39.361 -10.630 1.00 32.41 356 PRO A C 1
ATOM 2797 O O . PRO A 1 356 ? 14.134 39.131 -9.431 1.00 32.41 356 PRO A O 1
ATOM 2800 N N . ASN A 1 357 ? 15.061 38.673 -11.444 1.00 25.14 357 ASN A N 1
ATOM 2801 C CA . ASN A 1 357 ? 16.137 37.728 -11.129 1.00 25.14 357 ASN A CA 1
ATOM 2802 C C . ASN A 1 357 ? 17.044 38.140 -9.957 1.00 25.14 357 ASN A C 1
ATOM 2804 O O . ASN A 1 357 ? 17.513 39.274 -9.939 1.00 25.14 357 ASN A O 1
ATOM 2808 N N . THR A 1 358 ? 17.488 37.148 -9.179 1.00 25.38 358 THR A N 1
ATOM 2809 C CA . THR A 1 358 ? 18.905 36.994 -8.803 1.00 25.38 358 THR A CA 1
ATOM 2810 C C . THR A 1 358 ? 19.268 35.520 -8.629 1.00 25.38 358 THR A C 1
ATOM 2812 O O . THR A 1 358 ? 18.593 34.741 -7.962 1.00 25.38 358 THR A O 1
ATOM 2815 N N . SER A 1 359 ? 20.365 35.163 -9.286 1.00 23.45 359 SER A N 1
ATOM 2816 C CA . SER A 1 359 ? 21.220 34.019 -9.012 1.00 23.45 359 SER A CA 1
ATOM 2817 C C . SER A 1 359 ? 21.808 34.107 -7.606 1.00 23.45 359 SER A C 1
ATOM 2819 O O . SER A 1 359 ? 22.318 35.163 -7.255 1.00 23.45 359 SER A O 1
ATOM 2821 N N . ASP A 1 360 ? 21.833 32.996 -6.872 1.00 22.56 360 ASP A N 1
ATOM 2822 C CA . ASP A 1 360 ? 23.025 32.589 -6.123 1.00 22.56 360 ASP A CA 1
ATOM 2823 C C . ASP A 1 360 ? 22.962 31.093 -5.811 1.00 22.56 360 ASP A C 1
ATOM 2825 O O . ASP A 1 360 ? 22.122 30.590 -5.066 1.00 22.56 360 ASP A O 1
ATOM 2829 N N . ALA A 1 361 ? 23.864 30.365 -6.460 1.00 23.61 361 ALA A N 1
ATOM 2830 C CA . ALA A 1 361 ? 24.105 28.956 -6.247 1.00 23.61 361 ALA A CA 1
ATOM 2831 C C . ALA A 1 361 ? 25.074 28.790 -5.076 1.00 23.61 361 ALA A C 1
ATOM 2833 O O . ALA A 1 361 ? 26.223 29.205 -5.182 1.00 23.61 361 ALA A O 1
ATOM 2834 N N . LEU A 1 362 ? 24.667 28.095 -4.011 1.00 20.92 362 LEU A N 1
ATOM 2835 C CA . LEU A 1 362 ? 25.598 27.527 -3.033 1.00 20.92 362 LEU A CA 1
ATOM 2836 C C . LEU A 1 362 ? 25.078 26.183 -2.502 1.00 20.92 362 LEU A C 1
ATOM 2838 O O . LEU A 1 362 ? 24.223 26.088 -1.631 1.00 20.92 362 LEU A O 1
ATOM 2842 N N . ARG A 1 363 ? 25.623 25.142 -3.138 1.00 22.23 363 ARG A N 1
ATOM 2843 C CA . ARG A 1 363 ? 25.921 23.779 -2.671 1.00 22.23 363 ARG A CA 1
ATOM 2844 C C . ARG A 1 363 ? 25.443 23.402 -1.259 1.00 22.23 363 ARG A C 1
ATOM 2846 O O . ARG A 1 363 ? 25.984 23.900 -0.285 1.00 22.23 363 ARG A O 1
ATOM 2853 N N . CYS A 1 364 ? 24.674 22.316 -1.178 1.00 20.66 364 CYS A N 1
ATOM 2854 C CA . CYS A 1 364 ? 24.949 21.234 -0.227 1.00 20.66 364 CYS A CA 1
ATOM 2855 C C . CYS A 1 364 ? 24.409 19.910 -0.784 1.00 20.66 364 CYS A C 1
ATOM 2857 O O . CYS A 1 364 ? 23.208 19.719 -0.943 1.00 20.66 364 CYS A O 1
ATOM 2859 N N . ARG A 1 365 ? 25.331 19.007 -1.140 1.00 22.66 365 ARG A N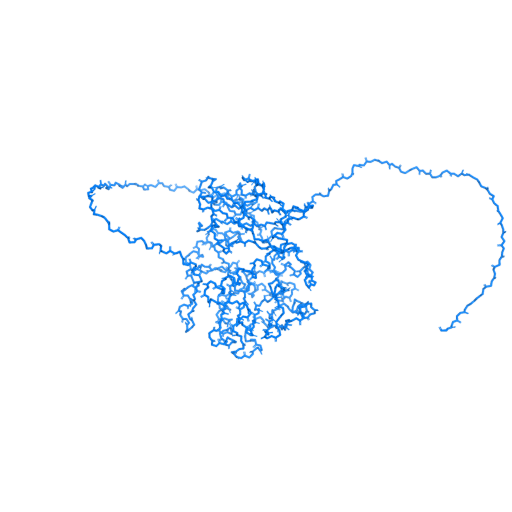 1
ATOM 2860 C CA . ARG A 1 365 ? 25.039 17.621 -1.519 1.00 22.66 365 ARG A CA 1
ATOM 2861 C C . ARG A 1 365 ? 24.727 16.838 -0.245 1.00 22.66 365 ARG A C 1
ATOM 2863 O O . ARG A 1 365 ? 25.594 16.753 0.619 1.00 22.66 365 ARG A O 1
ATOM 2870 N N . ALA A 1 366 ? 23.562 16.206 -0.173 1.00 21.84 366 ALA A N 1
ATOM 2871 C CA . ALA A 1 366 ? 23.316 15.098 0.743 1.00 21.84 366 ALA A CA 1
ATOM 2872 C C . ALA A 1 366 ? 22.874 13.892 -0.087 1.00 21.84 366 ALA A C 1
ATOM 2874 O O . ALA A 1 366 ? 21.838 13.900 -0.744 1.00 21.84 366 ALA A O 1
ATOM 2875 N N . ASN A 1 367 ? 23.742 12.889 -0.110 1.00 24.67 367 ASN A N 1
ATOM 2876 C CA . ASN A 1 367 ? 23.540 11.604 -0.752 1.00 24.67 367 ASN A CA 1
ATOM 2877 C C . ASN A 1 367 ? 22.716 10.750 0.225 1.00 24.67 367 ASN A C 1
ATOM 2879 O O . ASN A 1 367 ? 23.261 10.334 1.243 1.00 24.67 367 ASN A O 1
ATOM 2883 N N . ILE A 1 368 ? 21.417 10.545 -0.014 1.00 24.98 368 ILE A N 1
ATOM 2884 C CA . ILE A 1 368 ? 20.589 9.662 0.826 1.00 24.98 368 ILE A CA 1
ATOM 2885 C C . ILE A 1 368 ? 19.701 8.809 -0.083 1.00 24.98 368 ILE A C 1
ATOM 2887 O O . ILE A 1 368 ? 18.530 9.096 -0.309 1.00 24.98 368 ILE A O 1
ATOM 2891 N N . GLY A 1 369 ? 20.301 7.756 -0.635 1.00 23.81 369 GLY A N 1
ATOM 2892 C CA . GLY A 1 369 ? 19.577 6.603 -1.156 1.00 23.81 369 GLY A CA 1
ATOM 2893 C C . GLY A 1 369 ? 19.424 5.576 -0.038 1.00 23.81 369 GLY A C 1
ATOM 2894 O O . GLY A 1 369 ? 20.369 4.843 0.224 1.00 23.81 369 GLY A O 1
ATOM 2895 N N . ALA A 1 370 ? 18.284 5.607 0.654 1.00 26.83 370 ALA A N 1
ATOM 2896 C CA . ALA A 1 370 ? 17.636 4.527 1.417 1.00 26.83 370 ALA A CA 1
ATOM 2897 C C . ALA A 1 370 ? 16.594 5.154 2.369 1.00 26.83 370 ALA A C 1
ATOM 2899 O O . ALA A 1 370 ? 16.837 6.245 2.896 1.00 26.83 370 ALA A O 1
ATOM 2900 N N . PRO A 1 371 ? 15.445 4.503 2.628 1.00 29.16 371 PRO A N 1
ATOM 2901 C CA . PRO A 1 371 ? 14.552 4.923 3.703 1.00 29.16 371 PRO A CA 1
ATOM 2902 C C . PRO A 1 371 ? 15.300 4.899 5.046 1.00 29.16 371 PRO A C 1
ATOM 2904 O O . PRO A 1 371 ? 15.958 3.921 5.397 1.00 29.16 371 PRO A O 1
ATOM 2907 N N . ILE A 1 372 ? 15.217 6.004 5.789 1.00 33.50 372 ILE A N 1
ATOM 2908 C CA . ILE A 1 372 ? 15.823 6.133 7.118 1.00 33.50 372 ILE A CA 1
ATOM 2909 C C . ILE A 1 372 ? 15.028 5.235 8.085 1.00 33.50 372 ILE A C 1
ATOM 2911 O O . ILE A 1 372 ? 13.816 5.431 8.214 1.00 33.50 372 ILE A O 1
ATOM 2915 N N . PRO A 1 373 ? 15.657 4.260 8.769 1.00 28.83 373 PRO A N 1
ATOM 2916 C CA . PRO A 1 373 ? 14.968 3.437 9.759 1.00 28.83 373 PRO A CA 1
ATOM 2917 C C . PRO A 1 373 ? 14.522 4.293 10.960 1.00 28.83 373 PRO A C 1
ATOM 2919 O O . PRO A 1 373 ? 15.170 5.298 11.273 1.00 28.83 373 PRO A O 1
ATOM 2922 N N . PRO A 1 374 ? 13.439 3.916 11.668 1.00 30.36 374 PRO A N 1
ATOM 2923 C CA . PRO A 1 374 ? 12.990 4.654 12.843 1.00 30.36 374 PRO A CA 1
ATOM 2924 C C . PRO A 1 374 ? 14.097 4.709 13.913 1.00 30.36 374 PRO A C 1
ATOM 2926 O O . PRO A 1 374 ? 14.879 3.762 14.047 1.00 30.36 374 PRO A O 1
ATOM 2929 N N . PRO A 1 375 ? 14.183 5.799 14.700 1.00 28.52 375 PRO A N 1
ATOM 2930 C CA . PRO A 1 375 ? 15.230 5.948 15.702 1.00 28.52 375 PRO A CA 1
ATOM 2931 C C . PRO A 1 375 ? 15.115 4.849 16.764 1.00 28.52 375 PRO A C 1
ATOM 2933 O O . PRO A 1 375 ? 14.063 4.679 17.385 1.00 28.52 375 PRO A O 1
ATOM 2936 N N . MET A 1 376 ? 16.216 4.123 16.983 1.00 26.77 376 MET A N 1
ATOM 2937 C CA . MET A 1 376 ? 16.328 3.121 18.045 1.00 26.77 376 MET A CA 1
ATOM 2938 C C . MET A 1 376 ? 16.045 3.754 19.420 1.00 26.77 376 MET A C 1
ATOM 2940 O O . MET A 1 376 ? 16.537 4.856 19.696 1.00 26.77 376 MET A O 1
ATOM 2944 N N . PRO A 1 377 ? 15.293 3.087 20.314 1.00 27.72 377 PRO A N 1
ATOM 2945 C CA . PRO A 1 377 ? 15.155 3.548 21.687 1.00 27.72 377 PRO A CA 1
ATOM 2946 C C . PRO A 1 377 ? 16.526 3.498 22.372 1.00 27.72 377 PRO A C 1
ATOM 2948 O O . PRO A 1 377 ? 17.209 2.475 22.352 1.00 27.72 377 PRO A O 1
ATOM 2951 N N . ARG A 1 378 ? 16.941 4.621 22.970 1.00 28.00 378 ARG A N 1
ATOM 2952 C CA . ARG A 1 378 ? 18.164 4.683 23.777 1.00 28.00 378 ARG A CA 1
ATOM 2953 C C . ARG A 1 378 ? 18.031 3.698 24.937 1.00 28.00 378 ARG A C 1
ATOM 2955 O O . ARG A 1 378 ? 17.131 3.837 25.763 1.00 28.00 378 ARG A O 1
ATOM 2962 N N . SER A 1 379 ? 18.931 2.721 24.988 1.00 29.19 379 SER A N 1
ATOM 2963 C CA . SER A 1 379 ? 19.140 1.864 26.150 1.00 29.19 379 SER A CA 1
ATOM 2964 C C . SER A 1 379 ? 19.460 2.731 27.366 1.00 29.19 379 SER A C 1
ATOM 2966 O O . SER A 1 379 ? 20.316 3.615 27.293 1.00 29.19 379 SER A O 1
ATOM 2968 N N . HIS A 1 380 ? 18.769 2.480 28.476 1.00 31.02 380 HIS A N 1
ATOM 2969 C CA . HIS A 1 380 ? 19.129 3.033 29.774 1.00 31.02 380 HIS A CA 1
ATOM 2970 C C . HIS A 1 380 ? 20.577 2.662 30.111 1.00 31.02 380 HIS A C 1
ATOM 2972 O O . HIS A 1 380 ? 20.926 1.486 30.147 1.00 31.02 380 HIS A O 1
ATOM 2978 N N . ASP A 1 381 ? 21.396 3.683 30.345 1.00 27.77 381 ASP A N 1
ATOM 2979 C CA . ASP A 1 381 ? 22.755 3.578 30.866 1.00 27.77 381 ASP A CA 1
ATOM 2980 C C . ASP A 1 381 ? 22.703 3.229 32.369 1.00 27.77 381 ASP A C 1
ATOM 2982 O O . ASP A 1 381 ? 22.126 4.002 33.149 1.00 27.77 381 ASP A O 1
ATOM 2986 N N . PRO A 1 382 ? 23.239 2.077 32.817 1.00 30.77 382 PRO A N 1
ATOM 2987 C CA . PRO A 1 382 ? 23.432 1.809 34.229 1.00 30.77 382 PRO A CA 1
ATOM 2988 C C . PRO A 1 382 ? 24.760 2.433 34.678 1.00 30.77 382 PRO A C 1
ATOM 2990 O O . PRO A 1 382 ? 25.834 2.076 34.198 1.00 30.77 382 PRO A O 1
ATOM 2993 N N . ARG A 1 383 ? 24.687 3.364 35.636 1.00 29.80 383 ARG A N 1
ATOM 2994 C CA . ARG A 1 383 ? 25.864 4.005 36.248 1.00 29.80 383 ARG A CA 1
ATOM 2995 C C . ARG A 1 383 ? 26.884 2.969 36.767 1.00 29.80 383 ARG A C 1
ATOM 2997 O O . ARG A 1 383 ? 26.469 1.937 37.299 1.00 29.80 383 ARG A O 1
ATOM 3004 N N . PRO A 1 384 ? 28.195 3.269 36.717 1.00 31.22 384 PRO A N 1
ATOM 3005 C CA . PRO A 1 384 ? 29.241 2.379 37.198 1.00 31.22 384 PRO A CA 1
ATOM 3006 C C . PRO A 1 384 ? 29.559 2.665 38.671 1.00 31.22 384 PRO A C 1
ATOM 3008 O O . PRO A 1 384 ? 29.917 3.789 38.998 1.00 31.22 384 PRO A O 1
ATOM 3011 N N . ASP A 1 385 ? 29.444 1.669 39.553 1.00 30.31 385 ASP A N 1
ATOM 3012 C CA . ASP A 1 385 ? 30.431 1.411 40.617 1.00 30.31 385 ASP A CA 1
ATOM 3013 C C . ASP A 1 385 ? 30.027 0.202 41.477 1.00 30.31 385 ASP A C 1
ATOM 3015 O O . ASP A 1 385 ? 28.996 0.204 42.146 1.00 30.31 385 ASP A O 1
ATOM 3019 N N . SER A 1 386 ? 30.856 -0.842 41.483 1.00 30.64 386 SER A N 1
ATOM 3020 C CA . SER A 1 386 ? 31.412 -1.444 42.706 1.00 30.64 386 SER A CA 1
ATOM 3021 C C . SER A 1 386 ? 32.195 -2.715 42.347 1.00 30.64 386 SER A C 1
ATOM 3023 O O . SER A 1 386 ? 31.702 -3.647 41.716 1.00 30.64 386 SER A O 1
ATOM 3025 N N . ARG A 1 387 ? 33.479 -2.715 42.711 1.00 31.94 387 ARG A N 1
ATOM 3026 C CA . ARG A 1 387 ? 34.445 -3.798 42.477 1.00 31.94 387 ARG A CA 1
ATOM 3027 C C . ARG A 1 387 ? 34.088 -5.054 43.296 1.00 31.94 387 ARG A C 1
ATOM 3029 O O . ARG A 1 387 ? 33.615 -4.911 44.424 1.00 31.94 387 ARG A O 1
ATOM 3036 N N . PRO A 1 388 ? 34.396 -6.273 42.817 1.00 30.84 388 PRO A N 1
ATOM 3037 C CA . PRO A 1 388 ? 34.191 -7.493 43.594 1.00 30.84 388 PRO A CA 1
ATOM 3038 C C . PRO A 1 388 ? 35.265 -7.656 44.686 1.00 30.84 388 PRO A C 1
ATOM 3040 O O . PRO A 1 388 ? 36.460 -7.485 44.438 1.00 30.84 388 PRO A O 1
ATOM 3043 N N . ARG A 1 389 ? 34.835 -8.005 45.907 1.00 31.66 389 ARG A N 1
ATOM 3044 C CA . ARG A 1 389 ? 35.710 -8.450 47.010 1.00 31.66 389 ARG A CA 1
ATOM 3045 C C . ARG A 1 389 ? 36.210 -9.885 46.752 1.00 31.66 389 ARG A C 1
ATOM 3047 O O . ARG A 1 389 ? 35.432 -10.693 46.246 1.00 31.66 389 ARG A O 1
ATOM 3054 N N . PRO A 1 390 ? 37.452 -10.239 47.132 1.00 33.91 390 PRO A N 1
ATOM 3055 C CA . PRO A 1 390 ? 37.945 -11.611 47.033 1.00 33.91 390 PRO A CA 1
ATOM 3056 C C . PRO A 1 390 ? 37.405 -12.478 48.189 1.00 33.91 390 PRO A C 1
ATOM 3058 O O . PRO A 1 390 ? 37.140 -11.944 49.271 1.00 33.91 390 PRO A O 1
ATOM 3061 N N . PRO A 1 391 ? 37.251 -13.803 48.007 1.00 35.16 391 PRO A N 1
ATOM 3062 C CA . PRO A 1 391 ? 36.809 -14.683 49.078 1.00 35.16 391 PRO A CA 1
ATOM 3063 C C . PRO A 1 391 ? 37.967 -15.051 50.013 1.00 35.16 391 PRO A C 1
ATOM 3065 O O . PRO A 1 391 ? 39.046 -15.467 49.583 1.00 35.16 391 PRO A O 1
ATOM 3068 N N . ASP A 1 392 ? 37.698 -14.908 51.307 1.00 31.92 392 ASP A N 1
ATOM 3069 C CA . ASP A 1 392 ? 38.586 -15.256 52.408 1.00 31.92 392 ASP A CA 1
ATOM 3070 C C . ASP A 1 392 ? 38.590 -16.775 52.669 1.00 31.92 392 ASP A C 1
ATOM 3072 O O . ASP A 1 392 ? 37.577 -17.469 52.542 1.00 31.92 392 ASP A O 1
ATOM 3076 N N . ARG A 1 393 ? 39.764 -17.298 53.026 1.00 32.34 393 ARG A N 1
ATOM 3077 C CA . ARG A 1 393 ? 40.038 -18.706 53.337 1.00 32.34 393 ARG A CA 1
ATOM 3078 C C . ARG A 1 393 ? 40.005 -18.909 54.851 1.00 32.34 393 ARG A C 1
ATOM 3080 O O . ARG A 1 393 ? 40.836 -18.315 55.527 1.00 32.34 393 ARG A O 1
ATOM 3087 N N . ARG A 1 394 ? 39.201 -19.874 55.332 1.00 29.14 394 ARG A N 1
ATOM 3088 C CA . ARG A 1 394 ? 39.370 -20.771 56.522 1.00 29.14 394 ARG A CA 1
ATOM 3089 C C . ARG A 1 394 ? 37.968 -21.194 57.019 1.00 29.14 394 ARG A C 1
ATOM 3091 O O . ARG A 1 394 ? 37.079 -20.368 57.033 1.00 29.14 394 ARG A O 1
ATOM 3098 N N . ALA A 1 395 ? 37.663 -22.415 57.467 1.00 30.14 395 ALA A N 1
ATOM 3099 C CA . ALA A 1 395 ? 38.440 -23.626 57.689 1.00 30.14 395 ALA A CA 1
ATOM 3100 C C . ALA A 1 395 ? 37.518 -24.871 57.831 1.00 30.14 395 ALA A C 1
ATOM 3102 O O . ALA A 1 395 ? 36.475 -24.802 58.461 1.00 30.14 395 ALA A O 1
ATOM 3103 N N . ARG A 1 396 ? 38.033 -26.010 57.336 1.00 29.59 396 ARG A N 1
ATOM 3104 C CA . ARG A 1 396 ? 38.168 -27.349 57.967 1.00 29.59 396 ARG A CA 1
ATOM 3105 C C . ARG A 1 396 ? 36.972 -28.230 58.419 1.00 29.59 396 ARG A C 1
ATOM 3107 O O . ARG A 1 396 ? 36.205 -27.863 59.295 1.00 29.59 396 ARG A O 1
ATOM 3114 N N . ARG A 1 397 ? 37.179 -29.522 58.056 1.00 28.36 397 ARG A N 1
ATOM 3115 C CA . ARG A 1 397 ? 36.753 -30.842 58.621 1.00 28.36 397 ARG A CA 1
ATOM 3116 C C . ARG A 1 397 ? 35.426 -31.394 58.067 1.00 28.36 397 ARG A C 1
ATOM 3118 O O . ARG A 1 397 ? 34.474 -30.650 57.974 1.00 28.36 397 ARG A O 1
ATOM 3125 N N . SER A 1 398 ? 35.255 -32.681 57.745 1.00 27.08 398 SER A N 1
ATOM 3126 C CA . SER A 1 398 ? 36.116 -33.879 57.657 1.00 27.08 398 SER A CA 1
ATOM 3127 C C . SER A 1 398 ? 35.275 -35.060 57.103 1.00 27.08 398 SER A C 1
ATOM 3129 O O . SER A 1 398 ? 34.055 -35.013 57.188 1.00 27.08 398 SER A O 1
ATOM 3131 N N . ARG A 1 399 ? 35.959 -36.141 56.670 1.00 28.14 399 ARG A N 1
ATOM 3132 C CA . ARG A 1 399 ? 35.521 -37.560 56.507 1.00 28.14 399 ARG A CA 1
ATOM 3133 C C . ARG A 1 399 ? 35.227 -38.105 55.092 1.00 28.14 399 ARG A C 1
ATOM 3135 O O . ARG A 1 399 ? 34.134 -38.005 54.563 1.00 28.14 399 ARG A O 1
ATOM 3142 N N . CYS A 1 400 ? 36.259 -38.780 54.573 1.00 23.86 400 CYS A N 1
ATOM 3143 C CA . CYS A 1 400 ? 36.312 -40.113 53.948 1.00 23.86 400 CYS A CA 1
ATOM 3144 C C . CYS A 1 400 ? 35.003 -40.912 53.752 1.00 23.86 400 CYS A C 1
ATOM 3146 O O . CYS A 1 400 ? 34.349 -41.228 54.744 1.00 23.86 400 CYS A O 1
ATOM 3148 N N . ARG A 1 401 ? 34.805 -41.483 52.550 1.00 26.08 401 ARG A N 1
ATOM 3149 C CA . ARG A 1 401 ? 34.961 -42.935 52.274 1.00 26.08 401 ARG A CA 1
ATOM 3150 C C . ARG A 1 401 ? 34.832 -43.268 50.776 1.00 26.08 401 ARG A C 1
ATOM 3152 O O . ARG A 1 401 ? 34.196 -42.546 50.023 1.00 26.08 401 ARG A O 1
ATOM 3159 N N . CYS A 1 402 ? 35.497 -44.358 50.404 1.00 23.58 402 CYS A N 1
ATOM 3160 C CA . CYS A 1 402 ? 35.711 -44.920 49.070 1.00 23.58 402 CYS A CA 1
ATOM 3161 C C . CYS A 1 402 ? 34.560 -45.820 48.565 1.00 23.58 402 CYS A C 1
ATOM 3163 O O . CYS A 1 402 ? 33.790 -46.331 49.375 1.00 23.58 402 CYS A O 1
ATOM 3165 N N . GLY A 1 403 ? 34.576 -46.106 47.253 1.00 25.31 403 GLY A N 1
ATOM 3166 C CA . GLY A 1 403 ? 33.887 -47.206 46.540 1.00 25.31 403 GLY A CA 1
ATOM 3167 C C . GLY A 1 403 ? 33.447 -46.724 45.145 1.00 25.31 403 GLY A C 1
ATOM 3168 O O . GLY A 1 403 ? 32.608 -45.838 45.088 1.00 25.31 403 GLY A O 1
ATOM 3169 N N . ALA A 1 404 ? 34.100 -47.005 44.009 1.00 24.89 404 ALA A N 1
ATOM 3170 C CA . ALA A 1 404 ? 34.454 -48.262 43.319 1.00 24.89 404 ALA A CA 1
ATOM 3171 C C . ALA A 1 404 ? 33.246 -49.031 42.728 1.00 24.89 404 ALA A C 1
ATOM 3173 O O . ALA A 1 404 ? 32.347 -49.402 43.476 1.00 24.89 404 ALA A O 1
ATOM 3174 N N . GLY A 1 405 ? 33.304 -49.302 41.411 1.00 25.47 405 GLY A N 1
ATOM 3175 C CA . GLY A 1 405 ? 32.429 -50.196 40.622 1.00 25.47 405 GLY A CA 1
ATOM 3176 C C . GLY A 1 405 ? 31.567 -49.441 39.597 1.00 25.47 405 GLY A C 1
ATOM 3177 O O . GLY A 1 405 ? 30.678 -48.703 39.998 1.00 25.47 405 GLY A O 1
ATOM 3178 N N . ASP A 1 406 ? 31.942 -49.388 38.309 1.00 27.38 406 ASP A N 1
ATOM 3179 C CA . ASP A 1 406 ? 31.601 -50.355 37.230 1.00 27.38 406 ASP A CA 1
ATOM 3180 C C . ASP A 1 406 ? 30.092 -50.350 36.901 1.00 27.38 406 ASP A C 1
ATOM 3182 O O . ASP A 1 406 ? 29.272 -50.450 37.798 1.00 27.38 406 ASP A O 1
ATOM 3186 N N . GLY A 1 407 ? 29.582 -50.260 35.671 1.00 27.41 407 GLY A N 1
ATOM 3187 C CA . GLY A 1 407 ? 30.122 -50.278 34.318 1.00 27.41 407 GLY A CA 1
ATOM 3188 C C . GLY A 1 407 ? 28.942 -50.279 33.315 1.00 27.41 407 GLY A C 1
ATOM 3189 O O . GLY A 1 407 ? 27.796 -50.468 33.706 1.00 27.41 407 GLY A O 1
ATOM 3190 N N . ARG A 1 408 ? 29.257 -50.009 32.038 1.00 28.80 408 ARG A N 1
ATOM 3191 C CA . ARG A 1 408 ? 28.613 -50.425 30.759 1.00 28.80 408 ARG A CA 1
ATOM 3192 C C . ARG A 1 408 ? 27.166 -50.982 30.802 1.00 28.80 408 ARG A C 1
ATOM 3194 O O . ARG A 1 408 ? 26.915 -51.973 31.462 1.00 28.80 408 ARG A O 1
ATOM 3201 N N . ALA A 1 409 ? 26.189 -50.380 30.119 1.00 27.09 409 ALA A N 1
ATOM 3202 C CA . ALA A 1 409 ? 25.900 -50.384 28.668 1.00 27.09 409 ALA A CA 1
ATOM 3203 C C . ALA A 1 409 ? 24.851 -51.433 28.226 1.00 27.09 409 ALA A C 1
ATOM 3205 O O . ALA A 1 409 ? 24.917 -52.591 28.618 1.00 27.09 409 ALA A O 1
ATOM 3206 N N . VAL A 1 410 ? 24.026 -50.982 27.270 1.00 29.78 410 VAL A N 1
ATOM 3207 C CA . VAL A 1 410 ? 23.140 -51.698 26.327 1.00 29.78 410 VAL A CA 1
ATOM 3208 C C . VAL A 1 410 ? 21.711 -52.013 26.790 1.00 29.78 410 VAL A C 1
ATOM 3210 O O . VAL A 1 410 ? 21.484 -52.650 27.814 1.00 29.78 410 VAL A O 1
ATOM 3213 N N . GLY A 1 411 ? 20.776 -51.572 25.940 1.00 34.59 411 GLY A N 1
ATOM 3214 C CA . GLY A 1 411 ? 19.335 -51.793 25.942 1.00 34.59 411 GLY A CA 1
ATOM 3215 C C . GLY A 1 411 ? 18.688 -50.824 24.969 1.00 34.59 411 GLY A C 1
ATOM 3216 O O . GLY A 1 411 ? 18.198 -49.791 25.467 1.00 34.59 411 GLY A O 1
#

Nearest PDB structures (foldseek):
  7phd-assembly1_B  TM=5.368E-01  e=1.837E-05  Streptomyces peucetius
  4qtu-assembly1_B  TM=5.601E-01  e=2.291E-04  Saccharomyces cerevisiae S288C
  4qtt-assembly2_D  TM=5.748E-01  e=4.796E-04  Saccharomyces cerevisiae S288C
  4qtt-assembly1_B  TM=5.439E-01  e=2.437E-04  Saccharomyces cerevisiae S288C
  3wst-assembly6_E  TM=4.869E-01  e=1.927E-02  Caenorhabditis elegans

Secondary structure (DSSP, 8-state):
--S--EEEEEEEEETTEEEEEEEE--SSSS--SEEEEETTEE-SEEEEEE--HHHHHHTTT-GGGGG-EEEEEEEPPGGGTT-EEEEEEETTTTEES-GGG-EEE--SPPSSPPPPHHHHHHHHS---HHHHHHHHHHHHHHHHHHHHHHHS--GGG-SEEEEET-TTTTTGGGSPP-TT-EEEEEES-HHHHHHHHHH-TTEEEEE--SSSPPSSPTT-EEEEEESSSGGGS-HHHHHHHHHHHHHHEEEEEEEEE--B-HHHHHTTT--HHHHHHHHHHSEEEEEE--TTTTTSTTHHHHSEEEEE-HHHHHHHTTSSSS-----------------------------------------------SPPPPPPPPPPPPPP--PPPPPPP------------------

Organism: NCBI:txid490188

pLDDT: mean 77.56, std 28.24, range [19.47, 98.75]

Mean predicted aligned error: 13.08 Å